Protein AF-A0A7S9WTK6-F1 (afdb_monomer_lite)

Organism: NCBI:txid199

Secondary structure (DSSP, 8-state):
-HHHHHHHHHHHHHHHHHHHHHHHHHHHHHHHHHHHHS----HHHHHHHHHHHHHHHHGGGSS-HHHHHHHHHHHHHHHHHHHHHHHHHHHTT--HHHHHHHHHHHHHHHHHHHHTT-SS--HHHHHHHHHHHHHHHHHHHHTGGGHHHHHHHHHHHHHHHHHHHHHT---HHHHHHHHHHHHHHHHHHHHH-GGGT-TTTSSS-THHHHTHHHHHHHTTS-HHHHHHHHHHHTT-------TTTTSS-HHHHHHHHHHTHHHHHHHHHHHHTT--HHHHHHHHHTTT-HHHHHHHHTSHHHHHHHHHHHHHHHS-----GGGS---HHHHHHTTS--HHHHHHHHHHHHHHHHHTHHHHHHHHHHHHTHHHHHHHHHHHHHHHHHHHHHHHHHHHHHHHHHHHHHHHHHHHHHHHS--

Foldseek 3Di:
DVVVVVVVVVVCVVVVVVVVVVVVVVVVVVCCVPVVPDPPDPVVVVVVVVVVVCCVVCVVQLQDLVSLVLVLLLLLLLLVVLLVVLLVVLLVVDDLVVLLVLLVVLLVLVLVVCVVVPPPQDPVNVVVSVVVSVVSNVVSVVCSVLSLLSNSQSSSVSSSVVSVVLCPDPDPVSVVVSSVVSVVSSVVCVVPPVVSSDLPPPLPPLPCQLCPLLLVLLVPDDQLVLLCLLCQLVLHLPSPPDDPSVPDDSVVSSVSSSVSVVSLLLLLCLQAVLDDLVLLCQCLVCLVPLVSNLVSVLQLSSLLNLLSVLCSQPVPRDDDPVSPNDDPVVCVVVVVDDPVRSSVSSVVSSVSCNVRSVSSNSCVVVSVVSVSSVSSSSSNSSSVSSSSSCNSNSVVSSVVSVVSVVSSVVNVVVVVVVD

Structure (mmCIF, N/CA/C/O backbone):
data_AF-A0A7S9WTK6-F1
#
_entry.id   AF-A0A7S9WTK6-F1
#
loop_
_atom_site.group_PDB
_atom_site.id
_atom_site.type_symbol
_atom_site.label_atom_id
_atom_site.label_alt_id
_atom_site.label_comp_id
_atom_site.label_asym_id
_atom_site.label_entity_id
_atom_site.label_seq_id
_atom_site.pdbx_PDB_ins_code
_atom_site.Cartn_x
_atom_site.Cartn_y
_atom_site.Cartn_z
_atom_site.occupancy
_atom_site.B_iso_or_equiv
_atom_site.auth_seq_id
_atom_site.auth_comp_id
_atom_site.auth_asym_id
_atom_site.auth_atom_id
_atom_site.pdbx_PDB_model_num
ATOM 1 N N . MET A 1 1 ? -9.677 25.180 7.344 1.00 35.66 1 MET A N 1
ATOM 2 C CA . MET A 1 1 ? -8.545 24.949 6.418 1.00 35.66 1 MET A CA 1
ATOM 3 C C . MET A 1 1 ? -8.846 23.881 5.355 1.00 35.66 1 MET A C 1
ATOM 5 O O . MET A 1 1 ? -8.472 24.076 4.209 1.00 35.66 1 MET A O 1
ATOM 9 N N . ILE A 1 2 ? -9.591 22.809 5.668 1.00 32.22 2 ILE A N 1
ATOM 10 C CA . ILE A 1 2 ? -10.051 21.813 4.669 1.00 32.22 2 ILE A CA 1
ATOM 11 C C . ILE A 1 2 ? -11.171 22.373 3.766 1.00 32.22 2 ILE A C 1
ATOM 13 O O . ILE A 1 2 ? -11.131 22.197 2.553 1.00 32.22 2 ILE A O 1
ATOM 17 N N . GLY A 1 3 ? -12.108 23.152 4.323 1.00 27.50 3 GLY A N 1
ATOM 18 C CA . GLY A 1 3 ? -13.172 23.803 3.540 1.00 27.50 3 GLY A CA 1
ATOM 19 C C . GLY A 1 3 ? -12.662 24.818 2.508 1.00 27.50 3 GLY A C 1
ATOM 20 O O . GLY A 1 3 ? -13.224 24.925 1.427 1.00 27.50 3 GLY A O 1
ATOM 21 N N . SER A 1 4 ? -11.549 25.504 2.792 1.00 30.47 4 SER A N 1
ATOM 22 C CA . SER A 1 4 ? -10.913 26.438 1.855 1.00 30.47 4 SER A CA 1
ATOM 23 C C . SER A 1 4 ? -10.186 25.723 0.715 1.00 30.47 4 SER A C 1
ATOM 25 O O . SER A 1 4 ? -10.211 26.226 -0.398 1.00 30.47 4 SER A O 1
ATOM 27 N N . VAL A 1 5 ? -9.606 24.538 0.952 1.00 36.81 5 VAL A N 1
ATOM 28 C CA . VAL A 1 5 ? -8.988 23.706 -0.101 1.00 36.81 5 VAL A CA 1
ATOM 29 C C . VAL A 1 5 ? -10.054 23.046 -0.977 1.00 36.81 5 VAL A C 1
ATOM 31 O O . VAL A 1 5 ? -9.881 22.981 -2.188 1.00 36.81 5 VAL A O 1
ATOM 34 N N . ALA A 1 6 ? -11.189 22.632 -0.404 1.00 36.56 6 ALA A N 1
ATOM 35 C CA . ALA A 1 6 ? -12.327 22.124 -1.170 1.00 36.56 6 ALA A CA 1
ATOM 36 C C . ALA A 1 6 ? -12.980 23.217 -2.035 1.00 36.56 6 ALA A C 1
ATOM 38 O O . ALA A 1 6 ? -13.309 22.959 -3.187 1.00 36.56 6 ALA A O 1
ATOM 39 N N . LEU A 1 7 ? -13.097 24.451 -1.526 1.00 34.22 7 LEU A N 1
ATOM 40 C CA . LEU A 1 7 ? -13.565 25.609 -2.298 1.00 34.22 7 LEU A CA 1
ATOM 41 C C . LEU A 1 7 ? -12.563 26.046 -3.371 1.00 34.22 7 LEU A C 1
ATOM 43 O O . LEU A 1 7 ? -12.986 26.387 -4.468 1.00 34.22 7 LEU A O 1
ATOM 47 N N . TYR A 1 8 ? -11.254 25.992 -3.102 1.00 35.31 8 TYR A N 1
ATOM 48 C CA . TYR A 1 8 ? -10.228 26.272 -4.114 1.00 35.31 8 TYR A CA 1
ATOM 49 C C . TYR A 1 8 ? -10.156 25.171 -5.177 1.00 35.31 8 TYR A C 1
ATOM 51 O O . TYR A 1 8 ? -10.018 25.469 -6.357 1.00 35.31 8 TYR A O 1
ATOM 59 N N . GLY A 1 9 ? -10.310 23.905 -4.783 1.00 36.53 9 GLY A N 1
ATOM 60 C CA . GLY A 1 9 ? -10.429 22.767 -5.692 1.00 36.53 9 GLY A CA 1
ATOM 61 C C . GLY A 1 9 ? -11.695 22.853 -6.539 1.00 36.53 9 GLY A C 1
ATOM 62 O O . GLY A 1 9 ? -11.618 22.697 -7.750 1.00 36.53 9 GLY A O 1
ATOM 63 N N . ALA A 1 10 ? -12.838 23.203 -5.944 1.00 40.41 10 ALA A N 1
ATOM 64 C CA . ALA A 1 10 ? -14.080 23.462 -6.667 1.00 40.41 10 ALA A CA 1
ATOM 65 C C . ALA A 1 10 ? -13.963 24.689 -7.580 1.00 40.41 10 ALA A C 1
ATOM 67 O O . ALA A 1 10 ? -14.467 24.650 -8.692 1.00 40.41 10 ALA A O 1
ATOM 68 N N . TYR A 1 11 ? -13.255 25.745 -7.172 1.00 34.66 11 TYR A N 1
ATOM 69 C CA . TYR A 1 11 ? -12.993 26.918 -8.007 1.00 34.66 11 TYR A CA 1
ATOM 70 C C . TYR A 1 11 ? -12.057 26.593 -9.173 1.00 34.66 11 TYR A C 1
ATOM 72 O O . TYR A 1 11 ? -12.328 27.022 -10.282 1.00 34.66 11 TYR A O 1
ATOM 80 N N . ILE A 1 12 ? -11.006 25.792 -8.975 1.00 41.72 12 ILE A N 1
ATOM 81 C CA . ILE A 1 12 ? -10.115 25.323 -10.051 1.00 41.72 12 ILE A CA 1
A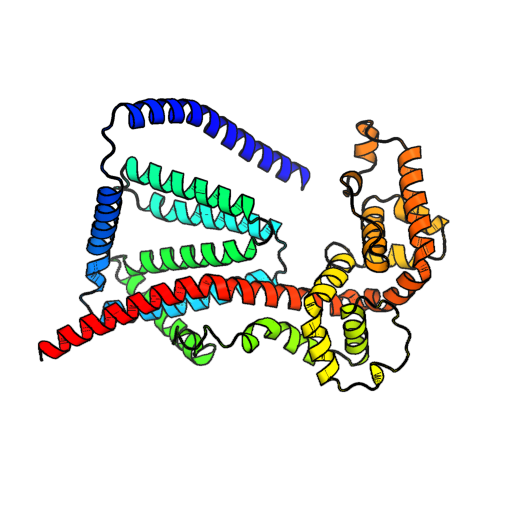TOM 82 C C . ILE A 1 12 ? -10.848 24.348 -10.976 1.00 41.72 12 ILE A C 1
ATOM 84 O O . ILE A 1 12 ? -10.671 24.418 -12.188 1.00 41.72 12 ILE A O 1
ATOM 88 N N . ILE A 1 13 ? -11.703 23.477 -10.435 1.00 44.47 13 ILE A N 1
ATOM 89 C CA . ILE A 1 13 ? -12.543 22.578 -11.227 1.00 44.47 13 ILE A CA 1
ATOM 90 C C . ILE A 1 13 ? -13.556 23.394 -12.015 1.00 44.47 13 ILE A C 1
ATOM 92 O O . ILE A 1 13 ? -13.638 23.174 -13.204 1.00 44.47 13 ILE A O 1
ATOM 96 N N . VAL A 1 14 ? -14.266 24.359 -11.425 1.00 42.66 14 VAL A N 1
ATOM 97 C CA . VAL A 1 14 ? -15.269 25.199 -12.105 1.00 42.66 14 VAL A CA 1
ATOM 98 C C . VAL A 1 14 ? -14.622 26.188 -13.070 1.00 42.66 14 VAL A C 1
ATOM 100 O O . VAL A 1 14 ? -15.143 26.358 -14.162 1.00 42.66 14 VAL A O 1
ATOM 103 N N . ALA A 1 15 ? -13.482 26.799 -12.745 1.00 37.28 15 ALA A N 1
ATOM 104 C CA . ALA A 1 15 ? -12.693 27.625 -13.664 1.00 37.28 15 ALA A CA 1
ATOM 105 C C . ALA A 1 15 ? -12.114 26.780 -14.810 1.00 37.28 15 ALA A C 1
ATOM 107 O O . ALA A 1 15 ? -12.180 27.178 -15.968 1.00 37.28 15 ALA A O 1
ATOM 108 N N . GLY A 1 16 ? -11.630 25.572 -14.513 1.00 37.38 16 GLY A N 1
ATOM 109 C CA . GLY A 1 16 ? -11.202 24.581 -15.497 1.00 37.38 16 GLY A CA 1
ATOM 110 C C . GLY A 1 16 ? -12.360 24.070 -16.354 1.00 37.38 16 GLY A C 1
ATOM 111 O O . GLY A 1 16 ? -12.193 23.934 -17.557 1.00 37.38 16 GLY A O 1
ATOM 112 N N . PHE A 1 17 ? -13.550 23.870 -15.780 1.00 37.97 17 PHE A N 1
ATOM 113 C CA . PHE A 1 17 ? -14.764 23.434 -16.473 1.00 37.97 17 PHE A CA 1
ATOM 114 C C . PHE A 1 17 ? -15.367 24.566 -17.293 1.00 37.97 17 PHE A C 1
ATOM 116 O O . PHE A 1 17 ? -15.859 24.314 -18.375 1.00 37.97 17 PHE A O 1
ATOM 123 N N . THR A 1 18 ? -15.327 25.814 -16.828 1.00 39.03 18 THR A N 1
ATOM 124 C CA . THR A 1 18 ? -15.823 26.981 -17.576 1.00 39.03 18 THR A CA 1
ATOM 125 C C . THR A 1 18 ? -14.866 27.355 -18.698 1.00 39.03 18 THR A C 1
ATOM 127 O O . THR A 1 18 ? -15.329 27.584 -19.812 1.00 39.03 18 THR A O 1
ATOM 130 N N . TYR A 1 19 ? -13.550 27.300 -18.469 1.00 37.44 19 TYR A N 1
ATOM 131 C CA . TYR A 1 19 ? -12.536 27.409 -19.520 1.00 37.44 19 TYR A CA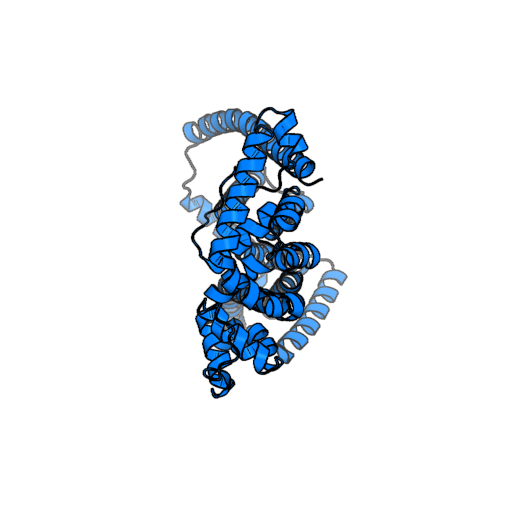 1
ATOM 132 C C . TYR A 1 19 ? -12.639 26.243 -20.514 1.00 37.44 19 TYR A C 1
ATOM 134 O O . TYR A 1 19 ? -12.588 26.454 -21.724 1.00 37.44 19 TYR A O 1
ATOM 142 N N . SER A 1 20 ? -12.885 25.022 -20.025 1.00 40.12 20 SER A N 1
ATOM 143 C CA . SER A 1 20 ? -13.139 23.840 -20.851 1.00 40.12 20 SER A CA 1
ATOM 144 C C . SER A 1 20 ? -14.477 23.924 -21.586 1.00 40.12 20 SER A C 1
ATOM 146 O O . SER A 1 20 ? -14.498 23.554 -22.741 1.00 40.12 20 SER A O 1
ATOM 148 N N . ILE A 1 21 ? -15.555 24.489 -21.028 1.00 37.47 21 ILE A N 1
ATOM 149 C CA . ILE A 1 21 ? -16.862 24.685 -21.690 1.00 37.47 21 ILE A CA 1
ATOM 150 C C . ILE A 1 21 ? -16.778 25.766 -22.774 1.00 37.47 21 ILE A C 1
ATOM 152 O O . ILE A 1 21 ? -17.313 25.583 -23.871 1.00 37.47 21 ILE A O 1
ATOM 156 N N . PHE A 1 22 ? -16.075 26.872 -22.508 1.00 37.69 22 PHE A N 1
ATOM 157 C CA . PHE A 1 22 ? -15.797 27.898 -23.519 1.00 37.69 22 PHE A CA 1
ATOM 158 C C . PHE A 1 22 ? -14.957 27.315 -24.662 1.00 37.69 22 PHE A C 1
ATOM 160 O O . PHE A 1 22 ? -15.271 27.528 -25.836 1.00 37.69 22 PHE A O 1
ATOM 167 N N . ASN A 1 23 ? -13.972 26.476 -24.323 1.00 42.06 23 ASN A N 1
ATOM 168 C CA . ASN A 1 23 ? -13.250 25.676 -25.301 1.00 42.06 23 ASN A CA 1
ATOM 169 C C . ASN A 1 23 ? -14.079 24.536 -25.883 1.00 42.06 23 ASN A C 1
ATOM 171 O O . ASN A 1 23 ? -13.778 24.174 -26.996 1.00 42.06 23 ASN A O 1
ATOM 175 N N . ILE A 1 24 ? -15.126 24.002 -25.246 1.00 38.47 24 ILE A N 1
ATOM 176 C CA . ILE A 1 24 ? -16.001 22.954 -25.795 1.00 38.47 24 ILE A CA 1
ATOM 177 C C . ILE A 1 24 ? -16.883 23.552 -26.875 1.00 38.47 24 ILE A C 1
ATOM 179 O O . ILE A 1 24 ? -17.096 22.907 -27.886 1.00 38.47 24 ILE A O 1
ATOM 183 N N . LYS A 1 25 ? -17.348 24.798 -26.747 1.00 37.34 25 LYS A N 1
ATOM 184 C CA . LYS A 1 25 ? -18.048 25.465 -27.853 1.00 37.34 25 LYS A CA 1
ATOM 185 C C . LYS A 1 25 ? -17.098 25.712 -29.027 1.00 37.34 25 LYS A C 1
ATOM 187 O O . LYS A 1 25 ? -17.478 25.474 -30.168 1.00 37.34 25 LYS A O 1
ATOM 192 N N . TYR A 1 26 ? -15.850 26.097 -28.748 1.00 41.03 26 TYR A N 1
ATOM 193 C CA . TYR A 1 26 ? -14.799 26.233 -29.762 1.00 41.03 26 TYR A CA 1
ATOM 194 C C . TYR A 1 26 ? -14.362 24.878 -30.342 1.00 41.03 26 TYR A C 1
ATOM 196 O O . TYR A 1 26 ? -14.141 24.780 -31.536 1.00 41.03 26 TYR A O 1
ATOM 204 N N . PHE A 1 27 ? -14.326 23.820 -29.534 1.00 38.41 27 PHE A N 1
ATOM 205 C CA . PHE A 1 27 ? -13.926 22.447 -29.847 1.00 38.41 27 PHE A CA 1
ATOM 206 C C . PHE A 1 27 ? -15.045 21.694 -30.548 1.00 38.41 27 PHE A C 1
ATOM 208 O O . PHE A 1 27 ? -14.736 20.939 -31.439 1.00 38.41 27 PHE A O 1
ATOM 215 N N . ILE A 1 28 ? -16.324 21.938 -30.252 1.00 44.91 28 ILE A N 1
ATOM 216 C CA . ILE A 1 28 ? -17.482 21.457 -31.020 1.00 44.91 28 ILE A CA 1
ATOM 217 C C . ILE A 1 28 ? -17.513 22.167 -32.368 1.00 44.91 28 ILE A C 1
ATOM 219 O O . ILE A 1 28 ? -17.762 21.523 -33.377 1.00 44.91 28 ILE A O 1
ATOM 223 N N . ASN A 1 29 ? -17.217 23.470 -32.419 1.00 42.00 29 ASN A N 1
ATOM 224 C CA . ASN A 1 29 ? -17.137 24.189 -33.689 1.00 42.00 29 ASN A CA 1
ATOM 225 C C . ASN A 1 29 ? -15.900 23.755 -34.502 1.00 42.00 29 ASN A C 1
ATOM 227 O O . ASN A 1 29 ? -15.999 23.590 -35.709 1.00 42.00 29 ASN A O 1
ATOM 231 N N . LEU A 1 30 ? -14.766 23.475 -33.851 1.00 42.53 30 LEU A N 1
ATOM 232 C CA . LEU A 1 30 ? -13.535 22.961 -34.463 1.00 42.53 30 LEU A CA 1
ATOM 233 C C . LEU A 1 30 ? -13.662 21.485 -34.856 1.00 42.53 30 LEU A C 1
ATOM 235 O O . LEU A 1 30 ? -13.175 21.122 -35.911 1.00 42.53 30 LEU A O 1
ATOM 239 N N . ILE A 1 31 ? -14.350 20.651 -34.072 1.00 39.81 31 ILE A N 1
ATOM 240 C CA . ILE A 1 31 ? -14.750 19.275 -34.406 1.00 39.81 31 ILE A CA 1
ATOM 241 C C . ILE A 1 31 ? -15.709 19.323 -35.582 1.00 39.81 31 ILE A C 1
ATOM 243 O O . ILE A 1 31 ? -15.472 18.625 -36.550 1.00 39.81 31 ILE A O 1
ATOM 247 N N . ASN A 1 32 ? -16.728 20.181 -35.579 1.00 41.31 32 ASN A N 1
ATOM 248 C CA . ASN A 1 32 ? -17.627 20.317 -36.723 1.00 41.31 32 ASN A CA 1
ATOM 249 C C . ASN A 1 32 ? -16.882 20.810 -37.971 1.00 41.31 32 ASN A C 1
ATOM 251 O O . ASN A 1 32 ? -17.146 20.324 -39.062 1.00 41.31 32 ASN A O 1
ATOM 255 N N . ILE A 1 33 ? -15.905 21.710 -37.839 1.00 45.62 33 ILE A N 1
ATOM 256 C CA . ILE A 1 33 ? -15.081 22.175 -38.963 1.00 45.62 33 ILE A CA 1
ATOM 257 C C . ILE A 1 33 ? -14.056 21.107 -39.397 1.00 45.62 33 ILE A C 1
ATOM 259 O O . ILE A 1 33 ? -13.831 20.950 -40.593 1.00 45.62 33 ILE A O 1
ATOM 263 N N . ALA A 1 34 ? -13.466 20.339 -38.479 1.00 39.84 34 ALA A N 1
ATOM 264 C CA . ALA A 1 34 ? -12.437 19.336 -38.761 1.00 39.84 34 ALA A CA 1
ATOM 265 C C . ALA A 1 34 ? -13.028 17.992 -39.219 1.00 39.84 34 ALA A C 1
ATOM 267 O O . ALA A 1 34 ? -12.601 17.476 -40.245 1.00 39.84 34 ALA A O 1
ATOM 268 N N . LEU A 1 35 ? -14.042 17.448 -38.537 1.00 38.41 35 LEU A N 1
ATOM 269 C CA . LEU A 1 35 ? -14.719 16.198 -38.914 1.00 38.41 35 LEU A CA 1
ATOM 270 C C . LEU A 1 35 ? -15.586 16.329 -40.172 1.00 38.41 35 LEU A C 1
ATOM 272 O O . LEU A 1 35 ? -15.672 15.352 -40.908 1.00 38.41 35 LEU A O 1
ATOM 276 N N . PHE A 1 36 ? -16.195 17.492 -40.462 1.00 40.50 36 PHE A N 1
ATOM 277 C CA . PHE A 1 36 ? -17.007 17.649 -41.684 1.00 40.50 36 PHE A CA 1
ATOM 278 C C . PHE A 1 36 ? -16.256 18.236 -42.892 1.00 40.50 36 PHE A C 1
ATOM 280 O O . PHE A 1 36 ? -16.779 18.138 -44.001 1.00 40.50 36 PHE A O 1
ATOM 287 N N . LYS A 1 37 ? -15.046 18.813 -42.745 1.00 40.56 37 LYS A N 1
ATOM 288 C CA . LYS A 1 37 ? -14.254 19.300 -43.903 1.00 40.56 37 LYS A CA 1
ATOM 289 C C . LYS A 1 37 ? -12.936 18.575 -44.171 1.00 40.56 37 LYS A C 1
ATOM 291 O O . LYS A 1 37 ? -12.466 18.651 -45.306 1.00 40.56 37 LYS A O 1
ATOM 296 N N . MET A 1 38 ? -12.331 17.861 -43.220 1.00 38.44 38 MET A N 1
ATOM 297 C CA . MET A 1 38 ? -11.195 16.993 -43.549 1.00 38.44 38 MET A CA 1
ATOM 298 C C . MET A 1 38 ? -11.710 15.610 -43.937 1.00 38.44 38 MET A C 1
ATOM 300 O O . MET A 1 38 ? -12.353 14.933 -43.141 1.00 38.44 38 MET A O 1
ATOM 304 N N . LYS A 1 39 ? -11.360 15.144 -45.144 1.00 39.94 39 LYS A N 1
ATOM 305 C CA . LYS A 1 39 ? -11.260 13.699 -45.392 1.00 39.94 39 LYS A CA 1
ATOM 306 C C . LYS A 1 39 ? -10.324 13.155 -44.312 1.00 39.94 39 LYS A C 1
ATOM 308 O O . LYS A 1 39 ? -9.129 13.441 -44.382 1.00 39.94 39 LYS A O 1
ATOM 313 N N . LEU A 1 40 ? -10.862 12.469 -43.298 1.00 41.03 40 LEU A N 1
ATOM 314 C CA . LEU A 1 40 ? -10.054 11.889 -42.227 1.00 41.03 40 LEU A CA 1
ATOM 315 C C . LEU A 1 40 ? -8.924 11.080 -42.883 1.00 41.03 40 LEU A C 1
ATOM 317 O O . LEU A 1 40 ? -9.225 10.177 -43.673 1.00 41.03 40 LEU A O 1
ATOM 321 N N . PRO A 1 41 ? -7.640 11.387 -42.618 1.00 48.09 41 PRO A N 1
ATOM 322 C CA . PRO A 1 41 ? -6.590 10.456 -42.969 1.00 48.09 41 PRO A CA 1
ATOM 323 C C . PRO A 1 41 ? -6.895 9.168 -42.210 1.00 48.09 41 PRO A C 1
ATOM 325 O O . PRO A 1 41 ? -7.163 9.198 -41.011 1.00 48.09 41 PRO A O 1
ATOM 328 N N . ASP A 1 42 ? -6.932 8.067 -42.951 1.00 53.91 42 ASP A N 1
ATOM 329 C CA . ASP A 1 42 ? -7.196 6.722 -42.455 1.00 53.91 42 ASP A CA 1
ATOM 330 C C . ASP A 1 42 ? -6.449 6.515 -41.126 1.00 53.91 42 ASP A C 1
ATOM 332 O O . ASP A 1 42 ? -5.216 6.558 -41.101 1.00 53.91 42 ASP A O 1
ATOM 336 N N . ILE A 1 43 ? -7.182 6.399 -40.011 1.00 46.09 43 ILE A N 1
ATOM 337 C CA . ILE A 1 43 ? -6.615 6.359 -38.647 1.00 46.09 43 ILE A CA 1
ATOM 338 C C . ILE A 1 43 ? -5.525 5.282 -38.568 1.00 46.09 43 ILE A C 1
ATOM 340 O O . ILE A 1 43 ? -4.490 5.477 -37.933 1.00 46.09 43 ILE A O 1
ATOM 344 N N . THR A 1 44 ? -5.719 4.195 -39.312 1.00 49.19 44 THR A N 1
ATOM 345 C CA . THR A 1 44 ? -4.766 3.111 -39.540 1.00 49.19 44 THR A CA 1
ATOM 346 C C . THR A 1 44 ? -3.415 3.617 -40.052 1.00 49.19 44 THR A C 1
ATOM 348 O O . THR A 1 44 ? -2.386 3.359 -39.434 1.00 49.19 44 THR A O 1
ATOM 351 N N . LYS A 1 45 ? -3.404 4.435 -41.113 1.00 49.19 45 LYS A N 1
ATOM 352 C CA . LYS A 1 45 ? -2.179 5.018 -41.688 1.00 49.19 45 LYS A CA 1
ATOM 353 C C . LYS A 1 45 ? -1.499 5.998 -40.741 1.00 49.19 45 LYS A C 1
ATOM 355 O O . LYS A 1 45 ? -0.278 6.126 -40.764 1.00 49.19 45 LYS A O 1
ATOM 360 N N . TRP A 1 46 ? -2.267 6.702 -39.912 1.00 51.03 46 TRP A N 1
ATOM 361 C CA . TRP A 1 46 ? -1.704 7.601 -38.905 1.00 51.03 46 TRP A CA 1
ATOM 362 C C . TRP A 1 46 ? -1.030 6.826 -37.765 1.00 51.03 46 TRP A C 1
ATOM 364 O O . TRP A 1 46 ? 0.088 7.165 -37.380 1.00 51.03 46 TRP A O 1
ATOM 374 N N . VAL A 1 47 ? -1.658 5.749 -37.280 1.00 45.00 47 VAL A N 1
ATOM 375 C CA . VAL A 1 47 ? -1.067 4.833 -36.290 1.00 45.00 47 VAL A CA 1
ATOM 376 C C . VAL A 1 47 ? 0.190 4.167 -36.848 1.00 45.00 47 VAL A C 1
ATOM 378 O O . VAL A 1 47 ? 1.217 4.157 -36.173 1.00 45.00 47 VAL A O 1
ATOM 381 N N . GLU A 1 48 ? 0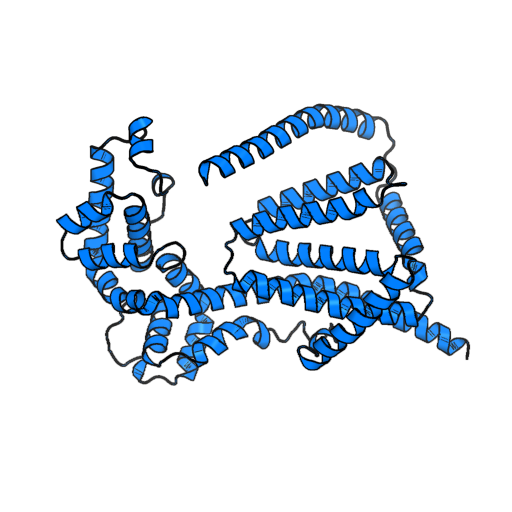.152 3.684 -38.091 1.00 49.44 48 GLU A N 1
ATOM 382 C CA . GLU A 1 48 ? 1.320 3.129 -38.782 1.00 49.44 48 GLU A CA 1
ATOM 383 C C . GLU A 1 48 ? 2.439 4.166 -38.918 1.00 49.44 48 GLU A C 1
ATOM 385 O O . GLU A 1 48 ? 3.594 3.863 -38.627 1.00 49.44 48 GLU A O 1
ATOM 390 N N . ALA A 1 49 ? 2.122 5.411 -39.288 1.00 44.03 49 ALA A N 1
ATOM 391 C CA . ALA A 1 49 ? 3.102 6.491 -39.390 1.00 44.03 49 ALA A CA 1
ATOM 392 C C . ALA A 1 49 ? 3.702 6.875 -38.027 1.00 44.03 49 ALA A C 1
ATOM 394 O O . ALA A 1 49 ? 4.909 7.112 -37.942 1.00 44.03 49 ALA A O 1
ATOM 395 N N . LEU A 1 50 ? 2.899 6.898 -36.958 1.00 41.62 50 LEU A N 1
ATOM 396 C CA . LEU A 1 50 ? 3.357 7.130 -35.586 1.00 41.62 50 LEU A CA 1
ATOM 397 C C . LEU A 1 50 ? 4.271 5.991 -35.112 1.00 41.62 50 LEU A C 1
ATOM 399 O O . LEU A 1 50 ? 5.341 6.258 -34.565 1.00 41.62 50 LEU A O 1
ATOM 403 N N . GLN A 1 51 ? 3.895 4.734 -35.372 1.00 45.62 51 GLN A N 1
ATOM 404 C CA . GLN A 1 51 ? 4.729 3.559 -35.108 1.00 45.62 51 GLN A CA 1
ATOM 405 C C . GLN A 1 51 ? 6.050 3.635 -35.877 1.00 45.62 51 GLN A C 1
ATOM 407 O O . GLN A 1 51 ? 7.109 3.414 -35.293 1.00 45.62 51 GLN A O 1
ATOM 412 N N . LEU A 1 52 ? 6.016 4.004 -37.161 1.00 45.03 52 LEU A N 1
ATOM 413 C CA . LEU A 1 52 ? 7.210 4.147 -37.996 1.00 45.03 52 LEU A CA 1
ATOM 414 C C . LEU A 1 52 ? 8.104 5.304 -37.536 1.00 45.03 52 LEU A C 1
ATOM 416 O O . LEU A 1 52 ? 9.328 5.188 -37.577 1.00 45.03 52 LEU A O 1
ATOM 420 N N . TYR A 1 53 ? 7.513 6.417 -37.101 1.00 44.69 53 TYR A N 1
ATOM 421 C CA . TYR A 1 53 ? 8.232 7.566 -36.556 1.00 44.69 53 TYR A CA 1
ATOM 422 C C . TYR A 1 53 ? 8.915 7.216 -35.233 1.00 44.69 53 TYR A C 1
ATOM 424 O O . TYR A 1 53 ? 10.115 7.464 -35.087 1.00 44.69 53 TYR A O 1
ATOM 432 N N . LEU A 1 54 ? 8.180 6.588 -34.306 1.00 40.06 54 LEU A N 1
ATOM 433 C CA . LEU A 1 54 ? 8.723 6.078 -33.049 1.00 40.06 54 LEU A CA 1
ATOM 434 C C . LEU A 1 54 ? 9.850 5.086 -33.328 1.00 40.06 54 LEU A C 1
ATOM 436 O O . LEU A 1 54 ? 10.950 5.298 -32.832 1.00 40.06 54 LEU A O 1
ATOM 440 N N . TYR A 1 55 ? 9.624 4.096 -34.198 1.00 46.47 55 TYR A N 1
ATOM 441 C CA . TYR A 1 55 ? 10.636 3.125 -34.617 1.00 46.47 55 TYR A CA 1
ATOM 442 C C . TYR A 1 55 ? 11.889 3.806 -35.176 1.00 46.47 55 TYR A C 1
ATOM 444 O O . TYR A 1 55 ? 12.987 3.510 -34.728 1.00 46.47 55 TYR A O 1
ATOM 452 N N . ARG A 1 56 ? 11.767 4.763 -36.105 1.00 46.25 56 ARG A N 1
ATOM 453 C CA . ARG A 1 56 ? 12.930 5.468 -36.679 1.00 46.25 56 ARG A CA 1
ATOM 454 C C . ARG A 1 56 ? 13.699 6.291 -35.643 1.00 46.25 56 ARG A C 1
ATOM 456 O O . ARG A 1 56 ? 14.922 6.332 -35.708 1.00 46.25 56 ARG A O 1
ATOM 463 N N . LYS A 1 57 ? 13.009 6.938 -34.697 1.00 46.88 57 LYS A N 1
ATOM 464 C CA . LYS A 1 57 ? 13.633 7.759 -33.645 1.00 46.88 57 LYS A CA 1
ATOM 465 C C . LYS A 1 57 ? 14.265 6.936 -32.523 1.00 46.88 57 LYS A C 1
ATOM 467 O O . LYS A 1 57 ? 15.247 7.390 -31.947 1.00 46.88 57 LYS A O 1
ATOM 472 N N . THR A 1 58 ? 13.735 5.754 -32.222 1.00 41.88 58 THR A N 1
ATOM 473 C CA . THR A 1 58 ? 14.295 4.838 -31.216 1.00 41.88 58 THR A CA 1
ATOM 474 C C . THR A 1 58 ? 15.276 3.822 -31.818 1.00 41.88 58 THR A C 1
ATOM 476 O O . THR A 1 58 ? 16.062 3.220 -31.086 1.00 41.88 58 THR A O 1
ATOM 479 N N . SER A 1 59 ? 15.305 3.668 -33.150 1.00 44.34 59 SER A N 1
ATOM 480 C CA . SER A 1 59 ? 16.125 2.674 -33.860 1.00 44.34 59 SER A CA 1
ATOM 481 C C . SER A 1 59 ? 17.634 2.863 -33.734 1.00 44.34 59 SER A C 1
ATOM 483 O O . SER A 1 59 ? 18.362 1.879 -33.875 1.00 44.34 59 SER A O 1
ATOM 485 N N . ASP A 1 60 ? 18.134 4.062 -33.430 1.00 49.44 60 ASP A N 1
ATOM 486 C CA . ASP A 1 60 ? 19.573 4.273 -33.198 1.00 49.44 60 ASP A CA 1
ATOM 487 C C . ASP A 1 60 ? 20.093 3.523 -31.957 1.00 49.44 60 ASP A C 1
ATOM 489 O O . ASP A 1 60 ? 21.302 3.323 -31.798 1.00 49.44 60 ASP A O 1
ATOM 493 N N . HIS A 1 61 ? 19.192 3.054 -31.087 1.00 50.09 61 HIS A N 1
ATOM 494 C CA . HIS A 1 61 ? 19.534 2.162 -29.985 1.00 50.09 61 HIS A CA 1
ATOM 495 C C . HIS A 1 61 ? 19.654 0.694 -30.421 1.00 50.09 61 HIS A C 1
ATOM 497 O O . HIS A 1 61 ? 20.356 -0.053 -29.757 1.00 50.09 61 HIS A O 1
ATOM 503 N N . HIS A 1 62 ? 19.062 0.260 -31.541 1.00 50.72 62 HIS A N 1
ATOM 504 C CA . HIS A 1 62 ? 19.070 -1.150 -31.972 1.00 50.72 62 HIS A CA 1
ATOM 505 C C . HIS A 1 62 ? 20.364 -1.601 -32.676 1.00 50.72 62 HIS A C 1
ATOM 507 O O . HIS A 1 62 ? 20.514 -2.781 -33.001 1.00 50.72 62 HIS A O 1
ATOM 513 N N . THR A 1 63 ? 21.305 -0.696 -32.946 1.00 57.28 63 THR A N 1
ATOM 514 C CA . THR A 1 63 ? 22.521 -1.005 -33.722 1.00 57.28 63 THR A CA 1
ATOM 515 C C . THR A 1 63 ? 23.776 -1.161 -32.864 1.00 57.28 63 THR A C 1
ATOM 517 O O . THR A 1 63 ? 24.725 -1.803 -33.305 1.00 57.28 63 THR A O 1
ATOM 520 N N . ASN A 1 64 ? 23.787 -0.645 -31.629 1.00 70.06 64 ASN A N 1
ATOM 521 C CA . ASN A 1 64 ? 24.955 -0.685 -30.747 1.00 70.06 64 ASN A CA 1
ATOM 522 C C . ASN A 1 64 ? 24.669 -1.494 -29.474 1.00 70.06 64 ASN A C 1
ATOM 524 O O . ASN A 1 64 ? 23.922 -1.053 -28.598 1.00 70.06 64 ASN A O 1
ATOM 528 N N . LEU A 1 65 ? 25.324 -2.652 -29.359 1.00 72.38 65 LEU A N 1
ATOM 529 C CA . LEU A 1 65 ? 25.184 -3.580 -28.234 1.00 72.38 65 LEU A CA 1
ATOM 530 C C . LEU A 1 65 ? 25.400 -2.895 -26.873 1.00 72.38 65 LEU A C 1
ATOM 532 O O . LEU A 1 65 ? 24.594 -3.079 -25.963 1.00 72.38 65 LEU A O 1
ATOM 536 N N . ASN A 1 66 ? 26.428 -2.049 -26.747 1.00 74.19 66 ASN A N 1
ATOM 537 C CA . ASN A 1 66 ? 26.744 -1.365 -25.490 1.00 74.19 66 ASN A CA 1
ATOM 538 C C . ASN A 1 66 ? 25.636 -0.386 -25.087 1.00 74.19 66 ASN A C 1
ATOM 540 O O . ASN A 1 66 ? 25.300 -0.283 -23.909 1.00 74.19 66 ASN A O 1
ATOM 544 N N . LYS A 1 67 ? 25.019 0.305 -26.057 1.00 76.69 67 LYS A N 1
ATOM 545 C CA . LYS A 1 67 ? 23.882 1.193 -25.774 1.00 76.69 67 LYS A CA 1
ATOM 546 C C . LYS A 1 67 ? 22.674 0.407 -25.260 1.00 76.69 67 LYS A C 1
ATOM 548 O O . LYS A 1 67 ? 22.081 0.829 -24.272 1.00 76.69 67 LYS A O 1
ATOM 553 N N . ILE A 1 68 ? 22.349 -0.732 -25.879 1.00 75.62 68 ILE A N 1
ATOM 554 C CA . ILE A 1 68 ? 21.240 -1.603 -25.441 1.00 75.62 68 ILE A CA 1
ATOM 555 C C . ILE A 1 68 ? 21.511 -2.139 -24.036 1.00 75.62 68 ILE A C 1
ATOM 557 O O . ILE A 1 68 ? 20.623 -2.121 -23.187 1.00 75.62 68 ILE A O 1
ATOM 561 N N . PHE A 1 69 ? 22.742 -2.577 -23.772 1.00 81.50 69 PHE A N 1
ATOM 562 C CA . PHE A 1 69 ? 23.130 -3.100 -22.469 1.00 81.50 69 PHE A CA 1
ATOM 563 C C . PHE A 1 69 ? 22.983 -2.046 -21.363 1.00 81.50 69 PHE A C 1
ATOM 565 O O . PHE A 1 69 ? 22.288 -2.288 -20.378 1.00 81.50 69 PHE A O 1
ATOM 572 N N . HIS A 1 70 ? 23.548 -0.845 -21.542 1.00 83.19 70 HIS A N 1
ATOM 573 C CA . HIS A 1 70 ? 23.410 0.233 -20.555 1.00 83.19 70 HIS A CA 1
ATOM 574 C C . HIS A 1 70 ? 21.953 0.651 -20.345 1.00 83.19 70 HIS A C 1
ATOM 576 O O . HIS A 1 70 ? 21.548 0.899 -19.213 1.00 83.19 70 HIS A O 1
ATOM 582 N N . PHE A 1 71 ? 21.164 0.704 -21.421 1.00 83.75 71 PHE A N 1
ATOM 583 C CA . PHE A 1 71 ? 19.740 1.003 -21.330 1.00 83.75 71 PHE A CA 1
ATOM 584 C C . PHE A 1 71 ? 18.986 -0.077 -20.544 1.00 83.75 71 PHE A C 1
ATOM 586 O O . PHE A 1 71 ? 18.172 0.239 -19.686 1.00 83.75 71 PHE A O 1
ATOM 593 N N . THR A 1 72 ? 19.311 -1.353 -20.758 1.00 86.38 72 THR A N 1
ATOM 594 C CA . THR A 1 72 ? 18.711 -2.468 -20.009 1.00 86.38 72 THR A CA 1
ATOM 595 C C . THR A 1 72 ? 19.019 -2.365 -18.514 1.00 86.38 72 THR A C 1
ATOM 597 O O . THR A 1 72 ? 18.114 -2.493 -17.693 1.00 86.38 72 THR A O 1
ATOM 600 N N . LEU A 1 73 ? 20.267 -2.058 -18.142 1.00 89.06 73 LEU A N 1
ATOM 601 C CA . LEU A 1 73 ? 20.631 -1.826 -16.739 1.00 89.06 73 LEU A CA 1
ATOM 602 C C . LEU A 1 73 ? 19.870 -0.635 -16.143 1.00 89.06 73 LEU A C 1
ATOM 604 O O . LEU A 1 73 ? 19.369 -0.723 -15.024 1.00 89.06 73 LEU A O 1
ATOM 608 N N . LEU A 1 74 ? 19.728 0.453 -16.906 1.00 89.12 74 LEU A N 1
ATOM 609 C CA . LEU A 1 74 ? 18.957 1.624 -16.490 1.00 89.12 74 LEU A CA 1
ATOM 610 C C . LEU A 1 74 ? 17.489 1.265 -16.231 1.00 89.12 74 LEU A C 1
ATOM 612 O O . LEU A 1 74 ? 16.917 1.746 -15.256 1.00 89.12 74 LEU A O 1
ATOM 616 N N . MET A 1 75 ? 16.893 0.391 -17.046 1.00 89.25 75 MET A N 1
ATOM 617 C CA . MET A 1 75 ? 15.518 -0.080 -16.858 1.00 89.25 75 MET A CA 1
ATOM 618 C C . MET A 1 75 ? 15.334 -0.888 -15.576 1.00 89.25 75 MET A C 1
ATOM 620 O O . MET A 1 75 ? 14.375 -0.646 -14.842 1.00 89.25 75 MET A O 1
ATOM 624 N N . ILE A 1 76 ? 16.267 -1.798 -15.285 1.00 90.81 76 ILE A N 1
ATOM 625 C CA . ILE A 1 76 ? 16.269 -2.600 -14.054 1.00 90.81 76 ILE A CA 1
ATOM 626 C C . ILE A 1 76 ? 16.336 -1.676 -12.829 1.00 90.81 76 ILE A C 1
ATOM 628 O O . ILE A 1 76 ? 15.511 -1.770 -11.919 1.00 90.81 76 ILE A O 1
ATOM 632 N N . VAL A 1 77 ? 17.287 -0.737 -12.827 1.00 92.25 77 VAL A N 1
ATOM 633 C CA . VAL A 1 77 ? 17.495 0.201 -11.712 1.00 92.25 77 VAL A CA 1
ATOM 634 C C . VAL A 1 77 ? 16.320 1.163 -11.553 1.00 92.25 77 VAL A C 1
ATOM 636 O O . VAL A 1 77 ? 15.892 1.425 -10.431 1.00 92.25 77 VAL A O 1
ATOM 639 N N . SER A 1 78 ? 15.753 1.650 -12.657 1.00 91.50 78 SER A N 1
ATOM 640 C CA . SER A 1 78 ? 14.579 2.533 -12.642 1.00 91.50 78 SER A CA 1
ATOM 641 C C . SER A 1 78 ? 13.355 1.833 -12.058 1.00 91.50 78 SER A C 1
ATOM 643 O O . SER A 1 78 ? 12.611 2.433 -11.283 1.00 91.50 78 SER A O 1
ATOM 645 N N . TYR A 1 79 ? 13.154 0.555 -12.392 1.00 92.06 79 TYR A N 1
ATOM 646 C CA . TYR A 1 79 ? 12.054 -0.226 -11.838 1.00 92.06 79 TYR A CA 1
ATOM 647 C C . TYR A 1 79 ? 12.232 -0.480 -10.339 1.00 92.06 79 TYR A C 1
ATOM 649 O O . TYR A 1 79 ? 11.312 -0.225 -9.563 1.00 92.06 79 TYR A O 1
ATOM 657 N N . TRP A 1 80 ? 13.436 -0.868 -9.908 1.00 91.12 80 TRP A N 1
ATOM 658 C CA . TRP A 1 80 ? 13.752 -1.000 -8.484 1.00 91.12 80 TRP A CA 1
ATOM 659 C C . TRP A 1 80 ? 13.544 0.314 -7.721 1.00 91.12 80 TRP A C 1
ATOM 661 O O . TRP A 1 80 ? 12.911 0.325 -6.667 1.00 91.12 80 TRP A O 1
ATOM 671 N N . SER A 1 81 ? 14.006 1.437 -8.281 1.00 91.25 81 SER A N 1
ATOM 672 C CA . SER A 1 81 ? 13.803 2.763 -7.695 1.00 91.25 81 SER A CA 1
ATOM 673 C C . SER A 1 81 ? 12.320 3.111 -7.575 1.00 91.25 81 SER A C 1
ATOM 675 O O . SER A 1 81 ? 11.918 3.712 -6.584 1.00 91.25 81 SER A O 1
ATOM 677 N N . CYS A 1 82 ? 11.498 2.733 -8.557 1.00 92.94 82 CYS A N 1
ATOM 678 C CA . CYS A 1 82 ? 10.055 2.938 -8.501 1.00 92.94 82 CYS A CA 1
ATOM 679 C C . CYS A 1 82 ? 9.420 2.151 -7.348 1.00 92.94 82 CYS A C 1
ATOM 681 O O . CYS A 1 82 ? 8.697 2.737 -6.544 1.00 92.94 82 CYS A O 1
ATOM 683 N N . LEU A 1 83 ? 9.749 0.862 -7.213 1.00 90.56 83 LEU A N 1
ATOM 684 C CA . LEU A 1 83 ? 9.267 0.028 -6.107 1.00 90.56 83 LEU A CA 1
ATOM 685 C C . LEU A 1 83 ? 9.710 0.573 -4.745 1.00 90.56 83 LEU A C 1
ATOM 687 O O . LEU A 1 83 ? 8.912 0.624 -3.811 1.00 90.56 83 LEU A O 1
ATOM 691 N N . PHE A 1 84 ? 10.957 1.038 -4.644 1.00 90.06 84 PHE A N 1
ATOM 692 C CA . PHE A 1 84 ? 11.470 1.679 -3.437 1.00 90.06 84 PHE A CA 1
ATOM 693 C C . PHE A 1 84 ? 10.675 2.942 -3.077 1.00 90.06 84 PHE A C 1
ATOM 695 O O . PHE A 1 84 ? 10.259 3.094 -1.930 1.00 90.06 84 PHE A O 1
ATOM 702 N N . CYS A 1 85 ? 10.407 3.822 -4.049 1.00 91.56 85 CYS A N 1
ATOM 703 C CA . CYS A 1 85 ? 9.594 5.019 -3.833 1.00 91.56 85 CYS A CA 1
ATOM 704 C C . CYS A 1 85 ? 8.158 4.681 -3.414 1.00 91.56 85 CYS A C 1
ATOM 706 O O . CYS A 1 85 ? 7.628 5.331 -2.517 1.00 91.56 85 CYS A O 1
ATOM 708 N N . ILE A 1 86 ? 7.534 3.670 -4.027 1.00 90.62 86 ILE A N 1
ATOM 709 C CA . ILE A 1 86 ? 6.182 3.229 -3.657 1.00 90.62 86 ILE A CA 1
ATOM 710 C C . ILE A 1 86 ? 6.161 2.731 -2.211 1.00 90.62 86 ILE A C 1
ATOM 712 O O . ILE A 1 86 ? 5.305 3.168 -1.445 1.00 90.62 86 ILE A O 1
ATOM 716 N N . ASN A 1 87 ? 7.124 1.891 -1.816 1.00 89.31 87 ASN A N 1
ATOM 717 C CA . ASN A 1 87 ? 7.211 1.405 -0.441 1.00 89.31 87 ASN A CA 1
ATOM 718 C C . ASN A 1 87 ? 7.421 2.559 0.553 1.00 89.31 87 ASN A C 1
ATOM 720 O O . ASN A 1 87 ? 6.702 2.652 1.542 1.00 89.31 87 ASN A O 1
ATOM 724 N N . ALA A 1 88 ? 8.348 3.478 0.262 1.00 89.94 88 ALA A N 1
ATOM 725 C CA . ALA A 1 88 ? 8.624 4.628 1.123 1.00 89.94 88 ALA A CA 1
ATOM 726 C C . ALA A 1 88 ? 7.400 5.546 1.291 1.00 89.94 88 ALA A C 1
ATOM 728 O O . ALA A 1 88 ? 7.117 6.011 2.391 1.00 89.94 88 ALA A O 1
ATOM 729 N N . ILE A 1 89 ? 6.644 5.790 0.216 1.00 88.06 89 ILE A N 1
ATOM 730 C CA . ILE A 1 89 ? 5.403 6.579 0.270 1.00 88.06 89 ILE A CA 1
ATOM 731 C C . ILE A 1 89 ? 4.300 5.810 1.009 1.00 88.06 89 ILE A C 1
ATOM 733 O O . ILE A 1 89 ? 3.524 6.404 1.759 1.00 88.06 89 ILE A O 1
ATOM 737 N N . GLY A 1 90 ? 4.243 4.491 0.836 1.00 85.38 90 GLY A N 1
ATOM 738 C CA . GLY A 1 90 ? 3.318 3.619 1.548 1.00 85.38 90 GLY A CA 1
ATOM 739 C C . GLY A 1 90 ? 3.549 3.610 3.060 1.00 85.38 90 GLY A C 1
ATOM 740 O O . GLY A 1 90 ? 2.577 3.659 3.811 1.00 85.38 90 GLY A O 1
ATOM 741 N N . GLU A 1 91 ? 4.807 3.610 3.512 1.00 85.94 91 GLU A N 1
ATOM 742 C CA . GLU A 1 91 ? 5.179 3.661 4.936 1.00 85.94 91 GLU A CA 1
ATOM 743 C C . GLU A 1 91 ? 4.694 4.936 5.640 1.00 85.94 91 GLU A C 1
ATOM 745 O O . GLU A 1 91 ? 4.406 4.903 6.835 1.00 85.94 91 GLU A O 1
ATOM 750 N N . ILE A 1 92 ? 4.525 6.042 4.904 1.00 84.50 92 ILE A N 1
ATOM 751 C CA . ILE A 1 92 ? 3.949 7.292 5.432 1.00 84.50 92 ILE A CA 1
ATOM 752 C C . ILE A 1 92 ? 2.464 7.108 5.809 1.00 84.50 92 ILE A C 1
ATOM 754 O O . ILE A 1 92 ? 1.919 7.892 6.582 1.00 84.50 92 ILE A O 1
ATOM 758 N N . GLY A 1 93 ? 1.792 6.067 5.301 1.00 77.44 93 GLY A N 1
ATOM 759 C CA . GLY A 1 93 ? 0.404 5.760 5.656 1.00 77.44 93 GLY A CA 1
ATOM 760 C C . GLY A 1 93 ? -0.620 6.668 4.970 1.00 77.44 93 GLY A C 1
ATOM 761 O O . GLY A 1 93 ? -1.651 7.004 5.554 1.00 77.44 93 GLY A O 1
ATOM 762 N N . LEU A 1 94 ? -0.351 7.085 3.728 1.00 80.94 94 LEU A N 1
ATOM 763 C CA . LEU A 1 94 ? -1.255 7.949 2.966 1.00 80.94 94 LEU A CA 1
ATOM 764 C C . LEU A 1 94 ? -2.613 7.279 2.691 1.00 80.94 94 LEU A C 1
ATOM 766 O O . LEU A 1 94 ? -2.707 6.087 2.387 1.00 80.94 94 LEU A O 1
ATOM 770 N N . ASN A 1 95 ? -3.681 8.075 2.760 1.00 79.19 95 ASN A N 1
ATOM 771 C CA . ASN A 1 95 ? -5.027 7.643 2.388 1.00 79.19 95 ASN A CA 1
ATOM 772 C C . ASN A 1 95 ? -5.261 7.744 0.864 1.00 79.19 95 ASN A C 1
ATOM 774 O O . ASN A 1 95 ? -4.486 8.368 0.137 1.00 79.19 95 ASN A O 1
ATOM 778 N N . GLU A 1 96 ? -6.358 7.154 0.379 1.00 80.44 96 GLU A N 1
ATOM 779 C CA . GLU A 1 96 ? -6.702 7.131 -1.056 1.00 80.44 96 GLU A CA 1
ATOM 780 C C . GLU A 1 96 ? -6.820 8.539 -1.669 1.00 80.44 96 GLU A C 1
ATOM 782 O O . GLU A 1 96 ? -6.449 8.757 -2.823 1.00 80.44 96 GLU A O 1
ATOM 787 N N . THR A 1 97 ? -7.284 9.523 -0.894 1.00 80.75 97 THR A N 1
ATOM 788 C CA . THR A 1 97 ? -7.395 10.922 -1.330 1.00 80.75 97 THR A CA 1
ATOM 789 C C . THR A 1 97 ? -6.026 11.566 -1.539 1.00 80.75 97 THR A C 1
ATOM 791 O O . THR A 1 97 ? -5.824 12.291 -2.509 1.00 80.75 97 THR A O 1
ATOM 794 N N . MET A 1 98 ? -5.058 11.289 -0.664 1.00 85.56 98 MET A N 1
ATOM 795 C CA . MET A 1 98 ? -3.689 11.780 -0.823 1.00 85.56 98 MET A CA 1
ATOM 796 C C . MET A 1 98 ? -3.018 11.147 -2.045 1.00 85.56 98 MET A C 1
ATOM 798 O O . MET A 1 98 ? -2.374 11.858 -2.813 1.00 85.56 98 MET A O 1
ATOM 802 N N . TYR A 1 99 ? -3.236 9.852 -2.294 1.00 88.19 99 TYR A N 1
ATOM 803 C CA . TYR A 1 99 ? -2.787 9.204 -3.532 1.00 88.19 99 TYR A CA 1
ATOM 804 C C . TYR A 1 99 ? -3.446 9.801 -4.782 1.00 88.19 99 TYR A C 1
ATOM 806 O O . TYR A 1 99 ? -2.781 9.977 -5.800 1.00 88.19 99 TYR A O 1
ATOM 814 N N . PHE A 1 100 ? -4.724 10.181 -4.713 1.00 86.31 100 PHE A N 1
ATOM 815 C CA . PHE A 1 100 ? -5.385 10.921 -5.789 1.00 86.31 100 PHE A CA 1
ATOM 816 C C . PHE A 1 100 ? -4.702 12.274 -6.060 1.00 86.31 100 PHE A C 1
ATOM 818 O O . PHE A 1 100 ? -4.419 12.596 -7.212 1.00 86.31 100 PHE A O 1
ATOM 825 N N . CYS A 1 101 ? -4.351 13.036 -5.021 1.00 86.31 101 CYS A N 1
ATOM 826 C CA . CYS A 1 101 ? -3.588 14.277 -5.186 1.00 86.31 101 CYS A CA 1
ATOM 827 C C . CYS A 1 101 ? -2.200 14.026 -5.794 1.00 86.31 101 CYS A C 1
ATOM 829 O O . CYS A 1 101 ? -1.791 14.744 -6.707 1.00 86.31 101 CYS A O 1
ATOM 831 N N . LEU A 1 102 ? -1.490 12.990 -5.334 1.00 89.50 102 LEU A N 1
ATOM 832 C CA . LEU A 1 102 ? -0.198 12.598 -5.900 1.00 89.50 102 LEU A CA 1
ATOM 833 C C . LEU A 1 102 ? -0.317 12.234 -7.383 1.00 89.50 102 LEU A C 1
ATOM 835 O O . LEU A 1 102 ? 0.504 12.684 -8.172 1.00 89.50 102 LEU A O 1
ATOM 839 N N . ASN A 1 103 ? -1.368 11.513 -7.782 1.00 90.31 103 ASN A N 1
ATOM 840 C CA . ASN A 1 103 ? -1.646 11.202 -9.186 1.00 90.31 103 ASN A CA 1
ATOM 841 C C . ASN A 1 103 ? -1.745 12.457 -10.056 1.00 90.31 103 ASN A C 1
ATOM 843 O O . ASN A 1 103 ? -1.142 12.505 -11.128 1.00 90.31 103 ASN A O 1
ATOM 847 N N . LEU A 1 104 ? -2.466 13.484 -9.593 1.00 87.75 104 LEU A N 1
ATOM 848 C CA . LEU A 1 104 ? -2.587 14.753 -10.317 1.00 87.75 104 LEU A CA 1
ATOM 849 C C . LEU A 1 104 ? -1.230 15.454 -10.459 1.00 87.75 104 LEU A C 1
ATOM 851 O O . LEU A 1 104 ? -0.906 15.952 -11.538 1.00 87.75 104 LEU A O 1
ATOM 855 N N . ILE A 1 105 ? -0.420 15.450 -9.397 1.00 88.81 105 ILE A N 1
ATOM 856 C CA . ILE A 1 105 ? 0.929 16.033 -9.407 1.00 88.81 105 ILE A CA 1
ATOM 857 C C . ILE A 1 105 ? 1.835 15.272 -10.384 1.00 88.81 105 ILE A C 1
ATOM 859 O O . ILE A 1 105 ? 2.472 15.885 -11.239 1.00 88.81 105 ILE A O 1
ATOM 863 N N . THR A 1 106 ? 1.876 13.940 -10.304 1.00 88.50 106 THR A N 1
ATOM 864 C CA . THR A 1 106 ? 2.686 13.093 -11.191 1.00 88.50 106 THR A CA 1
ATOM 865 C C . THR A 1 106 ? 2.276 13.263 -12.653 1.00 88.50 106 THR A C 1
ATOM 867 O O . THR A 1 106 ? 3.138 13.373 -13.525 1.00 88.50 106 THR A O 1
ATOM 870 N N . LEU A 1 107 ? 0.972 13.349 -12.929 1.00 87.38 107 LEU A N 1
ATOM 871 C CA . LEU A 1 107 ? 0.456 13.570 -14.275 1.00 87.38 107 LEU A CA 1
ATOM 872 C C . LEU A 1 107 ? 0.834 14.960 -14.816 1.00 87.38 107 LEU A C 1
ATOM 874 O O . LEU A 1 107 ? 1.230 15.078 -15.975 1.00 87.38 107 LEU A O 1
ATOM 878 N N . ALA A 1 108 ? 0.781 16.001 -13.981 1.00 83.44 108 ALA A N 1
ATOM 879 C CA . ALA A 1 108 ? 1.233 17.338 -14.363 1.00 83.44 108 ALA A CA 1
ATOM 880 C C . ALA A 1 108 ? 2.738 17.361 -14.699 1.00 83.44 108 ALA A C 1
ATOM 882 O O . ALA A 1 108 ? 3.137 17.941 -15.710 1.00 83.44 108 ALA A O 1
ATOM 883 N N . LEU A 1 109 ? 3.571 16.672 -13.908 1.00 84.69 109 LEU A N 1
ATOM 884 C CA . LEU A 1 109 ? 5.012 16.550 -14.169 1.00 84.69 109 LEU A CA 1
ATOM 885 C C . LEU A 1 109 ? 5.307 15.835 -15.496 1.00 84.69 109 LEU A C 1
ATOM 887 O O . LEU A 1 109 ? 6.195 16.262 -16.235 1.00 84.69 109 LEU A O 1
ATOM 891 N N . LEU A 1 110 ? 4.540 14.792 -15.832 1.00 82.12 110 LEU A N 1
ATOM 892 C CA . LEU A 1 110 ? 4.672 14.065 -17.100 1.00 82.12 110 LEU A CA 1
ATOM 893 C C . LEU A 1 110 ? 4.439 14.956 -18.331 1.00 82.12 110 LEU A C 1
ATOM 895 O O . LEU A 1 110 ? 5.096 14.753 -19.349 1.00 82.12 110 LEU A O 1
ATOM 899 N N . ILE A 1 111 ? 3.550 15.950 -18.244 1.00 74.81 111 ILE A N 1
ATOM 900 C CA . ILE A 1 111 ? 3.293 16.912 -19.334 1.00 74.81 111 ILE A CA 1
ATOM 901 C C . ILE A 1 111 ? 4.359 18.002 -19.391 1.00 74.81 111 ILE A C 1
ATOM 903 O O . ILE A 1 111 ? 4.737 18.459 -20.473 1.00 74.81 111 ILE A O 1
ATOM 907 N N . PHE A 1 112 ? 4.847 18.428 -18.227 1.00 70.19 112 PHE A N 1
ATOM 908 C CA . PHE A 1 112 ? 5.806 19.521 -18.140 1.00 70.19 112 PHE A CA 1
ATOM 909 C C . PHE A 1 112 ? 7.149 19.162 -18.798 1.00 70.19 112 PHE A C 1
ATOM 911 O O . PHE A 1 112 ? 7.759 20.003 -19.457 1.00 70.19 112 PHE A O 1
ATOM 918 N N . ILE A 1 113 ? 7.583 17.897 -18.701 1.00 67.75 113 ILE A N 1
ATOM 919 C CA . ILE A 1 113 ? 8.846 17.410 -19.291 1.00 67.75 113 ILE A CA 1
ATOM 920 C C . ILE A 1 113 ? 8.914 17.629 -20.826 1.00 67.75 113 ILE A C 1
ATOM 922 O O . ILE A 1 113 ? 9.915 18.180 -21.301 1.00 67.75 113 ILE A O 1
ATOM 926 N N . PRO A 1 114 ? 7.899 17.241 -21.627 1.00 62.66 114 PRO A N 1
ATOM 927 C CA . PRO A 1 114 ? 7.823 17.578 -23.050 1.00 62.66 114 PRO A CA 1
ATOM 928 C C . PRO A 1 114 ? 7.782 19.082 -23.337 1.00 62.66 114 PRO A C 1
ATOM 930 O O . PRO A 1 114 ? 8.500 19.539 -24.226 1.00 62.66 114 PRO A O 1
ATOM 933 N N . MET A 1 115 ? 6.978 19.852 -22.591 1.00 61.16 115 MET A N 1
ATOM 934 C CA . MET A 1 115 ? 6.819 21.298 -22.816 1.00 61.16 115 MET A CA 1
ATOM 935 C C . MET A 1 115 ? 8.123 22.078 -22.610 1.00 61.16 115 MET A C 1
ATOM 937 O O . MET A 1 115 ? 8.385 23.036 -23.325 1.00 61.16 115 MET A O 1
ATOM 941 N N . LEU A 1 116 ? 8.988 21.653 -21.686 1.00 58.25 116 LEU A N 1
ATOM 942 C CA . LEU A 1 116 ? 10.291 22.293 -21.473 1.00 58.25 116 LEU A CA 1
ATOM 943 C C . LEU A 1 116 ? 11.294 22.077 -22.619 1.00 58.25 116 LEU A C 1
ATOM 945 O O . LEU A 1 116 ? 12.277 22.805 -22.715 1.00 58.25 116 LEU A O 1
ATOM 949 N N . ASN A 1 117 ? 11.087 21.076 -23.478 1.00 57.22 117 ASN A N 1
ATOM 950 C CA . ASN A 1 117 ? 11.997 20.752 -24.585 1.00 57.22 117 ASN A CA 1
ATOM 951 C C . ASN A 1 117 ? 11.447 21.177 -25.960 1.00 57.22 117 ASN A C 1
ATOM 953 O O . ASN A 1 117 ? 11.961 20.745 -26.997 1.00 57.22 117 ASN A O 1
ATOM 957 N N . SER A 1 118 ? 10.385 21.984 -25.995 1.00 49.91 118 SER A N 1
ATOM 958 C CA . SER A 1 118 ? 9.598 22.232 -27.200 1.00 49.91 118 SER A CA 1
ATOM 959 C C . SER A 1 118 ? 10.084 23.428 -28.023 1.00 49.91 118 SER A C 1
ATOM 961 O O . SER A 1 118 ? 9.393 24.433 -28.135 1.00 49.91 118 SER A O 1
ATOM 963 N N . GLU A 1 119 ? 11.217 23.302 -28.707 1.00 52.97 119 GLU A N 1
ATOM 964 C CA . GLU A 1 119 ? 11.435 24.136 -29.904 1.00 52.97 119 GLU A CA 1
ATOM 965 C C . GLU A 1 119 ? 10.654 23.594 -31.124 1.00 52.97 119 GLU A C 1
ATOM 967 O O . GLU A 1 119 ? 10.575 24.252 -32.156 1.00 52.97 119 GLU A O 1
ATOM 972 N N . LYS A 1 120 ? 10.081 22.376 -31.042 1.00 52.50 120 LYS A N 1
ATOM 973 C CA . LYS A 1 120 ? 9.495 21.647 -32.190 1.00 52.50 120 LYS A CA 1
ATOM 974 C C . LYS A 1 120 ? 8.256 20.790 -31.873 1.00 52.50 120 LYS A C 1
ATOM 976 O O . LYS A 1 120 ? 8.055 19.762 -32.520 1.00 52.50 120 LYS A O 1
ATOM 981 N N . ILE A 1 121 ? 7.430 21.143 -30.886 1.00 57.22 121 ILE A N 1
ATOM 982 C CA . ILE A 1 121 ? 6.132 20.457 -30.738 1.00 57.22 121 ILE A CA 1
ATOM 983 C C . ILE A 1 121 ? 5.143 21.137 -31.686 1.00 57.22 121 ILE A C 1
ATOM 985 O O . ILE A 1 121 ? 4.777 22.285 -31.480 1.00 57.22 121 ILE A O 1
ATOM 989 N N . SER A 1 122 ? 4.754 20.440 -32.757 1.00 58.72 122 SER A N 1
ATOM 990 C CA . SER A 1 122 ? 3.709 20.909 -33.679 1.00 58.72 122 SER A CA 1
ATOM 991 C C . SER A 1 122 ? 2.371 21.078 -32.954 1.00 58.72 122 SER A C 1
ATOM 993 O O . SER A 1 122 ? 2.086 20.281 -32.059 1.00 58.72 122 SER A O 1
ATOM 995 N N . ASP A 1 123 ? 1.507 21.983 -33.416 1.00 57.25 123 ASP A N 1
ATOM 996 C CA . ASP A 1 123 ? 0.164 22.212 -32.849 1.00 57.25 123 ASP A CA 1
ATOM 997 C C . ASP A 1 123 ? -0.669 20.922 -32.711 1.00 57.25 123 ASP A C 1
ATOM 999 O O . ASP A 1 123 ? -1.362 20.707 -31.716 1.00 57.25 123 ASP A O 1
ATOM 1003 N N . VAL A 1 124 ? -0.524 19.997 -33.667 1.00 58.06 124 VAL A N 1
ATOM 1004 C CA . VAL A 1 124 ? -1.152 18.663 -33.635 1.00 58.06 124 VAL A CA 1
ATOM 1005 C C . VAL A 1 124 ? -0.628 17.806 -32.474 1.00 58.06 124 VAL A C 1
ATOM 1007 O O . VAL A 1 124 ? -1.390 17.088 -31.832 1.00 58.06 124 VAL A O 1
ATOM 1010 N N . GLY A 1 125 ? 0.666 17.894 -32.169 1.00 61.31 125 GLY A N 1
ATOM 1011 C CA . GLY A 1 125 ? 1.299 17.179 -31.058 1.00 61.31 125 GLY A CA 1
ATOM 1012 C C . GLY A 1 125 ? 0.812 17.678 -29.699 1.00 61.31 125 GLY A C 1
ATOM 1013 O O . GLY A 1 125 ? 0.523 16.868 -28.821 1.00 61.31 125 GLY A O 1
ATOM 1014 N N . THR A 1 126 ? 0.633 18.992 -29.551 1.00 63.75 126 THR A N 1
ATOM 1015 C CA . THR A 1 126 ? 0.043 19.594 -28.347 1.00 63.75 126 THR A CA 1
ATOM 1016 C C . THR A 1 126 ? -1.389 19.104 -28.132 1.00 63.75 126 THR A C 1
ATOM 1018 O O . THR A 1 126 ? -1.728 18.686 -27.028 1.00 63.75 126 THR A O 1
ATOM 1021 N N . LEU A 1 127 ? -2.207 19.053 -29.191 1.00 60.81 127 LEU A N 1
ATOM 1022 C CA . LEU A 1 127 ? -3.582 18.542 -29.120 1.00 60.81 127 LEU A CA 1
ATOM 1023 C C . LEU A 1 127 ? -3.650 17.072 -28.684 1.00 60.81 127 LEU A C 1
ATOM 1025 O O . LEU A 1 127 ? -4.476 16.721 -27.842 1.00 60.81 127 LEU A O 1
ATOM 1029 N N . VAL A 1 128 ? -2.765 16.216 -29.205 1.00 64.12 128 VAL A N 1
ATOM 1030 C CA . VAL A 1 128 ? -2.695 14.801 -28.803 1.00 64.12 128 VAL A CA 1
ATOM 1031 C C . VAL A 1 128 ? -2.297 14.663 -27.332 1.00 64.12 128 VAL A C 1
ATOM 1033 O O . VAL A 1 128 ? -2.917 13.888 -26.605 1.00 64.12 128 VAL A O 1
ATOM 1036 N N . ILE A 1 129 ? -1.310 15.436 -26.867 1.00 67.94 129 ILE A N 1
ATOM 1037 C CA . ILE A 1 129 ? -0.883 15.435 -25.458 1.00 67.94 129 ILE A CA 1
ATOM 1038 C C . ILE A 1 129 ? -2.031 15.892 -24.548 1.00 67.94 129 ILE A C 1
ATOM 1040 O O . ILE A 1 129 ? -2.312 15.238 -23.544 1.00 67.94 129 ILE A O 1
ATOM 1044 N N . SER A 1 130 ? -2.738 16.966 -24.911 1.00 67.38 130 SER A N 1
ATOM 1045 C CA . SER A 1 130 ? -3.895 17.455 -24.153 1.00 67.38 130 SER A CA 1
ATOM 1046 C C . SER A 1 130 ? -5.049 16.448 -24.119 1.00 67.38 130 SER A C 1
ATOM 1048 O O . SER A 1 130 ? -5.676 16.275 -23.076 1.00 67.38 130 SER A O 1
ATOM 1050 N N . PHE A 1 131 ? -5.315 15.747 -25.225 1.00 71.06 131 PHE A N 1
ATOM 1051 C CA . PHE A 1 131 ? -6.342 14.705 -25.277 1.00 71.06 131 PHE A CA 1
ATOM 1052 C C . PHE A 1 131 ? -5.988 13.499 -24.395 1.00 71.06 131 PHE A C 1
ATOM 1054 O O . PHE A 1 131 ? -6.815 13.048 -23.603 1.00 71.06 131 PHE A O 1
ATOM 1061 N N . LEU A 1 132 ? -4.741 13.018 -24.466 1.00 72.69 132 LEU A N 1
ATOM 1062 C CA . LEU A 1 132 ? -4.253 11.947 -23.594 1.00 72.69 132 LEU A CA 1
ATOM 1063 C C . LEU A 1 132 ? -4.329 12.350 -22.118 1.00 72.69 132 LEU A C 1
ATOM 1065 O O . LEU A 1 132 ? -4.760 11.554 -21.288 1.00 72.69 132 LEU A O 1
ATOM 1069 N N . PHE A 1 133 ? -3.979 13.594 -21.790 1.00 78.56 133 PHE A N 1
ATOM 1070 C CA . PHE A 1 133 ? -4.110 14.118 -20.434 1.00 78.56 133 PHE A CA 1
ATOM 1071 C C . PHE A 1 133 ? -5.557 14.098 -19.934 1.00 78.56 133 PHE A C 1
ATOM 1073 O O . PHE A 1 133 ? -5.806 13.648 -18.818 1.00 78.56 133 PHE A O 1
ATOM 1080 N N . ALA A 1 134 ? -6.516 14.525 -20.760 1.00 73.69 134 ALA A N 1
ATOM 1081 C CA . ALA A 1 134 ? -7.931 14.488 -20.403 1.00 73.69 134 ALA A CA 1
ATOM 1082 C C . ALA A 1 134 ? -8.420 13.052 -20.137 1.00 73.69 134 ALA A C 1
ATOM 1084 O O . ALA A 1 134 ? -9.136 12.820 -19.163 1.00 73.69 134 ALA A O 1
ATOM 1085 N N . ILE A 1 135 ? -7.978 12.080 -20.945 1.00 78.38 135 ILE A N 1
ATOM 1086 C CA . ILE A 1 135 ? -8.263 10.656 -20.714 1.00 78.38 135 ILE A CA 1
ATOM 1087 C C . ILE A 1 135 ? -7.676 10.197 -19.377 1.00 78.38 135 ILE A C 1
ATOM 1089 O O . ILE A 1 135 ? -8.383 9.584 -18.581 1.00 78.38 135 ILE A O 1
ATOM 1093 N N . PHE A 1 136 ? -6.407 10.508 -19.097 1.00 79.56 136 PHE A N 1
ATOM 1094 C CA . PHE A 1 136 ? -5.772 10.123 -17.835 1.00 79.56 136 PHE A CA 1
ATOM 1095 C C . PHE A 1 136 ? -6.451 10.765 -16.621 1.00 79.56 136 PHE A C 1
ATOM 1097 O O . PHE A 1 136 ? -6.652 10.080 -15.622 1.00 79.56 136 PHE A O 1
ATOM 1104 N N . LEU A 1 137 ? -6.869 12.031 -16.706 1.00 81.75 137 LEU A N 1
ATOM 1105 C CA . LEU A 1 137 ? -7.659 12.679 -15.655 1.00 81.75 137 LEU A CA 1
ATOM 1106 C C . LEU A 1 137 ? -8.989 11.961 -15.418 1.00 81.75 137 LEU A C 1
ATOM 1108 O O . LEU A 1 137 ? -9.356 11.718 -14.270 1.00 81.75 137 LEU A O 1
ATOM 1112 N N . PHE A 1 138 ? -9.689 11.589 -16.491 1.00 78.75 138 PHE A N 1
ATOM 1113 C CA . PHE A 1 138 ? -10.936 10.839 -16.388 1.00 78.75 138 PHE A CA 1
ATOM 1114 C C . PHE A 1 138 ? -10.719 9.463 -15.740 1.00 78.75 138 PHE A C 1
ATOM 1116 O O . PHE A 1 138 ? -11.459 9.088 -14.834 1.00 78.75 138 PHE A O 1
ATOM 1123 N N . ILE A 1 139 ? -9.661 8.740 -16.124 1.00 78.94 139 ILE A N 1
ATOM 1124 C CA . ILE A 1 139 ? -9.286 7.452 -15.517 1.00 78.94 139 ILE A CA 1
ATOM 1125 C C . ILE A 1 139 ? -8.980 7.623 -14.023 1.00 78.94 139 ILE A C 1
ATOM 1127 O O . ILE A 1 139 ? -9.514 6.877 -13.207 1.00 78.94 139 ILE A O 1
ATOM 1131 N N . ILE A 1 140 ? -8.170 8.618 -13.648 1.00 83.12 140 ILE A N 1
ATOM 1132 C CA . ILE A 1 140 ? -7.818 8.901 -12.245 1.00 83.12 140 ILE A CA 1
ATOM 1133 C C . ILE A 1 140 ? -9.069 9.219 -11.416 1.00 83.12 140 ILE A C 1
ATOM 1135 O O . ILE A 1 140 ? -9.166 8.790 -10.267 1.00 83.12 140 ILE A O 1
ATOM 1139 N N . PHE A 1 141 ? -10.036 9.932 -11.999 1.00 78.81 141 PHE A N 1
ATOM 1140 C CA . PHE A 1 141 ? -11.311 10.233 -11.354 1.00 78.81 141 PHE A CA 1
ATOM 1141 C C . PHE A 1 141 ? -12.172 8.979 -11.142 1.00 78.81 141 PHE A C 1
ATOM 1143 O O . PHE A 1 141 ? -12.668 8.758 -10.040 1.00 78.81 141 PHE A O 1
ATOM 1150 N N . ILE A 1 142 ? -12.311 8.119 -12.158 1.00 79.94 142 ILE A N 1
ATOM 1151 C CA . ILE A 1 142 ? -13.092 6.875 -12.050 1.00 79.94 142 ILE A CA 1
ATOM 1152 C C . ILE A 1 142 ? -12.442 5.875 -11.076 1.00 79.94 142 ILE A C 1
ATOM 1154 O O . ILE A 1 142 ? -13.142 5.189 -10.333 1.00 79.94 142 ILE A O 1
ATOM 1158 N N . LEU A 1 143 ? -11.107 5.797 -11.040 1.00 82.25 143 LEU A N 1
ATOM 1159 C CA . LEU A 1 143 ? -10.347 4.836 -10.229 1.00 82.25 143 LEU A CA 1
ATOM 1160 C C . LEU A 1 143 ? -9.929 5.383 -8.847 1.00 82.25 143 LEU A C 1
ATOM 1162 O O . LEU A 1 143 ? -8.955 4.906 -8.261 1.00 82.25 143 LEU A O 1
ATOM 1166 N N . GLN A 1 144 ? -10.666 6.344 -8.279 1.00 78.88 144 GLN A N 1
ATOM 1167 C CA . GLN A 1 144 ? -10.307 6.978 -7.000 1.00 78.88 144 GLN A CA 1
ATOM 1168 C C . GLN A 1 144 ? -10.127 5.977 -5.840 1.00 78.88 144 GLN A C 1
ATOM 1170 O O . GLN A 1 144 ? -9.269 6.180 -4.985 1.00 78.88 144 GLN A O 1
ATOM 1175 N N . ASN A 1 145 ? -10.884 4.874 -5.833 1.00 73.62 145 ASN A N 1
ATOM 1176 C CA . ASN A 1 145 ? -10.836 3.847 -4.779 1.00 73.62 145 ASN A CA 1
ATOM 1177 C C . ASN A 1 145 ? -9.581 2.952 -4.819 1.00 73.62 145 ASN A C 1
ATOM 1179 O O . ASN A 1 145 ? -9.339 2.194 -3.882 1.00 73.62 145 ASN A O 1
ATOM 1183 N N . ILE A 1 146 ? -8.816 3.002 -5.910 1.00 81.69 146 ILE A N 1
ATOM 1184 C CA . ILE A 1 146 ? -7.570 2.248 -6.122 1.00 81.69 146 ILE A CA 1
ATOM 1185 C C . ILE A 1 146 ? -6.471 3.191 -6.629 1.00 81.69 146 ILE A C 1
ATOM 1187 O O . ILE A 1 146 ? -5.678 2.864 -7.519 1.00 81.69 146 ILE A O 1
ATOM 1191 N N . SER A 1 147 ? -6.439 4.403 -6.074 1.00 85.81 147 SER A N 1
ATOM 1192 C CA . SER A 1 147 ? -5.595 5.494 -6.559 1.00 85.81 147 SER A CA 1
ATOM 1193 C C . SER A 1 147 ? -4.100 5.203 -6.391 1.00 85.81 147 SER A C 1
ATOM 1195 O O . SER A 1 147 ? -3.313 5.638 -7.233 1.00 85.81 147 SER A O 1
ATOM 1197 N N . TYR A 1 148 ? -3.699 4.402 -5.397 1.00 88.25 148 TYR A N 1
ATOM 1198 C CA . TYR A 1 148 ? -2.312 3.943 -5.226 1.00 88.25 148 TYR A CA 1
ATOM 1199 C C . TYR A 1 148 ? -1.809 3.084 -6.395 1.00 88.25 148 TYR A C 1
ATOM 1201 O O . TYR A 1 148 ? -0.636 3.179 -6.753 1.00 88.25 148 TYR A O 1
ATOM 1209 N N . ILE A 1 149 ? -2.673 2.282 -7.034 1.00 89.75 149 ILE A N 1
ATOM 1210 C CA . ILE A 1 149 ? -2.292 1.481 -8.211 1.00 89.75 149 ILE A CA 1
ATOM 1211 C C . ILE A 1 149 ? -1.951 2.409 -9.374 1.00 89.75 149 ILE A C 1
ATOM 1213 O O . ILE A 1 149 ? -0.882 2.301 -9.979 1.00 89.75 149 ILE A O 1
ATOM 1217 N N . THR A 1 150 ? -2.855 3.351 -9.649 1.00 89.44 150 THR A N 1
ATOM 1218 C CA . THR A 1 150 ? -2.679 4.363 -10.698 1.00 89.44 150 THR A CA 1
ATOM 1219 C C . THR A 1 150 ? -1.420 5.191 -10.443 1.00 89.44 150 THR A C 1
ATOM 1221 O O . THR A 1 150 ? -0.654 5.443 -11.372 1.00 89.44 150 THR A O 1
ATOM 1224 N N . PHE A 1 151 ? -1.149 5.507 -9.174 1.00 91.19 151 PHE A N 1
ATOM 1225 C CA . PHE A 1 151 ? 0.062 6.206 -8.755 1.00 91.19 151 PHE A CA 1
ATOM 1226 C C . PHE A 1 151 ? 1.320 5.414 -9.070 1.00 91.19 151 PHE A C 1
ATOM 1228 O O . PHE A 1 151 ? 2.232 5.966 -9.678 1.00 91.19 151 PHE A O 1
ATOM 1235 N N . GLY A 1 152 ? 1.359 4.120 -8.744 1.00 90.88 152 GLY A N 1
ATOM 1236 C CA . GLY A 1 152 ? 2.498 3.268 -9.086 1.00 90.88 152 GLY A CA 1
ATOM 1237 C C . GLY A 1 152 ? 2.794 3.257 -10.590 1.00 90.88 152 GLY A C 1
ATOM 1238 O O . GLY A 1 152 ? 3.945 3.416 -10.994 1.00 90.88 152 GLY A O 1
ATOM 1239 N N . ILE A 1 153 ? 1.758 3.140 -11.430 1.00 91.00 153 ILE A N 1
ATOM 1240 C CA . ILE A 1 153 ? 1.904 3.153 -12.897 1.00 91.00 153 ILE A CA 1
ATOM 1241 C C . ILE A 1 153 ? 2.423 4.511 -13.386 1.00 91.00 153 ILE A C 1
ATOM 1243 O O . ILE A 1 153 ? 3.400 4.562 -14.135 1.00 91.00 153 ILE A O 1
ATOM 1247 N N . LEU A 1 154 ? 1.798 5.613 -12.959 1.00 91.00 154 LEU A N 1
ATOM 1248 C CA . LEU A 1 154 ? 2.197 6.963 -13.365 1.00 91.00 154 LEU A CA 1
ATOM 1249 C C . LEU A 1 154 ? 3.609 7.307 -12.886 1.00 91.00 154 LEU A C 1
ATOM 1251 O O . LEU A 1 154 ? 4.385 7.895 -13.639 1.00 91.00 154 LEU A O 1
ATOM 1255 N N . LEU A 1 155 ? 3.965 6.907 -11.665 1.00 93.19 155 LEU A N 1
ATOM 1256 C CA . LEU A 1 155 ? 5.296 7.102 -11.109 1.00 93.19 155 LEU A CA 1
ATOM 1257 C C . LEU A 1 155 ? 6.345 6.343 -11.923 1.00 93.19 155 LEU A C 1
ATOM 1259 O O . LEU A 1 155 ? 7.381 6.917 -12.257 1.00 93.19 155 LEU A O 1
ATOM 1263 N N . TYR A 1 156 ? 6.078 5.086 -12.290 1.00 92.62 156 TYR A N 1
ATOM 1264 C CA . TYR A 1 156 ? 6.996 4.329 -13.136 1.00 92.62 156 TYR A CA 1
ATOM 1265 C C . TYR A 1 156 ? 7.162 4.978 -14.513 1.00 92.62 156 TYR A C 1
ATOM 1267 O O . TYR A 1 156 ? 8.289 5.137 -14.975 1.00 92.62 156 TYR A O 1
ATOM 1275 N N . MET A 1 157 ? 6.070 5.431 -15.137 1.00 89.06 157 MET A N 1
ATOM 1276 C CA . MET A 1 157 ? 6.121 6.158 -16.412 1.00 89.06 157 MET A CA 1
ATOM 1277 C C . MET A 1 157 ? 6.912 7.467 -16.307 1.00 89.06 157 MET A C 1
ATOM 1279 O O . MET A 1 157 ? 7.657 7.806 -17.230 1.00 89.06 157 MET A O 1
ATOM 1283 N N . LEU A 1 158 ? 6.789 8.191 -15.191 1.00 89.94 158 LEU A N 1
ATOM 1284 C CA . LEU A 1 158 ? 7.546 9.414 -14.926 1.00 89.94 158 LEU A CA 1
ATOM 1285 C C . LEU A 1 158 ? 9.043 9.118 -14.790 1.00 89.94 158 LEU A C 1
ATOM 1287 O O . LEU A 1 158 ? 9.850 9.745 -15.476 1.00 89.94 158 LEU A O 1
ATOM 1291 N N . ILE A 1 159 ? 9.407 8.140 -13.955 1.00 90.06 159 ILE A N 1
ATOM 1292 C CA . ILE A 1 159 ? 10.801 7.716 -13.758 1.00 90.06 159 ILE A CA 1
ATOM 1293 C C . ILE A 1 159 ? 11.390 7.220 -15.081 1.00 90.06 159 ILE A C 1
ATOM 1295 O O . ILE A 1 159 ? 12.489 7.629 -15.445 1.00 90.06 159 ILE A O 1
ATOM 1299 N N . PHE A 1 160 ? 10.652 6.400 -15.832 1.00 85.50 160 PHE A N 1
ATOM 1300 C CA . PHE A 1 160 ? 11.062 5.912 -17.148 1.00 85.50 160 PHE A CA 1
ATOM 1301 C C . PHE A 1 160 ? 11.312 7.057 -18.131 1.00 85.50 160 PHE A C 1
ATOM 1303 O O . PHE A 1 160 ? 12.363 7.109 -18.767 1.00 85.50 160 PHE A O 1
ATOM 1310 N N . SER A 1 161 ? 10.373 8.001 -18.230 1.00 82.00 161 SER A N 1
ATOM 1311 C CA . SER A 1 161 ? 10.486 9.149 -19.136 1.00 82.00 161 SER A CA 1
ATOM 1312 C C . SER A 1 161 ? 11.681 10.027 -18.776 1.00 82.00 161 SER A C 1
ATOM 1314 O O . SER A 1 161 ? 12.429 10.447 -19.659 1.00 82.00 161 SER A O 1
ATOM 1316 N N . PHE A 1 162 ? 11.900 10.263 -17.480 1.00 82.25 162 PHE A N 1
ATOM 1317 C CA . PHE A 1 162 ? 13.058 10.997 -16.982 1.00 82.25 162 PHE A CA 1
ATOM 1318 C C . PHE A 1 162 ? 14.370 10.258 -17.284 1.00 82.25 162 PHE A C 1
ATOM 1320 O O . PHE A 1 162 ? 15.289 10.846 -17.851 1.00 82.25 162 PHE A O 1
ATOM 1327 N N . ALA A 1 163 ? 14.444 8.961 -16.983 1.00 81.12 163 ALA A N 1
ATOM 1328 C CA . ALA A 1 163 ? 15.614 8.129 -17.245 1.00 81.12 163 ALA A CA 1
ATOM 1329 C C . ALA A 1 163 ? 15.967 8.103 -18.741 1.00 81.12 163 ALA A C 1
ATOM 1331 O O . ALA A 1 163 ? 17.117 8.340 -19.110 1.00 81.12 163 ALA A O 1
ATOM 1332 N N . TYR A 1 164 ? 14.972 7.900 -19.609 1.00 77.62 164 TYR A N 1
ATOM 1333 C CA . TYR A 1 164 ? 15.136 7.939 -21.062 1.00 77.62 164 TYR A CA 1
ATOM 1334 C C . TYR A 1 164 ? 15.608 9.312 -21.555 1.00 77.62 164 TYR A C 1
ATOM 1336 O O . TYR A 1 164 ? 16.529 9.404 -22.368 1.00 77.62 164 TYR A O 1
ATOM 1344 N N . PHE A 1 165 ? 15.015 10.392 -21.037 1.00 74.88 165 PHE A N 1
ATOM 1345 C CA . PHE A 1 165 ? 15.404 11.752 -21.393 1.00 74.88 165 PHE A CA 1
ATOM 1346 C C . PHE A 1 165 ? 16.869 12.035 -21.054 1.00 74.88 165 PHE A C 1
ATOM 1348 O O . PHE A 1 165 ? 17.605 12.554 -21.896 1.00 74.88 165 PHE A O 1
ATOM 1355 N N . VAL A 1 166 ? 17.314 11.666 -19.850 1.00 73.69 166 VAL A N 1
ATOM 1356 C CA . VAL A 1 166 ? 18.705 11.881 -19.442 1.00 73.69 166 VAL A CA 1
ATOM 1357 C C . VAL A 1 166 ? 19.658 10.977 -20.233 1.00 73.69 166 VAL A C 1
ATOM 1359 O O . VAL A 1 166 ? 20.716 11.444 -20.652 1.00 73.69 166 VAL A O 1
ATOM 1362 N N . PHE A 1 167 ? 19.271 9.729 -20.517 1.00 74.56 167 PHE A N 1
ATOM 1363 C CA . PHE A 1 167 ? 20.072 8.790 -21.313 1.00 74.56 167 PHE A CA 1
ATOM 1364 C C . PHE A 1 167 ? 20.338 9.288 -22.743 1.00 74.56 167 PHE A C 1
ATOM 1366 O O . PHE A 1 167 ? 21.419 9.057 -23.286 1.00 74.56 167 PHE A O 1
ATOM 1373 N N . ASN A 1 168 ? 19.379 10.004 -23.339 1.00 68.94 168 ASN A N 1
ATOM 1374 C CA . ASN A 1 168 ? 19.476 10.521 -24.706 1.00 68.94 168 ASN A CA 1
ATOM 1375 C C . ASN A 1 168 ? 20.084 11.923 -24.824 1.00 68.94 168 ASN A C 1
ATOM 1377 O O . ASN A 1 168 ? 20.284 12.411 -25.940 1.00 68.94 168 ASN A O 1
ATOM 1381 N N . ARG A 1 169 ? 20.389 12.598 -23.711 1.00 67.19 169 ARG A N 1
ATOM 1382 C CA . ARG A 1 169 ? 21.067 13.899 -23.757 1.00 67.19 169 ARG A CA 1
ATOM 1383 C C . ARG A 1 169 ? 22.515 13.730 -24.216 1.00 67.19 169 ARG A C 1
ATOM 1385 O O . ARG A 1 169 ? 23.207 12.828 -23.776 1.00 67.19 169 ARG A O 1
ATOM 1392 N N . SER A 1 170 ? 22.984 14.645 -25.066 1.00 53.41 170 SER A N 1
ATOM 1393 C CA . SER A 1 170 ? 24.330 14.635 -25.664 1.00 53.41 170 SER A CA 1
ATOM 1394 C C . SER A 1 170 ? 25.447 15.167 -24.755 1.00 53.41 170 SER A C 1
ATOM 1396 O O . SER A 1 170 ? 26.606 15.169 -25.159 1.00 53.41 170 SER A O 1
ATOM 1398 N N . ASN A 1 171 ? 25.129 15.649 -23.548 1.00 63.66 171 ASN A N 1
ATOM 1399 C CA . ASN A 1 171 ? 26.125 16.257 -22.667 1.00 63.66 171 ASN A CA 1
ATOM 1400 C C . ASN A 1 171 ? 26.952 15.182 -21.941 1.00 63.66 171 ASN A C 1
ATOM 1402 O O . ASN A 1 171 ? 26.399 14.376 -21.189 1.00 63.66 171 ASN A O 1
ATOM 1406 N N . ASN A 1 172 ? 28.277 15.209 -22.116 1.00 68.75 172 ASN A N 1
ATOM 1407 C CA . ASN A 1 172 ? 29.183 14.169 -21.620 1.00 68.75 172 ASN A CA 1
ATOM 1408 C C . ASN A 1 172 ? 29.070 13.938 -20.104 1.00 68.75 172 ASN A C 1
ATOM 1410 O O . ASN A 1 172 ? 29.052 12.790 -19.668 1.00 68.75 172 ASN A O 1
ATOM 1414 N N . LEU A 1 173 ? 28.926 14.995 -19.295 1.00 75.06 173 LEU A N 1
ATOM 1415 C CA . LEU A 1 173 ? 28.838 14.863 -17.833 1.00 75.06 173 LEU A CA 1
ATOM 1416 C C . LEU A 1 173 ? 27.568 14.135 -17.369 1.00 75.06 173 LEU A C 1
ATOM 1418 O O . LEU A 1 173 ? 27.645 13.258 -16.512 1.00 75.06 173 LEU A O 1
ATOM 1422 N N . ALA A 1 174 ? 26.408 14.457 -17.948 1.00 70.56 174 ALA A N 1
ATOM 1423 C CA . ALA A 1 174 ? 25.139 13.830 -17.576 1.00 70.56 174 ALA A CA 1
ATOM 1424 C C . ALA A 1 174 ? 25.115 12.339 -17.951 1.00 70.56 174 ALA A C 1
ATOM 1426 O O . ALA A 1 174 ? 24.661 11.507 -17.165 1.00 70.56 174 ALA A O 1
ATOM 1427 N N . ILE A 1 175 ? 25.667 11.988 -19.118 1.00 73.75 175 ILE A N 1
ATOM 1428 C CA . ILE A 1 175 ? 25.806 10.593 -19.558 1.00 73.75 175 ILE A CA 1
ATOM 1429 C C . ILE A 1 175 ? 26.742 9.821 -18.619 1.00 73.75 175 ILE A C 1
ATOM 1431 O O . ILE A 1 175 ? 26.441 8.691 -18.240 1.00 73.75 175 ILE A O 1
ATOM 1435 N N . ILE A 1 176 ? 27.882 10.409 -18.241 1.00 78.44 176 ILE A N 1
ATOM 1436 C CA . ILE A 1 176 ? 28.840 9.760 -17.335 1.00 78.44 176 ILE A CA 1
ATOM 1437 C C . ILE A 1 176 ? 28.195 9.535 -15.965 1.00 78.44 176 ILE A C 1
ATOM 1439 O O . ILE A 1 176 ? 28.196 8.409 -15.474 1.00 78.44 176 ILE A O 1
ATOM 1443 N N . LEU A 1 177 ? 27.582 10.570 -15.383 1.00 81.06 177 LEU A N 1
ATOM 1444 C CA . LEU A 1 177 ? 26.941 10.484 -14.072 1.00 81.06 177 LEU A CA 1
ATOM 1445 C C . LEU A 1 177 ? 25.822 9.435 -14.055 1.00 81.06 177 LEU A C 1
ATOM 1447 O O . LEU A 1 177 ? 25.772 8.601 -13.152 1.00 81.06 177 LEU A O 1
ATOM 1451 N N . THR A 1 178 ? 24.948 9.436 -15.064 1.00 79.25 178 THR A N 1
ATOM 1452 C CA . THR A 1 178 ? 23.849 8.463 -15.139 1.00 79.25 178 THR A CA 1
ATOM 1453 C C . THR A 1 178 ? 24.328 7.039 -15.318 1.00 79.25 178 THR A C 1
ATOM 1455 O O . THR A 1 178 ? 23.775 6.147 -14.678 1.00 79.25 178 THR A O 1
ATOM 1458 N N . LYS A 1 179 ? 25.377 6.799 -16.111 1.00 81.44 179 LYS A N 1
ATOM 1459 C CA . LYS A 1 179 ? 25.991 5.470 -16.208 1.00 81.44 179 LYS A CA 1
ATOM 1460 C C . LYS A 1 179 ? 26.548 5.023 -14.861 1.00 81.44 179 LYS A C 1
ATOM 1462 O O . LYS A 1 179 ? 26.230 3.920 -14.430 1.00 81.44 179 LYS A O 1
ATOM 1467 N N . THR A 1 180 ? 27.315 5.869 -14.175 1.00 83.81 180 THR A N 1
ATOM 1468 C CA . THR A 1 180 ? 27.888 5.539 -12.861 1.00 83.81 180 THR A CA 1
ATOM 1469 C C . THR A 1 180 ? 26.800 5.223 -11.833 1.00 83.81 180 THR A C 1
ATOM 1471 O O . THR A 1 180 ? 26.874 4.194 -11.164 1.00 83.81 180 THR A O 1
ATOM 1474 N N . LEU A 1 181 ? 25.748 6.047 -11.759 1.00 86.88 181 LEU A N 1
ATOM 1475 C CA . LEU A 1 181 ? 24.597 5.803 -10.884 1.00 86.88 181 LEU A CA 1
ATOM 1476 C C . LEU A 1 181 ? 23.841 4.526 -11.263 1.00 86.88 181 LEU A C 1
ATOM 1478 O O . LEU A 1 181 ? 23.427 3.781 -10.381 1.00 86.88 181 LEU A O 1
ATOM 1482 N N . THR A 1 182 ? 23.699 4.240 -12.558 1.00 89.06 182 THR A N 1
ATOM 1483 C CA . THR A 1 182 ? 23.062 3.008 -13.041 1.00 89.06 182 THR A CA 1
ATOM 1484 C C . THR A 1 182 ? 23.859 1.779 -12.619 1.00 89.06 182 THR A C 1
ATOM 1486 O O . THR A 1 182 ? 23.279 0.821 -12.129 1.00 89.06 182 THR A O 1
ATOM 1489 N N . TYR A 1 183 ? 25.186 1.788 -12.745 1.00 90.31 183 TYR A N 1
ATOM 1490 C CA . TYR A 1 183 ? 26.002 0.655 -12.306 1.00 90.31 183 TYR A CA 1
ATOM 1491 C C . TYR A 1 183 ? 25.979 0.466 -10.791 1.00 90.31 183 TYR A C 1
ATOM 1493 O O . TYR A 1 183 ? 25.807 -0.659 -10.326 1.00 90.31 183 TYR A O 1
ATOM 1501 N N . ALA A 1 184 ? 26.091 1.551 -10.021 1.00 91.56 184 ALA A N 1
ATOM 1502 C CA . ALA A 1 184 ? 25.974 1.490 -8.566 1.00 91.56 184 ALA A CA 1
ATOM 1503 C C . ALA A 1 184 ? 24.593 0.965 -8.138 1.00 91.56 184 ALA A C 1
ATOM 1505 O O . ALA A 1 184 ? 24.498 0.048 -7.323 1.00 91.56 184 ALA A O 1
ATOM 1506 N N . GLY A 1 185 ? 23.525 1.485 -8.747 1.00 91.69 185 GLY A N 1
ATOM 1507 C CA . GLY A 1 185 ? 22.160 1.011 -8.533 1.00 91.69 185 GLY A CA 1
ATOM 1508 C C . GLY A 1 185 ? 21.988 -0.457 -8.914 1.00 91.69 185 GLY A C 1
ATOM 1509 O O . GLY A 1 185 ? 21.349 -1.209 -8.187 1.00 91.69 185 GLY A O 1
ATOM 1510 N N . PHE A 1 186 ? 22.607 -0.905 -10.006 1.00 92.81 186 PHE A N 1
ATOM 1511 C CA . PHE A 1 186 ? 22.532 -2.298 -10.438 1.00 92.81 186 PHE A CA 1
ATOM 1512 C C . PHE A 1 186 ? 23.216 -3.250 -9.450 1.00 92.81 186 PHE A C 1
ATOM 1514 O O . PHE A 1 186 ? 22.682 -4.322 -9.177 1.00 92.81 186 PHE A O 1
ATOM 1521 N N . ILE A 1 187 ? 24.341 -2.847 -8.849 1.00 93.12 187 ILE A N 1
ATOM 1522 C CA . ILE A 1 187 ? 24.976 -3.606 -7.760 1.00 93.12 187 ILE A CA 1
ATOM 1523 C C . ILE A 1 187 ? 24.022 -3.725 -6.564 1.00 93.12 187 ILE A C 1
ATOM 1525 O O . ILE A 1 187 ? 23.880 -4.807 -5.999 1.00 93.12 187 ILE A O 1
ATOM 1529 N N . ILE A 1 188 ? 23.314 -2.650 -6.202 1.00 92.19 188 ILE A N 1
ATOM 1530 C CA . ILE A 1 188 ? 22.308 -2.700 -5.129 1.00 92.19 188 ILE A CA 1
ATOM 1531 C C . ILE A 1 188 ? 21.190 -3.692 -5.478 1.00 92.19 188 ILE A C 1
ATOM 1533 O O . ILE A 1 188 ? 20.809 -4.496 -4.626 1.00 92.19 188 ILE A O 1
ATOM 1537 N N . VAL A 1 189 ? 20.695 -3.674 -6.720 1.00 90.25 189 VAL A N 1
ATOM 1538 C CA . VAL A 1 189 ? 19.668 -4.617 -7.191 1.00 90.25 189 VAL A CA 1
ATOM 1539 C C . VAL A 1 189 ? 20.164 -6.059 -7.109 1.00 90.25 189 VAL A C 1
ATOM 1541 O O . VAL A 1 189 ? 19.447 -6.902 -6.582 1.00 90.25 189 VAL A O 1
ATOM 1544 N N . LEU A 1 190 ? 21.389 -6.339 -7.561 1.00 89.19 190 LEU A N 1
ATOM 1545 C CA . LEU A 1 190 ? 21.996 -7.672 -7.481 1.00 89.19 190 LEU A CA 1
ATOM 1546 C C . LEU A 1 190 ? 22.047 -8.209 -6.046 1.00 89.19 190 LEU A C 1
ATOM 1548 O O . LEU A 1 190 ? 21.828 -9.397 -5.832 1.00 89.19 190 LEU A O 1
ATOM 1552 N N . LEU A 1 191 ? 22.336 -7.342 -5.074 1.00 89.38 191 LEU A N 1
ATOM 1553 C CA . LEU A 1 191 ? 22.487 -7.735 -3.674 1.00 89.38 191 LEU A CA 1
ATOM 1554 C C . LEU A 1 191 ? 21.152 -7.852 -2.927 1.00 89.38 191 LEU A C 1
ATOM 1556 O O . LEU A 1 191 ? 21.034 -8.691 -2.038 1.00 89.38 191 LEU A O 1
ATOM 1560 N N . LYS A 1 192 ? 20.166 -6.998 -3.234 1.00 84.12 192 LYS A N 1
ATOM 1561 C CA . LYS A 1 192 ? 18.912 -6.910 -2.460 1.00 84.12 192 LYS A CA 1
ATOM 1562 C C . LYS A 1 192 ? 17.699 -7.549 -3.118 1.00 84.12 192 LYS A C 1
ATOM 1564 O O . LYS A 1 192 ? 16.801 -7.976 -2.402 1.00 84.12 192 LYS A O 1
ATOM 1569 N N . SER A 1 193 ? 17.637 -7.537 -4.442 1.00 81.75 193 SER A N 1
ATOM 1570 C CA . SER A 1 193 ? 16.464 -7.975 -5.201 1.00 81.75 193 SER A CA 1
ATOM 1571 C C . SER A 1 193 ? 16.884 -8.527 -6.570 1.00 81.75 193 SER A C 1
ATOM 1573 O O . SER A 1 193 ? 16.482 -7.976 -7.608 1.00 81.75 193 SER A O 1
ATOM 1575 N N . PRO A 1 194 ? 17.743 -9.568 -6.606 1.00 84.38 194 PRO A N 1
ATOM 1576 C CA . PRO A 1 194 ? 18.235 -10.152 -7.853 1.00 84.38 194 PRO A CA 1
ATOM 1577 C C . PRO A 1 194 ? 17.095 -10.665 -8.743 1.00 84.38 194 PRO A C 1
ATOM 1579 O O . PRO A 1 194 ? 17.228 -10.696 -9.966 1.00 84.38 194 PRO A O 1
ATOM 1582 N N . GLU A 1 195 ? 15.941 -10.996 -8.158 1.00 80.50 195 GLU A N 1
ATOM 1583 C CA . GLU A 1 195 ? 14.736 -11.413 -8.870 1.00 80.50 195 GLU A CA 1
ATOM 1584 C C . GLU A 1 195 ? 14.192 -10.367 -9.862 1.00 80.50 195 GLU A C 1
ATOM 1586 O O . GLU A 1 195 ? 13.471 -10.721 -10.794 1.00 80.50 195 GLU A O 1
ATOM 1591 N N . LEU A 1 196 ? 14.551 -9.084 -9.727 1.00 83.12 196 LEU A N 1
ATOM 1592 C CA . LEU A 1 196 ? 14.167 -8.054 -10.697 1.00 83.12 196 LEU A CA 1
ATOM 1593 C C . LEU A 1 196 ? 14.910 -8.192 -12.030 1.00 83.12 196 LEU A C 1
ATOM 1595 O O . LEU A 1 196 ? 14.414 -7.720 -13.049 1.00 83.12 196 LEU A O 1
ATOM 1599 N N . ILE A 1 197 ? 16.069 -8.853 -12.054 1.00 84.94 197 ILE A N 1
ATOM 1600 C CA . ILE A 1 197 ? 16.901 -8.991 -13.258 1.00 84.94 197 ILE A CA 1
ATOM 1601 C C . ILE A 1 197 ? 16.248 -9.936 -14.267 1.00 84.94 197 ILE A C 1
ATOM 1603 O O . ILE A 1 197 ? 16.330 -9.699 -15.472 1.00 84.94 197 ILE A O 1
ATOM 1607 N N . ASN A 1 198 ? 15.577 -10.987 -13.786 1.00 78.44 198 ASN A N 1
ATOM 1608 C CA . ASN A 1 198 ? 14.840 -11.903 -14.644 1.00 78.44 198 ASN A CA 1
ATOM 1609 C C . ASN A 1 198 ? 13.337 -11.553 -14.653 1.00 78.44 198 ASN A C 1
ATOM 1611 O O . ASN A 1 198 ? 12.612 -11.926 -13.727 1.00 78.44 198 ASN A O 1
ATOM 1615 N N . PRO A 1 199 ? 12.827 -10.921 -15.727 1.00 68.31 199 PRO A N 1
ATOM 1616 C CA . PRO A 1 199 ? 11.420 -10.536 -15.837 1.00 68.31 199 PRO A CA 1
ATOM 1617 C C . PRO A 1 199 ? 10.451 -11.731 -15.953 1.00 68.31 199 PRO A C 1
ATOM 1619 O O . PRO A 1 199 ? 9.245 -11.532 -15.982 1.00 68.31 199 PRO A O 1
ATOM 1622 N N . THR A 1 200 ? 10.942 -12.971 -16.048 1.00 69.75 200 THR A N 1
ATOM 1623 C CA . THR A 1 200 ? 10.094 -14.172 -16.189 1.00 69.75 200 THR A CA 1
ATOM 1624 C C . THR A 1 200 ? 9.970 -14.995 -14.907 1.00 69.75 200 THR A C 1
ATOM 1626 O O . THR A 1 200 ? 8.970 -15.685 -14.729 1.00 69.75 200 THR A O 1
ATOM 1629 N N . LEU A 1 201 ? 10.931 -14.891 -13.978 1.00 64.44 201 LEU A N 1
ATOM 1630 C CA . LEU A 1 201 ? 10.917 -15.651 -12.717 1.00 64.44 201 LEU A CA 1
ATOM 1631 C C . LEU A 1 201 ? 9.935 -15.081 -11.680 1.00 64.44 201 LEU A C 1
ATOM 1633 O O . LEU A 1 201 ? 9.464 -15.810 -10.813 1.00 64.44 201 LEU A O 1
ATOM 1637 N N . ASN A 1 202 ? 9.611 -13.789 -11.764 1.00 58.44 202 ASN A N 1
ATOM 1638 C CA . ASN A 1 202 ? 8.942 -13.058 -10.685 1.00 58.44 202 ASN A CA 1
ATOM 1639 C C . ASN A 1 202 ? 7.416 -12.910 -10.866 1.00 58.44 202 ASN A C 1
ATOM 1641 O O . ASN A 1 202 ? 6.732 -12.466 -9.948 1.00 58.44 202 ASN A O 1
ATOM 1645 N N . ILE A 1 203 ? 6.852 -13.325 -12.012 1.00 53.00 203 ILE A N 1
ATOM 1646 C CA . ILE A 1 203 ? 5.393 -13.274 -12.264 1.00 53.00 203 ILE A CA 1
ATOM 1647 C C . ILE A 1 203 ? 4.628 -14.219 -11.305 1.00 53.00 203 ILE A C 1
ATOM 1649 O O . ILE A 1 203 ? 3.441 -14.010 -11.054 1.00 53.00 203 ILE A O 1
ATOM 1653 N N . PHE A 1 204 ? 5.298 -15.228 -10.724 1.00 50.31 204 PHE A N 1
ATOM 1654 C CA . PHE A 1 204 ? 4.631 -16.360 -10.065 1.00 50.31 204 PHE A CA 1
ATOM 1655 C C . PHE A 1 204 ? 4.936 -16.568 -8.572 1.00 50.31 204 PHE A C 1
ATOM 1657 O O . PHE A 1 204 ? 4.190 -17.293 -7.919 1.00 50.31 204 PHE A O 1
ATOM 1664 N N . ASN A 1 205 ? 5.921 -15.885 -7.976 1.00 55.94 205 ASN A N 1
ATOM 1665 C CA . ASN A 1 205 ? 6.178 -15.981 -6.528 1.00 55.94 205 ASN A CA 1
ATOM 1666 C C . ASN A 1 205 ? 5.317 -14.985 -5.732 1.00 55.94 205 ASN A C 1
ATOM 1668 O O . ASN A 1 205 ? 5.808 -14.073 -5.068 1.00 55.94 205 ASN A O 1
ATOM 1672 N N . LYS A 1 206 ? 3.996 -15.176 -5.817 1.00 51.69 206 LYS A N 1
ATOM 1673 C CA . LYS A 1 206 ? 2.956 -14.356 -5.173 1.00 51.69 206 LYS A CA 1
ATOM 1674 C C . LYS A 1 206 ? 3.112 -14.272 -3.644 1.00 51.69 206 LYS A C 1
ATOM 1676 O O . LYS A 1 206 ? 2.807 -13.235 -3.058 1.00 51.69 206 LYS A O 1
ATOM 1681 N N . GLU A 1 207 ? 3.607 -15.332 -3.006 1.00 51.91 207 GLU A N 1
ATOM 1682 C CA . GLU A 1 207 ? 3.657 -15.453 -1.540 1.00 51.91 207 GLU A CA 1
ATOM 1683 C C . GLU A 1 207 ? 4.735 -14.590 -0.869 1.00 51.91 207 GLU A C 1
ATOM 1685 O O . GLU A 1 207 ? 4.484 -14.052 0.207 1.00 51.91 207 GLU A O 1
ATOM 1690 N N . ASN A 1 208 ? 5.887 -14.362 -1.512 1.00 57.72 208 ASN A N 1
ATOM 1691 C CA . ASN A 1 208 ? 7.001 -13.637 -0.880 1.00 57.72 208 ASN A CA 1
ATOM 1692 C C . ASN A 1 208 ? 6.790 -12.117 -0.770 1.00 57.72 208 ASN A C 1
ATOM 1694 O O . ASN A 1 208 ? 7.487 -11.466 0.006 1.00 57.72 208 ASN A O 1
ATOM 1698 N N . ILE A 1 209 ? 5.857 -11.540 -1.536 1.00 65.69 209 ILE A N 1
ATOM 1699 C CA . ILE A 1 209 ? 5.602 -10.087 -1.552 1.00 65.69 209 ILE A CA 1
ATOM 1700 C C . ILE A 1 209 ? 4.295 -9.740 -0.830 1.00 65.69 209 ILE A C 1
ATOM 1702 O O . ILE A 1 209 ? 4.203 -8.694 -0.199 1.00 65.69 209 ILE A O 1
ATOM 1706 N N . GLU A 1 210 ? 3.269 -10.591 -0.911 1.00 75.38 210 GLU A N 1
ATOM 1707 C CA . GLU A 1 210 ? 1.898 -10.200 -0.553 1.00 75.38 210 GLU A CA 1
ATOM 1708 C C . GLU A 1 210 ? 1.630 -10.073 0.958 1.00 75.38 210 GLU A C 1
ATOM 1710 O O . GLU A 1 210 ? 0.633 -9.454 1.331 1.00 75.38 210 GLU A O 1
ATOM 1715 N N . ASN A 1 211 ? 2.495 -10.636 1.810 1.00 85.69 211 ASN A N 1
ATOM 1716 C CA . ASN A 1 211 ? 2.333 -10.633 3.273 1.00 85.69 211 ASN A CA 1
ATOM 1717 C C . ASN A 1 211 ? 3.645 -10.412 4.043 1.00 85.69 211 ASN A C 1
ATOM 1719 O O . ASN A 1 211 ? 3.725 -10.755 5.227 1.00 85.69 211 ASN A O 1
ATOM 1723 N N . LYS A 1 212 ? 4.710 -9.942 3.383 1.00 86.50 212 LYS A N 1
ATOM 1724 C CA . LYS A 1 212 ? 6.051 -9.916 3.983 1.00 86.50 212 LYS A CA 1
ATOM 1725 C C . LYS A 1 212 ? 6.087 -9.035 5.230 1.00 86.50 212 LYS A C 1
ATOM 1727 O O . LYS A 1 212 ? 6.543 -9.478 6.283 1.00 86.50 212 LYS A O 1
ATOM 1732 N N . ILE A 1 213 ? 5.578 -7.809 5.124 1.00 90.44 213 ILE A N 1
ATOM 1733 C CA . ILE A 1 213 ? 5.669 -6.817 6.198 1.00 90.44 213 ILE A CA 1
ATOM 1734 C C . ILE A 1 213 ? 4.760 -7.219 7.359 1.00 90.44 213 ILE A C 1
ATOM 1736 O O . ILE A 1 213 ? 5.171 -7.154 8.520 1.00 90.44 213 ILE A O 1
ATOM 1740 N N . LEU A 1 214 ? 3.548 -7.694 7.061 1.00 92.75 214 LEU A N 1
ATOM 1741 C CA . LEU A 1 214 ? 2.634 -8.222 8.065 1.00 92.75 214 LEU A CA 1
ATOM 1742 C C . LEU A 1 214 ? 3.258 -9.404 8.811 1.00 92.75 214 LEU A C 1
ATOM 1744 O O . LEU A 1 214 ? 3.243 -9.418 10.039 1.00 92.75 214 LEU A O 1
ATOM 1748 N N . SER A 1 215 ? 3.859 -10.357 8.099 1.00 90.75 215 SER A N 1
ATOM 1749 C CA . SER A 1 215 ? 4.490 -11.534 8.712 1.00 90.75 215 SER A CA 1
ATOM 1750 C C . SER A 1 215 ? 5.634 -11.144 9.651 1.00 90.75 215 SER A C 1
ATOM 1752 O O . SER A 1 215 ? 5.710 -11.645 10.773 1.00 90.75 215 SER A O 1
ATOM 1754 N N . GLU A 1 216 ? 6.487 -10.199 9.244 1.00 91.44 216 GLU A N 1
ATOM 1755 C CA . GLU A 1 216 ? 7.571 -9.670 10.082 1.00 91.44 216 GLU A CA 1
ATOM 1756 C C . GLU A 1 216 ? 7.055 -8.941 11.332 1.00 91.44 216 GLU A C 1
ATOM 1758 O O . GLU A 1 216 ? 7.671 -9.022 12.400 1.00 91.44 216 GLU A O 1
ATOM 1763 N N . LYS A 1 217 ? 5.927 -8.228 11.225 1.00 92.38 217 LYS A N 1
ATOM 1764 C CA . LYS A 1 217 ? 5.287 -7.559 12.366 1.00 92.38 217 LYS A CA 1
ATOM 1765 C C . LYS A 1 217 ? 4.637 -8.569 13.314 1.00 92.38 217 LYS A C 1
ATOM 1767 O O . LYS A 1 217 ? 4.875 -8.490 14.516 1.00 92.38 217 LYS A O 1
ATOM 1772 N N . LEU A 1 218 ? 3.910 -9.560 12.792 1.00 92.94 218 LEU A N 1
ATOM 1773 C CA . LEU A 1 218 ? 3.310 -10.648 13.578 1.00 92.94 218 LEU A CA 1
ATOM 1774 C C . LEU A 1 218 ? 4.363 -11.520 14.277 1.00 92.94 218 LEU A C 1
ATOM 1776 O O . LEU A 1 218 ? 4.103 -12.067 15.349 1.00 92.94 218 LEU A O 1
ATOM 1780 N N . ALA A 1 219 ? 5.563 -11.643 13.702 1.00 90.19 219 ALA A N 1
ATOM 1781 C CA . ALA A 1 219 ? 6.667 -12.384 14.307 1.00 90.19 219 ALA A CA 1
ATOM 1782 C C . ALA A 1 219 ? 7.144 -11.787 15.642 1.00 90.19 219 ALA A C 1
ATOM 1784 O O . ALA A 1 219 ? 7.679 -12.518 16.475 1.00 90.19 219 ALA A O 1
ATOM 1785 N N . LYS A 1 220 ? 6.940 -10.479 15.841 1.00 91.38 220 LYS A N 1
ATOM 1786 C CA . LYS A 1 220 ? 7.429 -9.708 16.993 1.00 91.38 220 LYS A CA 1
ATOM 1787 C C . LYS A 1 220 ? 6.375 -9.492 18.083 1.00 91.38 220 LYS A C 1
ATOM 1789 O O . LYS A 1 220 ? 6.704 -8.918 19.117 1.00 91.38 220 LYS A O 1
ATOM 1794 N N . LEU A 1 221 ? 5.123 -9.886 17.845 1.00 89.94 221 LEU A N 1
ATOM 1795 C CA . LEU A 1 221 ? 4.033 -9.674 18.796 1.00 89.94 221 LEU A CA 1
ATOM 1796 C C . LEU A 1 221 ? 4.076 -10.662 19.957 1.00 89.94 221 LEU A C 1
ATOM 1798 O O . LEU A 1 221 ? 4.491 -11.813 19.800 1.00 89.94 221 LEU A O 1
ATOM 1802 N N . ASP A 1 222 ? 3.587 -10.199 21.107 1.00 87.88 222 ASP A N 1
ATOM 1803 C CA . ASP A 1 222 ? 3.325 -11.074 22.237 1.00 87.88 222 ASP A CA 1
ATOM 1804 C C . ASP A 1 222 ? 2.158 -12.028 21.924 1.00 87.88 222 ASP A C 1
ATOM 1806 O O . ASP A 1 222 ? 1.342 -11.822 21.017 1.00 87.88 222 ASP A O 1
ATOM 1810 N N . TYR A 1 223 ? 2.095 -13.113 22.685 1.00 84.88 223 TYR A N 1
ATOM 1811 C CA . TYR A 1 223 ? 1.105 -14.155 22.472 1.00 84.88 223 TYR A CA 1
ATOM 1812 C C . TYR A 1 223 ? -0.340 -13.681 22.713 1.00 84.88 223 TYR A C 1
ATOM 1814 O O . TYR A 1 223 ?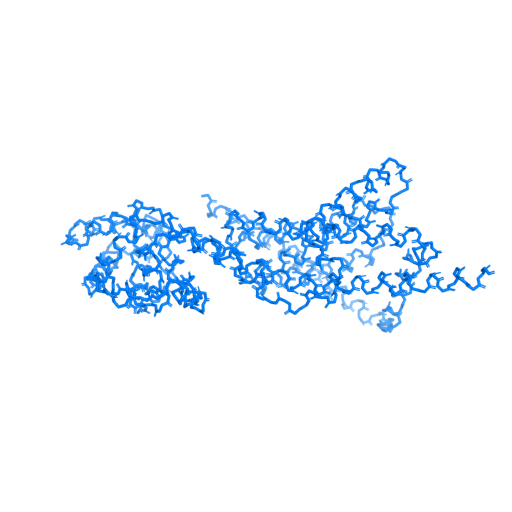 -1.271 -14.109 22.031 1.00 84.88 223 TYR A O 1
ATOM 1822 N N . LYS A 1 224 ? -0.535 -12.764 23.666 1.00 83.88 224 LYS A N 1
ATOM 1823 C CA . LYS A 1 224 ? -1.853 -12.238 24.037 1.00 83.88 224 LYS A CA 1
ATOM 1824 C C . LYS A 1 224 ? -2.423 -11.354 22.924 1.00 83.88 224 LYS A C 1
ATOM 1826 O O . LYS A 1 224 ? -3.592 -11.482 22.571 1.00 83.88 224 LYS A O 1
ATOM 1831 N N . ASP A 1 225 ? -1.593 -10.495 22.349 1.00 87.12 225 ASP A N 1
ATOM 1832 C CA . ASP A 1 225 ? -1.925 -9.619 21.232 1.00 87.12 225 ASP A CA 1
ATOM 1833 C C . ASP A 1 225 ? -2.181 -10.432 19.965 1.00 87.12 225 ASP A C 1
ATOM 1835 O O . ASP A 1 225 ? -3.116 -10.128 19.227 1.00 87.12 225 ASP A O 1
ATOM 1839 N N . LEU A 1 226 ? -1.426 -11.513 19.742 1.00 88.81 226 LEU A N 1
ATOM 1840 C CA . LEU A 1 226 ? -1.676 -12.434 18.633 1.00 88.81 226 LEU A CA 1
ATOM 1841 C C . LEU A 1 226 ? -3.040 -13.134 18.760 1.00 88.81 226 LEU A C 1
ATOM 1843 O O . LEU A 1 226 ? -3.803 -13.175 17.792 1.00 88.81 226 LEU A O 1
ATOM 1847 N N . ALA A 1 227 ? -3.390 -13.611 19.956 1.00 84.62 227 ALA A N 1
ATOM 1848 C CA . ALA A 1 227 ? -4.691 -14.222 20.210 1.00 84.62 227 ALA A CA 1
ATOM 1849 C C . ALA A 1 227 ? -5.839 -13.212 20.024 1.00 84.62 227 ALA A C 1
ATOM 1851 O O . ALA A 1 227 ? -6.869 -13.541 19.432 1.00 84.62 227 ALA A O 1
ATOM 1852 N N . ASN A 1 228 ? -5.659 -11.965 20.471 1.00 86.75 228 ASN A N 1
ATOM 1853 C CA . ASN A 1 228 ? -6.634 -10.892 20.263 1.00 86.75 228 ASN A CA 1
ATOM 1854 C C . ASN A 1 228 ? -6.805 -10.553 18.776 1.00 86.75 228 ASN A C 1
ATOM 1856 O O . ASN A 1 228 ? -7.932 -10.487 18.292 1.00 86.75 228 ASN A O 1
ATOM 1860 N N . LEU A 1 229 ? -5.707 -10.398 18.030 1.00 88.19 229 LEU A N 1
ATOM 1861 C CA . LEU A 1 229 ? -5.741 -10.172 16.580 1.00 88.19 229 LEU A CA 1
ATOM 1862 C C . LEU A 1 229 ? -6.423 -11.315 15.833 1.00 88.19 229 LEU A C 1
ATOM 1864 O O . LEU A 1 229 ? -7.180 -11.063 14.897 1.00 88.19 229 LEU A O 1
ATOM 1868 N N . THR A 1 230 ? -6.177 -12.556 16.253 1.00 87.69 230 THR A N 1
ATOM 1869 C CA . THR A 1 230 ? -6.812 -13.738 15.665 1.00 87.69 230 THR A CA 1
ATOM 1870 C C . THR A 1 230 ? -8.328 -13.648 15.813 1.00 87.69 230 THR A C 1
ATOM 1872 O O . THR A 1 230 ? -9.029 -13.741 14.809 1.00 87.69 230 THR A O 1
ATOM 1875 N N . ARG A 1 231 ? -8.846 -13.356 17.015 1.00 83.25 231 ARG A N 1
ATOM 1876 C CA . ARG A 1 231 ? -10.293 -13.164 17.250 1.00 83.25 231 ARG A CA 1
ATOM 1877 C C . ARG A 1 231 ? -10.873 -12.015 16.419 1.00 83.25 231 ARG A C 1
ATOM 1879 O O . ARG A 1 231 ? -11.833 -12.217 15.675 1.00 83.25 231 ARG A O 1
ATOM 1886 N N . LEU A 1 232 ? -10.220 -10.850 16.437 1.00 84.56 232 LEU A N 1
ATOM 1887 C CA . LEU A 1 232 ? -10.634 -9.688 15.639 1.00 84.56 232 LEU A CA 1
ATOM 1888 C C . LEU A 1 232 ? -10.657 -9.983 14.133 1.00 84.56 232 LEU A C 1
ATOM 1890 O O . LEU A 1 232 ? -11.489 -9.432 13.415 1.00 84.56 232 LEU A O 1
ATOM 1894 N N . SER A 1 233 ? -9.776 -10.860 13.643 1.00 86.44 233 SER A N 1
ATOM 1895 C CA . SER A 1 233 ? -9.754 -11.263 12.233 1.00 86.44 233 SER A CA 1
ATOM 1896 C C . SER A 1 233 ? -11.014 -12.034 11.819 1.00 86.44 233 SER A C 1
ATOM 1898 O O . SER A 1 233 ? -11.451 -11.925 10.676 1.00 86.44 233 SER A O 1
ATOM 1900 N N . PHE A 1 234 ? -11.667 -12.728 12.754 1.00 83.06 234 PHE A N 1
ATOM 1901 C CA . PHE A 1 234 ? -12.977 -13.350 12.539 1.00 83.06 234 PHE A CA 1
ATOM 1902 C C . PHE A 1 234 ? -14.149 -12.385 12.778 1.00 83.06 234 PHE A C 1
ATOM 1904 O O . PHE A 1 234 ? -15.300 -12.746 12.541 1.00 83.06 234 PHE A O 1
ATOM 1911 N N . GLY A 1 235 ? -13.878 -11.151 13.218 1.00 75.31 235 GLY A N 1
ATOM 1912 C CA . GLY A 1 235 ? -14.905 -10.217 13.676 1.00 75.31 235 GLY A CA 1
ATOM 1913 C C . GLY A 1 235 ? -15.517 -10.613 15.021 1.00 75.31 235 GLY A C 1
ATOM 1914 O O . GLY A 1 235 ? -16.615 -10.160 15.330 1.00 75.31 235 GLY A O 1
ATOM 1915 N N . ASP A 1 236 ? -14.831 -11.463 15.791 1.00 72.62 236 ASP A N 1
ATOM 1916 C CA . ASP A 1 236 ? -15.226 -11.825 17.146 1.00 72.62 236 ASP A CA 1
ATOM 1917 C C . ASP A 1 236 ? -14.617 -10.827 18.140 1.00 72.62 236 ASP A C 1
ATOM 1919 O O . ASP A 1 236 ? -13.394 -10.715 18.281 1.00 72.62 236 ASP A O 1
ATOM 1923 N N . TYR A 1 237 ? -15.492 -10.076 18.805 1.00 70.75 237 TYR A N 1
ATOM 1924 C CA . TYR A 1 237 ? -15.137 -9.083 19.818 1.00 70.75 237 TYR A CA 1
ATOM 1925 C C . TYR A 1 237 ? -15.148 -9.655 21.236 1.00 70.75 237 TYR A C 1
ATOM 1927 O O . TYR A 1 237 ? -14.862 -8.931 22.192 1.00 70.75 237 TYR A O 1
ATOM 1935 N N . ASN A 1 238 ? -15.461 -10.945 21.391 1.00 65.44 238 ASN A N 1
ATOM 1936 C CA . ASN A 1 238 ? -15.460 -11.608 22.677 1.00 65.44 238 ASN A CA 1
ATOM 1937 C C . ASN A 1 238 ? -14.024 -11.895 23.146 1.00 65.44 238 ASN A C 1
ATOM 1939 O O . ASN A 1 238 ? -13.501 -13.005 23.035 1.00 65.44 238 ASN A O 1
ATOM 1943 N N . ILE A 1 239 ? -13.364 -10.860 23.666 1.00 63.94 239 ILE A N 1
ATOM 1944 C CA . ILE A 1 239 ? -11.980 -10.901 24.163 1.00 63.94 239 ILE A CA 1
ATOM 1945 C C . ILE A 1 239 ? -11.969 -11.369 25.628 1.00 63.94 239 ILE A C 1
ATOM 1947 O O . ILE A 1 239 ? -11.220 -10.873 26.468 1.00 63.94 239 ILE A O 1
ATOM 1951 N N . ASP A 1 240 ? -12.821 -12.338 25.955 1.00 59.59 240 ASP A N 1
ATOM 1952 C CA . ASP A 1 240 ? -12.754 -13.004 27.246 1.00 59.59 240 ASP A CA 1
ATOM 1953 C C . ASP A 1 240 ? -11.447 -13.811 27.295 1.00 59.59 240 ASP A C 1
ATOM 1955 O O . ASP A 1 240 ? -10.996 -14.397 26.305 1.00 59.59 240 ASP A O 1
ATOM 1959 N N . THR A 1 241 ? -10.810 -13.849 28.463 1.00 53.41 241 THR A N 1
ATOM 1960 C CA . THR A 1 241 ? -9.503 -14.484 28.717 1.00 53.41 241 THR A CA 1
ATOM 1961 C C . THR A 1 241 ? -9.475 -16.007 28.501 1.00 53.41 241 THR A C 1
ATOM 1963 O O . THR A 1 241 ? -8.461 -16.648 28.780 1.00 53.41 241 THR A O 1
ATOM 1966 N N . ASN A 1 242 ? -10.542 -16.604 27.963 1.00 49.81 242 ASN A N 1
ATOM 1967 C CA . ASN A 1 242 ? -10.652 -18.038 27.737 1.00 49.81 242 ASN A CA 1
ATOM 1968 C C . ASN A 1 242 ? -9.800 -18.510 26.544 1.00 49.81 242 ASN A C 1
ATOM 1970 O O . ASN A 1 242 ? -10.158 -18.377 25.375 1.00 49.81 242 ASN A O 1
ATOM 1974 N N . ILE A 1 243 ? -8.615 -19.003 26.907 1.00 51.44 243 ILE A N 1
ATOM 1975 C CA . ILE A 1 243 ? -7.891 -20.246 26.562 1.00 51.44 243 ILE A CA 1
ATOM 1976 C C . ILE A 1 243 ? -7.970 -20.834 25.129 1.00 51.44 243 ILE A C 1
ATOM 1978 O O . ILE A 1 243 ? -6.962 -21.355 24.668 1.00 51.44 243 ILE A O 1
ATOM 1982 N N . THR A 1 244 ? -9.057 -20.731 24.355 1.00 56.00 244 THR A N 1
ATOM 1983 C CA . THR A 1 244 ? -9.208 -21.505 23.095 1.00 56.00 244 THR A CA 1
ATOM 1984 C C . THR A 1 244 ? -8.147 -21.206 22.036 1.00 56.00 244 THR A C 1
ATOM 1986 O O . THR A 1 244 ? -7.645 -22.126 21.397 1.00 56.00 244 THR A O 1
ATOM 1989 N N . PHE A 1 245 ? -7.744 -19.942 21.876 1.00 56.72 245 PHE A N 1
ATOM 1990 C CA . PHE A 1 245 ? -6.568 -19.595 21.064 1.00 56.72 245 PHE A CA 1
ATOM 1991 C C . PHE A 1 245 ? -5.276 -19.558 21.867 1.00 56.72 245 PHE A C 1
ATOM 1993 O O . PHE A 1 245 ? -4.216 -19.483 21.260 1.00 56.72 245 PHE A O 1
ATOM 2000 N N . LEU A 1 246 ? -5.375 -19.615 23.198 1.00 56.16 246 LEU A N 1
ATOM 2001 C CA . LEU A 1 246 ? -4.262 -19.565 24.140 1.00 56.16 246 LEU A CA 1
ATOM 2002 C C . LEU A 1 246 ? -3.511 -20.914 24.250 1.00 56.16 246 LEU A C 1
ATOM 2004 O O . LEU A 1 246 ? -2.416 -20.971 24.806 1.00 56.16 246 LEU A O 1
ATOM 2008 N N . GLU A 1 247 ? -4.076 -21.972 23.659 1.00 54.38 247 GLU A N 1
ATOM 2009 C CA . GLU A 1 247 ? -3.469 -23.303 23.503 1.00 54.38 247 GLU A CA 1
ATOM 2010 C C . GLU A 1 247 ? -3.071 -23.627 22.044 1.00 54.38 247 GLU A C 1
ATOM 2012 O O . GLU A 1 247 ? -2.439 -24.647 21.774 1.00 54.38 247 GLU A O 1
ATOM 2017 N N . GLY A 1 248 ? -3.395 -22.758 21.076 1.00 62.47 248 GLY A N 1
ATOM 2018 C CA . GLY A 1 248 ? -3.133 -22.990 19.651 1.00 62.47 248 GLY A CA 1
ATOM 2019 C C . GLY A 1 248 ? -1.705 -22.632 19.222 1.00 62.47 248 GLY A C 1
ATOM 2020 O O . GLY A 1 248 ? -1.187 -21.576 19.597 1.00 62.47 248 GLY A O 1
ATOM 2021 N N . ASN A 1 249 ? -1.092 -23.481 18.381 1.00 73.69 249 ASN A N 1
ATOM 2022 C CA . ASN A 1 249 ? 0.214 -23.254 17.745 1.00 73.69 249 ASN A CA 1
ATOM 2023 C C . ASN A 1 249 ? 0.300 -21.821 17.173 1.00 73.69 249 ASN A C 1
ATOM 2025 O O . ASN A 1 249 ? -0.506 -21.447 16.323 1.00 73.69 249 ASN A O 1
ATOM 2029 N N . ILE A 1 250 ? 1.284 -21.031 17.623 1.00 73.19 250 ILE A N 1
ATOM 2030 C CA . ILE A 1 250 ? 1.539 -19.642 17.184 1.00 73.19 250 ILE A CA 1
ATOM 2031 C C . ILE A 1 250 ? 1.563 -19.524 15.652 1.00 73.19 250 ILE A C 1
ATOM 2033 O O . ILE A 1 250 ? 1.113 -18.521 15.099 1.00 73.19 250 ILE A O 1
ATOM 2037 N N . VAL A 1 251 ? 2.065 -20.555 14.965 1.00 75.62 251 VAL A N 1
ATOM 2038 C CA . VAL A 1 251 ? 2.091 -20.623 13.497 1.00 75.62 251 VAL A CA 1
ATOM 2039 C C . VAL A 1 251 ? 0.673 -20.581 12.920 1.00 75.62 251 VAL A C 1
ATOM 2041 O O . VAL A 1 251 ? 0.402 -19.761 12.049 1.00 75.62 251 VAL A O 1
ATOM 2044 N N . ASN A 1 252 ? -0.251 -21.365 13.481 1.00 83.12 252 ASN A N 1
ATOM 2045 C CA . ASN A 1 252 ? -1.649 -21.404 13.052 1.00 83.12 252 ASN A CA 1
ATOM 2046 C C . ASN A 1 252 ? -2.328 -20.034 13.243 1.00 83.12 252 ASN A C 1
ATOM 2048 O O . ASN A 1 252 ? -2.986 -19.529 12.343 1.00 83.12 252 ASN A O 1
ATOM 2052 N N . GLN A 1 253 ? -2.092 -19.356 14.372 1.00 86.38 253 GLN A N 1
ATOM 2053 C CA . GLN A 1 253 ? -2.652 -18.015 14.600 1.00 86.38 253 GLN A CA 1
ATOM 2054 C C . GLN A 1 253 ? -2.193 -16.996 13.546 1.00 86.38 253 GLN A C 1
ATOM 2056 O O . GLN A 1 253 ? -3.000 -16.224 13.029 1.00 86.38 253 GLN A O 1
ATOM 2061 N N . ARG A 1 254 ? -0.903 -17.007 13.184 1.00 90.31 254 ARG A N 1
ATOM 2062 C CA . ARG A 1 254 ? -0.365 -16.113 12.145 1.00 90.31 254 ARG A CA 1
ATOM 2063 C C . ARG A 1 254 ? -0.994 -16.395 10.781 1.00 90.31 254 ARG A C 1
ATOM 2065 O O . ARG A 1 254 ? -1.377 -15.450 10.094 1.00 90.31 254 ARG A O 1
ATOM 2072 N N . GLU A 1 255 ? -1.142 -17.665 10.413 1.00 88.38 255 GLU A N 1
ATOM 2073 C CA . GLU A 1 255 ? -1.798 -18.073 9.164 1.00 88.38 255 GLU A CA 1
ATOM 2074 C C . GLU A 1 255 ? -3.274 -17.657 9.120 1.00 88.38 255 GLU A C 1
ATOM 2076 O O . GLU A 1 255 ? -3.735 -17.126 8.105 1.00 88.38 255 GLU A O 1
ATOM 2081 N N . LEU A 1 256 ? -4.005 -17.809 10.229 1.00 88.69 256 LEU A N 1
ATOM 2082 C CA . LEU A 1 256 ? -5.395 -17.362 10.346 1.00 88.69 256 LEU A CA 1
ATOM 2083 C C . LEU A 1 256 ? -5.521 -15.842 10.182 1.00 88.69 256 LEU A C 1
ATOM 2085 O O . LEU A 1 256 ? -6.371 -15.377 9.421 1.00 88.69 256 LEU A O 1
ATOM 2089 N N . ILE A 1 257 ? -4.646 -15.064 10.829 1.00 91.25 257 ILE A N 1
ATOM 2090 C CA . ILE A 1 257 ? -4.623 -13.600 10.685 1.00 91.25 257 ILE A CA 1
ATOM 2091 C C . ILE A 1 257 ? -4.350 -13.200 9.233 1.00 91.25 257 ILE A C 1
ATOM 2093 O O . ILE A 1 257 ? -5.036 -12.329 8.700 1.00 91.25 257 ILE A O 1
ATOM 2097 N N . ILE A 1 258 ? -3.370 -13.832 8.579 1.00 91.00 258 ILE A N 1
ATOM 2098 C CA . ILE A 1 258 ? -3.035 -13.556 7.175 1.00 91.00 258 ILE A CA 1
ATOM 2099 C C . ILE A 1 258 ? -4.222 -13.880 6.259 1.00 91.00 258 ILE A C 1
ATOM 2101 O O . ILE A 1 258 ? -4.551 -13.085 5.376 1.00 91.00 258 ILE A O 1
ATOM 2105 N N . THR A 1 259 ? -4.894 -15.006 6.498 1.00 90.06 259 THR A N 1
ATOM 2106 C CA . THR A 1 259 ? -6.065 -15.449 5.728 1.00 90.06 259 THR A CA 1
ATOM 2107 C C . THR A 1 259 ? -7.232 -14.468 5.866 1.00 90.06 259 THR A C 1
ATOM 2109 O O . THR A 1 259 ? -7.877 -14.122 4.878 1.00 90.06 259 THR A O 1
ATOM 2112 N N . ASN A 1 260 ? -7.450 -13.940 7.072 1.00 90.12 260 ASN A N 1
ATOM 2113 C CA . ASN A 1 260 ? -8.565 -13.048 7.397 1.00 90.12 260 ASN A CA 1
ATOM 2114 C C . ASN A 1 260 ? -8.187 -11.553 7.442 1.00 90.12 260 ASN A C 1
ATOM 2116 O O . ASN A 1 260 ? -8.939 -10.723 7.966 1.00 90.12 260 ASN A O 1
ATOM 2120 N N . LYS A 1 261 ? -7.041 -11.168 6.865 1.00 91.81 261 LYS A N 1
ATOM 2121 C CA . LYS A 1 261 ? -6.501 -9.798 6.954 1.00 91.81 261 LYS A CA 1
ATOM 2122 C C . LYS A 1 261 ? -7.435 -8.709 6.418 1.00 91.81 261 LYS A C 1
ATOM 2124 O O . LYS A 1 261 ? -7.339 -7.575 6.864 1.00 91.81 261 LYS A O 1
ATOM 2129 N N . ALA A 1 262 ? -8.339 -9.027 5.488 1.00 89.25 262 ALA A N 1
ATOM 2130 C CA . ALA A 1 262 ? -9.316 -8.070 4.956 1.00 89.25 262 ALA A CA 1
ATOM 2131 C C . ALA A 1 262 ? -10.369 -7.665 6.002 1.00 89.25 262 ALA A C 1
ATOM 2133 O O . ALA A 1 262 ? -10.699 -6.485 6.131 1.00 89.25 262 ALA A O 1
ATOM 2134 N N . THR A 1 263 ? -10.864 -8.628 6.786 1.00 86.94 263 THR A N 1
ATOM 2135 C CA . THR A 1 263 ? -11.752 -8.350 7.923 1.00 86.94 263 THR A CA 1
ATOM 2136 C C . THR A 1 263 ? -11.011 -7.517 8.957 1.00 86.94 263 THR A C 1
ATOM 2138 O O . THR A 1 263 ? -11.526 -6.500 9.415 1.00 86.94 263 THR A O 1
ATOM 2141 N N . LEU A 1 264 ? -9.766 -7.893 9.257 1.00 89.44 264 LEU A N 1
ATOM 2142 C CA . LEU A 1 264 ? -8.930 -7.176 10.208 1.00 89.44 264 LEU A CA 1
ATOM 2143 C C . LEU A 1 264 ? -8.605 -5.740 9.745 1.00 89.44 264 LEU A C 1
ATOM 2145 O O . LEU A 1 264 ? -8.691 -4.821 10.553 1.00 89.44 264 LEU A O 1
ATOM 2149 N N . GLU A 1 265 ? -8.311 -5.515 8.456 1.00 89.62 265 GLU A N 1
ATOM 2150 C CA . GLU A 1 265 ? -8.135 -4.177 7.853 1.00 89.62 265 GLU A CA 1
ATOM 2151 C C . GLU A 1 265 ? -9.368 -3.305 8.119 1.00 89.62 265 GLU A C 1
ATOM 2153 O O . GLU A 1 265 ? -9.231 -2.162 8.545 1.00 89.62 265 GLU A O 1
ATOM 2158 N N . ASN A 1 266 ? -10.570 -3.852 7.915 1.00 84.12 266 ASN A N 1
ATOM 2159 C CA . ASN A 1 266 ? -11.825 -3.133 8.129 1.00 84.12 266 ASN A CA 1
ATOM 2160 C C . ASN A 1 266 ? -12.063 -2.819 9.616 1.00 84.12 266 ASN A C 1
ATOM 2162 O O . ASN A 1 266 ? -12.334 -1.674 9.974 1.00 84.12 266 ASN A O 1
ATOM 2166 N N . VAL A 1 267 ? -11.915 -3.816 10.496 1.00 82.56 267 VAL A N 1
ATOM 2167 C CA . VAL A 1 267 ? -12.109 -3.642 11.944 1.00 82.56 267 VAL A CA 1
ATOM 2168 C C . VAL A 1 267 ? -11.137 -2.602 12.499 1.00 82.56 267 VAL A C 1
ATOM 2170 O O . VAL A 1 267 ? -11.561 -1.630 13.121 1.00 82.56 267 VAL A O 1
ATOM 2173 N N . LEU A 1 268 ? -9.839 -2.758 12.232 1.00 86.19 268 LEU A N 1
ATOM 2174 C CA . LEU A 1 268 ? -8.817 -1.830 12.714 1.00 86.19 268 LEU A CA 1
ATOM 2175 C C . LEU A 1 268 ? -8.933 -0.450 12.053 1.00 86.19 268 LEU A C 1
ATOM 2177 O O . LEU A 1 268 ? -8.709 0.561 12.715 1.00 86.19 268 LEU A O 1
ATOM 2181 N N . GLY A 1 269 ? -9.331 -0.391 10.779 1.00 79.44 269 GLY A N 1
ATOM 2182 C CA . GLY A 1 269 ? -9.608 0.859 10.076 1.00 79.44 269 GLY A CA 1
ATOM 2183 C C . GLY A 1 269 ? -10.704 1.673 10.769 1.00 79.44 269 GLY A C 1
ATOM 2184 O O . GLY A 1 269 ? -10.496 2.843 11.087 1.00 79.44 269 GLY A O 1
ATOM 2185 N N . ASN A 1 270 ? -11.829 1.044 11.115 1.00 75.44 270 ASN A N 1
ATOM 2186 C CA . ASN A 1 270 ? -12.930 1.719 11.816 1.00 75.44 270 ASN A CA 1
ATOM 2187 C C . ASN A 1 270 ? -12.558 2.141 13.249 1.00 75.44 270 ASN A C 1
ATOM 2189 O O . ASN A 1 270 ? -13.034 3.165 13.752 1.00 75.44 270 ASN A O 1
ATOM 2193 N N . LEU A 1 271 ? -11.693 1.369 13.912 1.00 73.69 271 LEU A N 1
ATOM 2194 C CA . LEU A 1 271 ? -11.247 1.658 15.274 1.00 73.69 271 LEU A CA 1
ATOM 2195 C C . LEU A 1 271 ? -10.169 2.748 15.343 1.00 73.69 271 LEU A C 1
ATOM 2197 O O . LEU A 1 271 ? -10.166 3.519 16.300 1.00 73.69 271 LEU A O 1
ATOM 2201 N N . PHE A 1 272 ? -9.271 2.843 14.356 1.00 72.38 272 PHE A N 1
ATOM 2202 C CA . PHE A 1 272 ? -8.037 3.625 14.502 1.00 72.38 272 PHE A CA 1
ATOM 2203 C C . PHE A 1 272 ? -7.746 4.644 13.391 1.00 72.38 272 PHE A C 1
ATOM 2205 O O . PHE A 1 272 ? -6.965 5.562 13.624 1.00 72.38 272 PHE A O 1
ATOM 2212 N N . GLN A 1 273 ? -8.360 4.554 12.205 1.00 61.88 273 GLN A N 1
ATOM 2213 C CA . GLN A 1 273 ? -7.953 5.362 11.040 1.00 61.88 273 GLN A CA 1
ATOM 2214 C C . GLN A 1 273 ? -8.237 6.869 11.177 1.00 61.88 273 GLN A C 1
ATOM 2216 O O . GLN A 1 273 ? -7.580 7.679 10.526 1.00 61.88 273 GLN A O 1
ATOM 2221 N N . LYS A 1 274 ? -9.222 7.260 11.991 1.00 56.38 274 LYS A N 1
ATOM 2222 C CA . LYS A 1 274 ? -9.673 8.659 12.127 1.00 56.38 274 LYS A CA 1
ATOM 2223 C C . LYS A 1 274 ? -9.543 9.228 13.541 1.00 56.38 274 LYS A C 1
ATOM 2225 O O . LYS A 1 274 ? -10.034 10.321 13.801 1.00 56.38 274 LYS A O 1
ATOM 2230 N N . LYS A 1 275 ? -8.961 8.472 14.473 1.00 61.22 275 LYS A N 1
ATOM 2231 C CA . LYS A 1 275 ? -9.279 8.637 15.892 1.00 61.22 275 LYS A CA 1
ATOM 2232 C C . LYS A 1 275 ? -8.031 8.844 16.725 1.00 61.22 275 LYS A C 1
ATOM 2234 O O . LYS A 1 275 ? -7.214 7.937 16.897 1.00 61.22 275 LYS A O 1
ATOM 2239 N N . GLU A 1 276 ? -7.920 10.056 17.244 1.00 70.88 276 GLU A N 1
ATOM 2240 C CA . GLU A 1 276 ? -6.992 10.391 18.308 1.00 70.88 276 GLU A CA 1
ATOM 2241 C C . GLU A 1 276 ? -7.339 9.535 19.539 1.00 70.88 276 GLU A C 1
ATOM 2243 O O . GLU A 1 276 ? -8.502 9.339 19.904 1.00 70.88 276 GLU A O 1
ATOM 2248 N N . LYS A 1 277 ? -6.300 8.935 20.127 1.00 73.81 277 LYS A N 1
ATOM 2249 C CA . LYS A 1 277 ? -6.391 8.014 21.269 1.00 73.81 277 LYS A CA 1
ATOM 2250 C C . LYS A 1 277 ? -7.236 8.584 22.412 1.00 73.81 277 LYS A C 1
ATOM 2252 O O . LYS A 1 277 ? -7.879 7.845 23.153 1.00 73.81 277 LYS A O 1
ATOM 2257 N N . GLU A 1 278 ? -7.195 9.901 22.568 1.00 78.56 278 GLU A N 1
ATOM 2258 C CA . GLU A 1 278 ? -7.792 10.630 23.677 1.00 78.56 278 GLU A CA 1
ATOM 2259 C C . GLU A 1 278 ? -9.319 10.630 23.622 1.00 78.56 278 GLU A C 1
ATOM 2261 O O . GLU A 1 278 ? -9.962 10.335 24.622 1.00 78.56 278 GLU A O 1
ATOM 2266 N N . GLU A 1 279 ? -9.913 10.903 22.467 1.00 82.38 279 GLU A N 1
ATOM 2267 C CA . GLU A 1 279 ? -11.359 10.931 22.248 1.00 82.38 279 GLU A CA 1
ATOM 2268 C C . GLU A 1 279 ? -11.953 9.537 22.385 1.00 82.38 279 GLU A C 1
ATOM 2270 O O . GLU A 1 279 ? -13.000 9.361 23.007 1.00 82.38 279 GLU A O 1
ATOM 2275 N N . LEU A 1 280 ? -11.241 8.533 21.867 1.00 79.31 280 LEU A N 1
ATOM 2276 C CA . LEU A 1 280 ? -11.628 7.138 22.021 1.00 79.31 280 LEU A CA 1
ATOM 2277 C C . LEU A 1 280 ? -11.651 6.744 23.504 1.00 79.31 280 LEU A C 1
ATOM 2279 O O . LEU A 1 280 ? -12.641 6.195 23.982 1.00 79.31 280 LEU A O 1
ATOM 2283 N N . ASN A 1 281 ? -10.605 7.106 24.250 1.00 82.19 281 ASN A N 1
ATOM 2284 C CA . ASN A 1 281 ? -10.535 6.876 25.691 1.00 82.19 281 ASN A CA 1
ATOM 2285 C C . ASN A 1 281 ? -11.612 7.644 26.467 1.00 82.19 281 ASN A C 1
ATOM 2287 O O . ASN A 1 281 ? -12.174 7.093 27.409 1.00 82.19 281 ASN A O 1
ATOM 2291 N N . LYS A 1 282 ? -11.918 8.893 26.090 1.00 86.12 282 LYS A N 1
ATOM 2292 C CA . LYS A 1 282 ? -12.981 9.696 26.721 1.00 86.12 282 LYS A CA 1
ATOM 2293 C C . LYS A 1 282 ? -14.342 9.015 26.581 1.00 86.12 282 LYS A C 1
ATOM 2295 O O . LYS A 1 282 ? -15.050 8.880 27.574 1.00 86.12 282 LYS A O 1
ATOM 2300 N N . ILE A 1 283 ? -14.680 8.548 25.378 1.00 85.62 283 ILE A N 1
ATOM 2301 C CA . ILE A 1 283 ? -15.949 7.854 25.118 1.00 85.62 283 ILE A CA 1
ATOM 2302 C C . ILE A 1 283 ? -16.009 6.538 25.897 1.00 85.62 283 ILE A C 1
ATOM 2304 O O . ILE A 1 283 ? -16.996 6.292 26.582 1.00 85.62 283 ILE A O 1
ATOM 2308 N N . LEU A 1 284 ? -14.946 5.725 25.846 1.00 84.25 284 LEU A N 1
ATOM 2309 C CA . LEU A 1 284 ? -14.901 4.432 26.537 1.00 84.25 284 LEU A CA 1
ATOM 2310 C C . LEU A 1 284 ? -14.971 4.571 28.064 1.00 84.25 284 LEU A C 1
ATOM 2312 O O . LEU A 1 284 ? -15.686 3.818 28.719 1.00 84.25 284 LEU A O 1
ATOM 2316 N N . LYS A 1 285 ? -14.278 5.562 28.638 1.00 86.38 285 LYS A N 1
ATOM 2317 C CA . LYS A 1 285 ? -14.309 5.841 30.082 1.00 86.38 285 LYS A CA 1
ATOM 2318 C C . LYS A 1 285 ? -15.709 6.222 30.565 1.00 86.38 285 LYS A C 1
ATOM 2320 O O . LYS A 1 285 ? -16.086 5.859 31.675 1.00 86.38 285 LYS A O 1
ATOM 2325 N N . ASN A 1 286 ? -16.458 6.944 29.736 1.00 88.31 286 ASN A N 1
ATOM 2326 C CA . ASN A 1 286 ? -17.770 7.475 30.089 1.00 88.31 286 ASN A CA 1
ATOM 2327 C C . ASN A 1 286 ? -18.926 6.538 29.695 1.00 88.31 286 ASN A C 1
ATOM 2329 O O . ASN A 1 286 ? -20.072 6.885 29.954 1.00 88.31 286 ASN A O 1
ATOM 2333 N N . LEU A 1 287 ? -18.653 5.350 29.131 1.00 85.75 287 LEU A N 1
ATOM 2334 C CA . LEU A 1 287 ? -19.676 4.331 28.836 1.00 85.75 287 LEU A CA 1
ATOM 2335 C C . LEU A 1 287 ? -20.642 4.060 30.005 1.00 85.75 287 LEU A C 1
ATOM 2337 O O . LEU A 1 287 ? -21.845 4.063 29.752 1.00 85.75 287 LEU A O 1
ATOM 2341 N N . PRO A 1 288 ? -20.174 3.905 31.264 1.00 83.94 288 PRO A N 1
ATOM 2342 C CA . PRO A 1 288 ? -21.059 3.542 32.371 1.00 83.94 288 PRO A CA 1
ATOM 2343 C C . PRO A 1 288 ? -21.946 4.699 32.850 1.00 83.94 288 PRO A C 1
ATOM 2345 O O . PRO A 1 288 ? -22.926 4.471 33.559 1.00 83.94 288 PRO A O 1
ATOM 2348 N N . ASN A 1 289 ? -21.592 5.951 32.524 1.00 89.12 289 ASN A N 1
ATOM 2349 C CA . ASN A 1 289 ? -22.302 7.139 32.989 1.00 89.12 289 ASN A CA 1
ATOM 2350 C C . ASN A 1 289 ? -22.938 7.891 31.817 1.00 89.12 289 ASN A C 1
ATOM 2352 O O . ASN A 1 289 ? -22.280 8.625 31.077 1.00 89.12 289 ASN A O 1
ATOM 2356 N N . LYS A 1 290 ? -24.262 7.762 31.710 1.00 86.12 290 LYS A N 1
ATOM 2357 C CA . LYS A 1 290 ? -25.063 8.381 30.652 1.00 86.12 290 LYS A CA 1
ATOM 2358 C C . LYS A 1 290 ? -24.894 9.904 30.574 1.00 86.12 290 LYS A C 1
ATOM 2360 O O . LYS A 1 290 ? -24.861 10.442 29.468 1.00 86.12 290 LYS A O 1
ATOM 2365 N N . ASP A 1 291 ? -24.765 10.592 31.706 1.00 87.31 291 ASP A N 1
ATOM 2366 C CA . ASP A 1 291 ? -24.672 12.058 31.745 1.00 87.31 291 ASP A CA 1
ATOM 2367 C C . ASP A 1 291 ? -23.294 12.552 31.275 1.00 87.31 291 ASP A C 1
ATOM 2369 O O . ASP A 1 291 ? -23.186 13.517 30.504 1.00 87.31 291 ASP A O 1
ATOM 2373 N N . ASP A 1 292 ? -22.235 11.837 31.658 1.00 89.75 292 ASP A N 1
ATOM 2374 C CA . ASP A 1 292 ? -20.872 12.112 31.195 1.00 89.75 292 ASP A CA 1
ATOM 2375 C C . ASP A 1 292 ? -20.729 11.797 29.700 1.00 89.75 292 ASP A C 1
ATOM 2377 O O . ASP A 1 292 ? -20.093 12.550 28.948 1.00 89.75 292 ASP A O 1
ATOM 2381 N N . LEU A 1 293 ? -21.363 10.715 29.236 1.00 88.81 293 LEU A N 1
ATOM 2382 C CA . LEU A 1 293 ? -21.403 10.353 27.823 1.00 88.81 293 LEU A CA 1
ATOM 2383 C C . LEU A 1 293 ? -22.170 11.399 27.005 1.00 88.81 293 LEU A C 1
ATOM 2385 O O . LEU A 1 293 ? -21.665 11.848 25.978 1.00 88.81 293 LEU A O 1
ATOM 2389 N N . ASN A 1 294 ? -23.329 11.860 27.486 1.00 89.75 294 ASN A N 1
ATOM 2390 C CA . ASN A 1 294 ? -24.088 12.951 26.867 1.00 89.75 294 ASN A CA 1
ATOM 2391 C C . ASN A 1 294 ? -23.230 14.215 26.724 1.00 89.75 294 ASN A C 1
ATOM 2393 O O . ASN A 1 294 ? -23.141 14.800 25.646 1.00 89.75 294 ASN A O 1
ATOM 2397 N N . THR A 1 295 ? -22.508 14.586 27.782 1.00 90.69 295 THR A N 1
ATOM 2398 C CA . THR A 1 295 ? -21.593 15.733 27.756 1.00 90.69 295 THR A CA 1
ATOM 2399 C C . THR A 1 295 ? -20.463 15.542 26.739 1.00 90.69 295 THR A C 1
ATOM 2401 O O . THR A 1 295 ? -20.151 16.464 25.987 1.00 90.69 295 THR A O 1
ATOM 2404 N N . THR A 1 296 ? -19.896 14.337 26.652 1.00 89.62 296 THR A N 1
ATOM 2405 C CA . THR A 1 296 ? -18.826 13.991 25.698 1.00 89.62 296 THR A CA 1
ATOM 2406 C C . THR A 1 296 ? -19.304 14.071 24.245 1.00 89.62 296 THR A C 1
ATOM 2408 O O . THR A 1 296 ? -18.584 14.559 23.373 1.00 89.62 296 THR A O 1
ATOM 2411 N N . LEU A 1 297 ? -20.534 13.629 23.977 1.00 88.38 297 LEU A N 1
ATOM 2412 C CA . LEU A 1 297 ? -21.143 13.588 22.645 1.00 88.38 297 LEU A CA 1
ATOM 2413 C C . LEU A 1 297 ? -21.704 14.944 22.176 1.00 88.38 297 LEU A C 1
ATOM 2415 O O . LEU A 1 297 ? -22.160 15.062 21.038 1.00 88.38 297 LEU A O 1
ATOM 2419 N N . LYS A 1 298 ? -21.620 16.007 22.984 1.00 87.75 298 LYS A N 1
ATOM 2420 C CA . LYS A 1 298 ? -21.880 17.371 22.491 1.00 87.75 298 LYS A CA 1
ATOM 2421 C C . LYS A 1 298 ? -20.862 17.813 21.443 1.00 87.75 298 LYS A C 1
ATOM 2423 O O . LYS A 1 298 ? -21.182 18.640 20.597 1.00 87.75 298 LYS A O 1
ATOM 2428 N N . GLU A 1 299 ? -19.652 17.257 21.462 1.00 86.81 299 GLU A N 1
ATOM 2429 C CA . GLU A 1 299 ? -18.666 17.505 20.414 1.00 86.81 299 GLU A CA 1
ATOM 2430 C C . GLU A 1 299 ? -18.982 16.659 19.163 1.00 86.81 299 GLU A C 1
ATOM 2432 O O . GLU A 1 299 ? -18.978 15.426 19.242 1.00 86.81 299 GLU A O 1
ATOM 2437 N N . PRO A 1 300 ? -19.174 17.274 17.975 1.00 82.88 300 PRO A N 1
ATOM 2438 C CA . PRO A 1 300 ? -19.480 16.542 16.740 1.00 82.88 300 PRO A CA 1
ATOM 2439 C C . PRO A 1 300 ? -18.439 15.474 16.380 1.00 82.88 300 PRO A C 1
ATOM 2441 O O . PRO A 1 300 ? -18.785 14.411 15.863 1.00 82.88 300 PRO A O 1
ATOM 2444 N N . LYS A 1 301 ? -17.163 15.735 16.698 1.00 83.25 301 LYS A N 1
ATOM 2445 C CA . LYS A 1 301 ? -16.055 14.786 16.514 1.00 83.25 301 LYS A CA 1
ATOM 2446 C C . LYS A 1 301 ? -16.296 13.500 17.313 1.00 83.25 301 LYS A C 1
ATOM 2448 O O . LYS A 1 301 ? -16.222 12.410 16.754 1.00 83.25 301 LYS A O 1
ATOM 2453 N N . ASN A 1 302 ? -16.679 13.613 18.585 1.00 86.81 302 ASN A N 1
ATOM 2454 C CA . ASN A 1 302 ? -16.938 12.457 19.447 1.00 86.81 302 ASN A CA 1
ATOM 2455 C C . ASN A 1 302 ? -18.165 11.660 18.985 1.00 86.81 302 ASN A C 1
ATOM 2457 O O . ASN A 1 302 ? -18.159 10.434 19.078 1.00 86.81 302 ASN A O 1
ATOM 2461 N N . ARG A 1 303 ? -19.182 12.316 18.406 1.00 86.12 303 ARG A N 1
ATOM 2462 C CA . ARG A 1 303 ? -20.328 11.617 17.791 1.00 86.12 303 ARG A CA 1
ATOM 2463 C C . ARG A 1 303 ? -19.922 10.786 16.582 1.00 86.12 303 ARG A C 1
ATOM 2465 O O . ARG A 1 303 ? -20.252 9.606 16.529 1.00 86.12 303 ARG A O 1
ATOM 2472 N N . SER A 1 304 ? -19.150 11.361 15.659 1.00 81.19 304 SER A N 1
ATOM 2473 C CA . SER A 1 304 ? -18.571 10.628 14.518 1.00 81.19 304 SER A CA 1
ATOM 2474 C C . SER A 1 304 ? -17.784 9.397 14.996 1.00 81.19 304 SER A C 1
ATOM 2476 O O . SER A 1 304 ? -17.953 8.287 14.484 1.00 81.19 304 SER A O 1
ATOM 2478 N N . ILE A 1 305 ? -16.994 9.562 16.063 1.00 82.31 305 ILE A N 1
ATOM 2479 C CA . ILE A 1 305 ? -16.214 8.477 16.664 1.00 82.31 305 ILE A CA 1
ATOM 2480 C C . ILE A 1 305 ? -17.100 7.388 17.280 1.00 82.31 305 ILE A C 1
ATOM 2482 O O . ILE A 1 305 ? -16.825 6.199 17.092 1.00 82.31 305 ILE A O 1
ATOM 2486 N N . ALA A 1 306 ? -18.147 7.774 18.000 1.00 83.94 306 ALA A N 1
ATOM 2487 C CA . ALA A 1 306 ? -19.107 6.860 18.601 1.00 83.94 306 ALA A CA 1
ATOM 2488 C C . ALA A 1 306 ? -19.869 6.040 17.550 1.00 83.94 306 ALA A C 1
ATOM 2490 O O . ALA A 1 306 ? -19.990 4.825 17.688 1.00 83.94 306 ALA A O 1
ATOM 2491 N N . LEU A 1 307 ? -20.310 6.670 16.460 1.00 81.81 307 LEU A N 1
ATOM 2492 C CA . LEU A 1 307 ? -20.989 5.986 15.355 1.00 81.81 307 LEU A CA 1
ATOM 2493 C C . LEU A 1 307 ? -20.114 4.907 14.710 1.00 81.81 307 LEU A C 1
ATOM 2495 O O . LEU A 1 307 ? -20.580 3.809 14.416 1.00 81.81 307 LEU A O 1
ATOM 2499 N N . ASP A 1 308 ? -18.824 5.184 14.557 1.00 78.75 308 ASP A N 1
ATOM 2500 C CA . ASP A 1 308 ? -17.856 4.205 14.065 1.00 78.75 308 ASP A CA 1
ATOM 2501 C C . ASP A 1 308 ? -17.634 3.034 15.023 1.00 78.75 308 ASP A C 1
ATOM 2503 O O . ASP A 1 308 ? -17.416 1.912 14.573 1.00 78.75 308 ASP A O 1
ATOM 2507 N N . LEU A 1 309 ? -17.663 3.285 16.337 1.00 80.56 309 LEU A N 1
ATOM 2508 C CA . LEU A 1 309 ? -17.590 2.224 17.345 1.00 80.56 309 LEU A CA 1
ATOM 2509 C C . LEU A 1 309 ? -18.826 1.327 17.275 1.00 80.56 309 LEU A C 1
ATOM 2511 O O . LEU A 1 309 ? -18.688 0.107 17.279 1.00 80.56 309 LEU A O 1
ATOM 2515 N N . ILE A 1 310 ? -20.012 1.928 17.140 1.00 79.69 310 ILE A N 1
ATOM 2516 C CA . ILE A 1 310 ? -21.268 1.195 16.958 1.00 79.69 310 ILE A CA 1
ATOM 2517 C C . ILE A 1 310 ? -21.207 0.340 15.691 1.00 79.69 310 ILE A C 1
ATOM 2519 O O . ILE A 1 310 ? -21.555 -0.841 15.714 1.00 79.69 310 ILE A O 1
ATOM 2523 N N . PHE A 1 311 ? -20.727 0.911 14.585 1.00 77.12 311 PHE A N 1
ATOM 2524 C CA . PHE A 1 311 ? -20.573 0.167 13.342 1.00 77.12 311 PHE A CA 1
ATOM 2525 C C . PHE A 1 311 ? -19.552 -0.968 13.461 1.00 77.12 311 PHE A C 1
ATOM 2527 O O . PHE A 1 311 ? -19.801 -2.058 12.952 1.00 77.12 311 PHE A O 1
ATOM 2534 N N . ALA A 1 312 ? -18.427 -0.743 14.144 1.00 73.38 312 ALA A N 1
ATOM 2535 C CA . ALA A 1 312 ? -17.443 -1.791 14.377 1.00 73.38 312 ALA A CA 1
ATOM 2536 C C . ALA A 1 312 ? -18.043 -2.940 15.203 1.00 73.38 312 ALA A C 1
ATOM 2538 O O . ALA A 1 312 ? -17.939 -4.086 14.787 1.00 73.38 312 ALA A O 1
ATOM 2539 N N . ALA A 1 313 ? -18.714 -2.640 16.316 1.00 76.00 313 ALA A N 1
ATOM 2540 C CA . ALA A 1 313 ? -19.229 -3.652 17.237 1.00 76.00 313 ALA A CA 1
ATOM 2541 C C . ALA A 1 313 ? -20.415 -4.460 16.680 1.00 76.00 313 ALA A C 1
ATOM 2543 O O . ALA A 1 313 ? -20.483 -5.664 16.901 1.00 76.00 313 ALA A O 1
ATOM 2544 N N . ASP A 1 314 ? -21.342 -3.815 15.965 1.00 74.19 314 ASP A N 1
ATOM 2545 C CA . ASP A 1 314 ? -22.647 -4.414 15.638 1.00 74.19 314 ASP A CA 1
ATOM 2546 C C . ASP A 1 314 ? -22.957 -4.409 14.130 1.00 74.19 314 ASP A C 1
ATOM 2548 O O . ASP A 1 314 ? -23.896 -5.045 13.670 1.00 74.19 314 ASP A O 1
ATOM 2552 N N . LYS A 1 315 ? -22.180 -3.687 13.307 1.00 69.19 315 LYS A N 1
ATOM 2553 C CA . LYS A 1 315 ? -22.395 -3.518 11.848 1.00 69.19 315 LYS A CA 1
ATOM 2554 C C . LYS A 1 315 ? -23.775 -2.969 11.444 1.00 69.19 315 LYS A C 1
ATOM 2556 O O . LYS A 1 315 ? -24.055 -2.853 10.252 1.00 69.19 315 LYS A O 1
ATOM 2561 N N . VAL A 1 316 ? -24.620 -2.591 12.405 1.00 62.00 316 VAL A N 1
ATOM 2562 C CA . VAL A 1 316 ? -25.990 -2.107 12.174 1.00 62.00 316 VAL A CA 1
ATOM 2563 C C . VAL A 1 316 ? -26.008 -0.661 11.673 1.00 62.00 316 VAL A C 1
ATOM 2565 O O . VAL A 1 316 ? -26.857 -0.300 10.858 1.00 62.00 316 VAL A O 1
ATOM 2568 N N . TYR A 1 317 ? -25.077 0.183 12.126 1.00 67.25 317 TYR A N 1
ATOM 2569 C CA . TYR A 1 317 ? -25.114 1.610 11.805 1.00 67.25 317 TYR A CA 1
ATOM 2570 C C . TYR A 1 317 ? -24.427 1.940 10.476 1.00 67.25 317 TYR A C 1
ATOM 2572 O O . TYR A 1 317 ? -23.203 1.923 10.374 1.00 67.25 317 TYR A O 1
ATOM 2580 N N . LYS A 1 318 ? -25.194 2.304 9.448 1.00 57.53 318 LYS A N 1
ATOM 2581 C CA . LYS A 1 318 ? -24.638 2.752 8.166 1.00 57.53 318 LYS A CA 1
ATOM 2582 C C . LYS A 1 318 ? -24.557 4.278 8.140 1.00 57.53 318 LYS A C 1
ATOM 2584 O O . LYS A 1 318 ? -25.590 4.935 8.205 1.00 57.53 318 LYS A O 1
ATOM 2589 N N . ARG A 1 319 ? -23.340 4.824 8.006 1.00 57.09 319 ARG A N 1
ATOM 2590 C CA . ARG A 1 319 ? -23.113 6.279 7.956 1.00 57.09 319 ARG A CA 1
ATOM 2591 C C . ARG A 1 319 ? -23.959 6.963 6.869 1.00 57.09 319 ARG A C 1
ATOM 2593 O O . ARG A 1 319 ? -23.947 6.528 5.714 1.00 57.09 319 ARG A O 1
ATOM 2600 N N . GLY A 1 320 ? -24.628 8.054 7.228 1.00 57.19 320 GLY A N 1
ATOM 2601 C CA . GLY A 1 320 ? -25.316 8.988 6.336 1.00 57.19 320 GLY A CA 1
ATOM 2602 C C . GLY A 1 320 ? -24.515 10.270 6.069 1.00 57.19 320 GLY A C 1
ATOM 2603 O O . GLY A 1 320 ? -23.445 10.496 6.633 1.00 57.19 320 GLY A O 1
ATOM 2604 N N . LEU A 1 321 ? -25.042 11.146 5.203 1.00 43.47 321 LEU A N 1
ATOM 2605 C CA . LEU A 1 321 ? -24.416 12.441 4.876 1.00 43.47 321 LEU A CA 1
ATOM 2606 C C . LEU A 1 321 ? -24.333 13.398 6.081 1.00 43.47 321 LEU A C 1
ATOM 2608 O O . LEU A 1 321 ? -23.470 14.270 6.107 1.00 43.47 321 LEU A O 1
ATOM 2612 N N . TYR A 1 322 ? -25.217 13.237 7.066 1.00 49.94 322 TYR A N 1
ATOM 2613 C CA . TYR A 1 322 ? -25.299 14.093 8.253 1.00 49.94 322 TYR A CA 1
ATOM 2614 C C . TYR A 1 322 ? -24.326 13.690 9.373 1.00 49.94 322 TYR A C 1
ATOM 2616 O O . TYR A 1 322 ? -24.108 14.472 10.290 1.00 49.94 322 TYR A O 1
ATOM 2624 N N . ASP A 1 323 ? -23.663 12.536 9.244 1.00 55.22 323 ASP A N 1
ATOM 2625 C CA . ASP A 1 323 ? -22.662 12.036 10.202 1.00 55.22 323 ASP A CA 1
ATOM 2626 C C . ASP A 1 323 ? -21.264 12.637 9.984 1.00 55.22 323 ASP A C 1
ATOM 2628 O O . ASP A 1 323 ? -20.284 12.226 10.611 1.00 55.22 323 ASP A O 1
ATOM 2632 N N . MET A 1 324 ? -21.130 13.576 9.042 1.00 57.34 324 MET A N 1
ATOM 2633 C CA . MET A 1 324 ? -19.876 14.294 8.832 1.00 57.34 324 MET A CA 1
ATOM 2634 C C . MET A 1 324 ? -19.575 15.176 10.048 1.00 57.34 324 MET A C 1
ATOM 2636 O O . MET A 1 324 ? -20.489 15.718 10.660 1.00 57.34 324 MET A O 1
ATOM 2640 N N . GLU A 1 325 ? -18.288 15.367 10.364 1.00 67.19 325 GLU A N 1
ATOM 2641 C CA . GLU A 1 325 ? -17.780 16.242 11.441 1.00 67.19 325 GLU A CA 1
ATOM 2642 C C . GLU A 1 325 ? -18.035 17.740 11.156 1.00 67.19 325 GLU A C 1
ATOM 2644 O O . GLU A 1 325 ? -17.142 18.588 11.202 1.00 67.19 325 GLU A O 1
ATOM 2649 N N . MET A 1 326 ? -19.267 18.088 10.801 1.00 71.75 326 MET A N 1
ATOM 2650 C CA . MET A 1 326 ? -19.719 19.447 10.607 1.00 71.75 326 MET A CA 1
ATOM 2651 C C . MET A 1 326 ? -20.027 20.054 11.971 1.00 71.75 326 MET A C 1
ATOM 2653 O O . MET A 1 326 ? -20.720 19.463 12.795 1.00 71.75 326 MET A O 1
ATOM 2657 N N . SER A 1 327 ? -19.501 21.252 12.217 1.00 80.31 327 SER A N 1
ATOM 2658 C CA . SER A 1 327 ? -19.730 21.949 13.480 1.00 80.31 327 SER A CA 1
ATOM 2659 C C . SER A 1 327 ? -21.222 2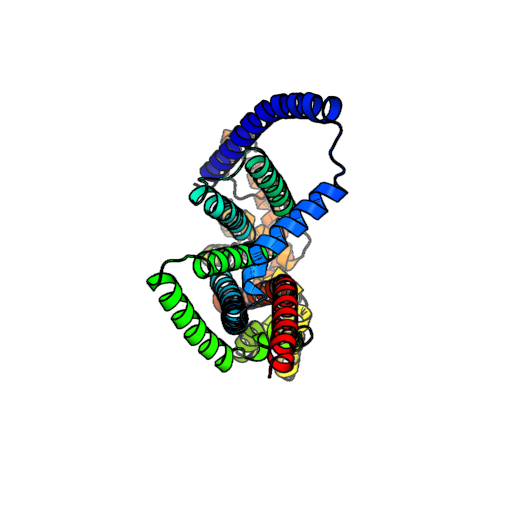2.208 13.697 1.00 80.31 327 SER A C 1
ATOM 2661 O O . SER A 1 327 ? -21.884 22.767 12.820 1.00 80.31 327 SER A O 1
ATOM 2663 N N . ASP A 1 328 ? -21.731 21.909 14.890 1.00 82.38 328 ASP A N 1
ATOM 2664 C CA . ASP A 1 328 ? -23.114 22.236 15.265 1.00 82.38 328 ASP A CA 1
ATOM 2665 C C . ASP A 1 328 ? -23.393 23.735 15.166 1.00 82.38 328 ASP A C 1
ATOM 2667 O O . ASP A 1 328 ? -24.447 24.143 14.690 1.00 82.38 328 ASP A O 1
ATOM 2671 N N . LYS A 1 329 ? -22.393 24.574 15.465 1.00 84.62 329 LYS A N 1
ATOM 2672 C CA . LYS A 1 329 ? -22.475 26.026 15.257 1.00 84.62 329 LYS A CA 1
ATOM 2673 C C . LYS A 1 329 ? -22.756 26.383 13.796 1.00 84.62 329 LYS A C 1
ATOM 2675 O O . LYS A 1 329 ? -23.460 27.352 13.525 1.00 84.62 329 LYS A O 1
ATOM 2680 N N . PHE A 1 330 ? -22.191 25.631 12.853 1.00 82.75 330 PHE A N 1
ATOM 2681 C CA . PHE A 1 330 ? -22.470 25.810 11.431 1.00 82.75 330 PHE A CA 1
ATOM 2682 C C . PHE A 1 330 ? -23.885 25.325 11.092 1.00 82.75 330 PHE A C 1
ATOM 2684 O O . PHE A 1 330 ? -24.637 26.070 10.472 1.00 82.75 330 PHE A O 1
ATOM 2691 N N . ARG A 1 331 ? -24.274 24.126 11.548 1.00 84.06 331 ARG A N 1
ATOM 2692 C CA . ARG A 1 331 ? -25.612 23.547 11.310 1.00 84.06 331 ARG A CA 1
ATOM 2693 C C . ARG A 1 331 ? -26.735 24.472 11.789 1.00 84.06 331 ARG A C 1
ATOM 2695 O O . ARG A 1 331 ? -27.627 24.791 11.007 1.00 84.06 331 ARG A O 1
ATOM 2702 N N . LEU A 1 332 ? -26.619 24.967 13.022 1.00 86.00 332 LEU A N 1
ATOM 2703 C CA . LEU A 1 332 ? -27.569 25.889 13.647 1.00 86.00 332 LEU A CA 1
ATOM 2704 C C . LEU A 1 332 ? -27.620 27.236 12.912 1.00 86.00 332 LEU A C 1
ATOM 2706 O O . LEU A 1 332 ? -28.697 27.746 12.619 1.00 86.00 332 LEU A O 1
ATOM 2710 N N . ARG A 1 333 ? -26.460 27.803 12.544 1.00 87.00 333 ARG A N 1
ATOM 2711 C CA . ARG A 1 333 ? -26.388 29.102 11.850 1.00 87.00 333 ARG A CA 1
ATOM 2712 C C . ARG A 1 333 ? -27.114 29.105 10.503 1.00 87.00 333 ARG A C 1
ATOM 2714 O O . ARG A 1 333 ? -27.625 30.146 10.103 1.00 87.00 333 ARG A O 1
ATOM 2721 N N . PHE A 1 334 ? -27.113 27.978 9.797 1.00 84.00 334 PHE A N 1
ATOM 2722 C CA . PHE A 1 334 ? -27.737 27.845 8.480 1.00 84.00 334 PHE A CA 1
ATOM 2723 C C . PHE A 1 334 ? -29.136 27.213 8.528 1.00 84.00 334 PHE A C 1
ATOM 2725 O O . PHE A 1 334 ? -29.690 26.927 7.471 1.00 84.00 334 PHE A O 1
ATOM 2732 N N . GLY A 1 335 ? -29.709 27.000 9.722 1.00 82.75 335 GLY A N 1
ATOM 2733 C CA . GLY A 1 335 ? -31.044 26.411 9.876 1.00 82.75 335 GLY A CA 1
ATOM 2734 C C . GLY A 1 335 ? -31.151 24.990 9.316 1.00 82.75 335 GLY A C 1
ATOM 2735 O O . GLY A 1 335 ? -32.219 24.587 8.872 1.00 82.75 335 GLY A O 1
ATOM 2736 N N . LEU A 1 336 ? -30.037 24.251 9.283 1.00 80.12 336 LEU A N 1
ATOM 2737 C CA . LEU A 1 336 ? -30.000 22.870 8.792 1.00 80.12 336 LEU A CA 1
ATOM 2738 C C . LEU A 1 336 ? -30.522 21.869 9.828 1.00 80.12 336 LEU A C 1
ATOM 2740 O O . LEU A 1 336 ? -30.774 20.721 9.478 1.00 80.12 336 LEU A O 1
ATOM 2744 N N . VAL A 1 337 ? -30.569 22.284 11.094 1.00 80.94 337 VAL A N 1
ATOM 2745 C CA . VAL A 1 337 ? -30.968 21.479 12.247 1.00 80.94 337 VAL A CA 1
ATOM 2746 C C . VAL A 1 337 ? -31.345 22.421 13.398 1.00 80.94 337 VAL A C 1
ATOM 2748 O O . VAL A 1 337 ? -30.847 23.554 13.432 1.00 80.94 337 VAL A O 1
ATOM 2751 N N . ASP A 1 338 ? -32.154 21.957 14.350 1.00 86.75 338 ASP A N 1
ATOM 2752 C CA . ASP A 1 338 ? -32.394 22.650 15.626 1.00 86.75 338 ASP A CA 1
ATOM 2753 C C . ASP A 1 338 ? -31.689 21.974 16.829 1.00 86.75 338 ASP A C 1
ATOM 2755 O O . ASP A 1 338 ? -31.130 20.880 16.725 1.00 86.75 338 ASP A O 1
ATOM 2759 N N . GLU A 1 339 ? -31.661 22.642 17.990 1.00 85.88 339 GLU A N 1
ATOM 2760 C CA . GLU A 1 339 ? -31.015 22.093 19.198 1.00 85.88 339 GLU A CA 1
ATOM 2761 C C . GLU A 1 339 ? -31.676 20.792 19.688 1.00 85.88 339 GLU A C 1
ATOM 2763 O O . GLU A 1 339 ? -30.991 19.906 20.202 1.00 85.88 339 GLU A O 1
ATOM 2768 N N . ASN A 1 340 ? -32.990 20.642 19.489 1.00 88.12 340 ASN A N 1
ATOM 2769 C CA . ASN A 1 340 ? -33.727 19.447 19.897 1.00 88.12 340 ASN A CA 1
ATOM 2770 C C . ASN A 1 340 ? -33.383 18.249 19.005 1.00 88.12 340 ASN A C 1
ATOM 2772 O O . ASN A 1 340 ? -33.304 17.121 19.485 1.00 88.12 340 ASN A O 1
ATOM 2776 N N . GLU A 1 341 ? -33.182 18.469 17.710 1.00 85.56 341 GLU A N 1
ATOM 2777 C CA . GLU A 1 341 ? -32.735 17.472 16.746 1.00 85.56 341 GLU A CA 1
ATOM 2778 C C . GLU A 1 341 ? -31.309 17.008 17.048 1.00 85.56 341 GLU A C 1
ATOM 2780 O O . GLU A 1 341 ? -31.066 15.802 17.051 1.00 85.56 341 GLU A O 1
ATOM 2785 N N . ILE A 1 342 ? -30.393 17.916 17.414 1.00 84.44 342 ILE A N 1
ATOM 2786 C CA . ILE A 1 342 ? -29.042 17.533 17.867 1.00 84.44 342 ILE A CA 1
ATOM 2787 C C . ILE A 1 342 ? -29.120 16.665 19.128 1.00 84.44 342 ILE A C 1
ATOM 2789 O O . ILE A 1 342 ? -28.432 15.648 19.221 1.00 84.44 342 ILE A O 1
ATOM 2793 N N . GLN A 1 343 ? -29.965 17.027 20.099 1.00 88.81 343 GLN A N 1
ATOM 2794 C CA . GLN A 1 343 ? -30.109 16.217 21.308 1.00 88.81 343 GLN A CA 1
ATOM 2795 C C . GLN A 1 343 ? -30.715 14.840 21.001 1.00 88.81 343 GLN A C 1
ATOM 2797 O O . GLN A 1 343 ? -30.228 13.838 21.517 1.00 88.81 343 GLN A O 1
ATOM 2802 N N . LYS A 1 344 ? -31.701 14.758 20.096 1.00 87.56 344 LYS A N 1
ATOM 2803 C CA . LYS A 1 344 ? -32.242 13.474 19.618 1.00 87.56 344 LYS A CA 1
ATOM 2804 C C . LYS A 1 344 ? -31.167 12.606 18.958 1.00 87.56 344 LYS A C 1
ATOM 2806 O O . LYS A 1 344 ? -31.147 11.401 19.198 1.00 87.56 344 LYS A O 1
ATOM 2811 N N . GLU A 1 345 ? -30.276 13.190 18.151 1.00 86.19 345 GLU A N 1
ATOM 2812 C CA . GLU A 1 345 ? -29.127 12.475 17.573 1.00 86.19 345 GLU A CA 1
ATOM 2813 C C . GLU A 1 345 ? -28.227 11.894 18.673 1.00 86.19 345 GLU A C 1
ATOM 2815 O O . GLU A 1 345 ? -27.873 10.715 18.624 1.00 86.19 345 GLU A O 1
ATOM 2820 N N . ILE A 1 346 ? -27.890 12.691 19.693 1.00 87.81 346 ILE A N 1
ATOM 2821 C CA . ILE A 1 346 ? -27.071 12.245 20.831 1.00 87.81 346 ILE A CA 1
ATOM 2822 C C . ILE A 1 346 ? -27.763 11.110 21.593 1.00 87.81 346 ILE A C 1
ATOM 2824 O O . ILE A 1 346 ? -27.142 10.080 21.853 1.00 87.81 346 ILE A O 1
ATOM 2828 N N . ASP A 1 347 ? -29.047 11.259 21.909 1.00 87.81 347 ASP A N 1
ATOM 2829 C CA . ASP A 1 347 ? -29.809 10.268 22.671 1.00 87.81 347 ASP A CA 1
ATOM 2830 C C . ASP A 1 347 ? -29.915 8.928 21.924 1.00 87.81 347 ASP A C 1
ATOM 2832 O O . ASP A 1 347 ? -29.804 7.862 22.537 1.00 87.81 347 ASP A O 1
ATOM 2836 N N . LEU A 1 348 ? -30.059 8.966 20.593 1.00 86.94 348 LEU A N 1
ATOM 2837 C CA . LEU A 1 348 ? -30.016 7.777 19.736 1.00 86.94 348 LEU A CA 1
ATOM 2838 C C . LEU A 1 348 ? -28.650 7.084 19.786 1.00 86.94 348 LEU A C 1
ATOM 2840 O O . LEU A 1 348 ? -28.585 5.857 19.889 1.00 86.94 348 LEU A O 1
ATOM 2844 N N . ILE A 1 349 ? -27.555 7.849 19.730 1.00 87.94 349 ILE A N 1
ATOM 2845 C CA . ILE A 1 349 ? -26.194 7.307 19.843 1.00 87.94 349 ILE A CA 1
ATOM 2846 C C . ILE A 1 349 ? -26.000 6.646 21.209 1.00 87.94 349 ILE A C 1
ATOM 2848 O O . ILE A 1 349 ? -25.522 5.516 21.268 1.00 87.94 349 ILE A O 1
ATOM 2852 N N . ILE A 1 350 ? -26.414 7.305 22.292 1.00 89.00 350 ILE A N 1
AT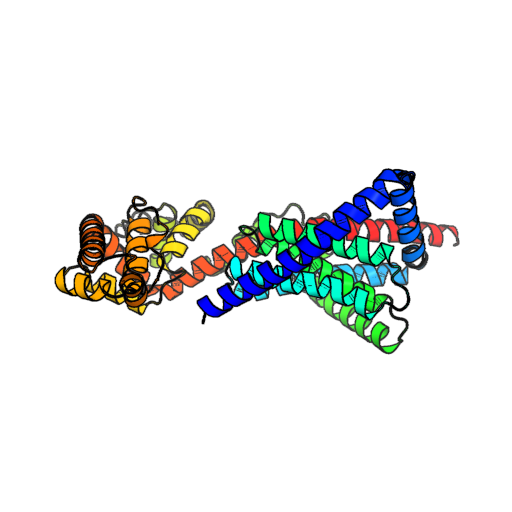OM 2853 C CA . ILE A 1 350 ? -26.338 6.764 23.654 1.00 89.00 350 ILE A CA 1
ATOM 2854 C C . ILE A 1 350 ? -27.136 5.463 23.771 1.00 89.00 350 ILE A C 1
ATOM 2856 O O . ILE A 1 350 ? -26.628 4.484 24.313 1.00 89.00 350 ILE A O 1
ATOM 2860 N N . GLY A 1 351 ? -28.363 5.426 23.242 1.00 87.06 351 GLY A N 1
ATOM 2861 C CA . GLY A 1 351 ? -29.192 4.218 23.253 1.00 87.06 351 GLY A CA 1
ATOM 2862 C C . GLY A 1 351 ? -28.540 3.050 22.509 1.00 87.06 351 GLY A C 1
ATOM 2863 O O . GLY A 1 351 ? -28.535 1.922 23.001 1.00 87.06 351 GLY A O 1
ATOM 2864 N N . ASN A 1 352 ? -27.927 3.324 21.354 1.00 86.56 352 ASN A N 1
ATOM 2865 C CA . ASN A 1 352 ? -27.191 2.313 20.599 1.00 86.56 352 ASN A CA 1
ATOM 2866 C C . ASN A 1 352 ? -25.922 1.854 21.325 1.00 86.56 352 ASN A C 1
ATOM 2868 O O . ASN A 1 352 ? -25.662 0.656 21.342 1.00 86.56 352 ASN A O 1
ATOM 2872 N N . ILE A 1 353 ? -25.164 2.768 21.943 1.00 87.50 353 ILE A N 1
ATOM 2873 C CA . ILE A 1 353 ? -23.984 2.445 22.760 1.00 87.50 353 ILE A CA 1
ATOM 2874 C C . ILE A 1 353 ? -24.365 1.541 23.932 1.00 87.50 353 ILE A C 1
ATOM 2876 O O . ILE A 1 353 ? -23.698 0.535 24.148 1.00 87.50 353 ILE A O 1
ATOM 2880 N N . ALA A 1 354 ? -25.447 1.854 24.647 1.00 87.38 354 ALA A N 1
ATOM 2881 C CA . ALA A 1 354 ? -25.905 1.060 25.785 1.00 87.38 354 ALA A CA 1
ATOM 2882 C C . ALA A 1 354 ? -26.231 -0.390 25.384 1.00 87.38 354 ALA A C 1
ATOM 2884 O O . ALA A 1 354 ? -25.938 -1.323 26.126 1.00 87.38 354 ALA A O 1
ATOM 2885 N N . ARG A 1 355 ? -26.770 -0.607 24.174 1.00 85.38 355 ARG A N 1
ATOM 2886 C CA . ARG A 1 355 ? -27.032 -1.957 23.642 1.00 85.38 355 ARG A CA 1
ATOM 2887 C C . ARG A 1 355 ? -25.754 -2.781 23.448 1.00 85.38 355 ARG A C 1
ATOM 2889 O O . ARG A 1 355 ? -25.803 -4.001 23.547 1.00 85.38 355 ARG A O 1
ATOM 2896 N N . ILE A 1 356 ? -24.638 -2.128 23.140 1.00 83.69 356 ILE A N 1
ATOM 2897 C CA . ILE A 1 356 ? -23.361 -2.771 22.794 1.00 83.69 356 ILE A CA 1
ATOM 2898 C C . ILE A 1 356 ? -22.285 -2.555 23.862 1.00 83.69 356 ILE A C 1
ATOM 2900 O O . ILE A 1 356 ? -21.112 -2.827 23.610 1.00 83.69 356 ILE A O 1
ATOM 2904 N N . GLU A 1 357 ? -22.658 -2.048 25.039 1.00 84.94 357 GLU A N 1
ATOM 2905 C CA . GLU A 1 357 ? -21.719 -1.623 26.077 1.00 84.94 357 GLU A CA 1
ATOM 2906 C C . GLU A 1 357 ? -20.759 -2.751 26.463 1.00 84.94 357 GLU A C 1
ATOM 2908 O O . GLU A 1 357 ? -19.552 -2.534 26.513 1.00 84.94 357 GLU A O 1
ATOM 2913 N N . GLU A 1 358 ? -21.269 -3.974 26.631 1.00 82.75 358 GLU A N 1
ATOM 2914 C CA . GLU A 1 358 ? -20.453 -5.147 26.961 1.00 82.75 358 GLU A CA 1
ATOM 2915 C C . GLU A 1 358 ? -19.360 -5.405 25.908 1.00 82.75 358 GLU A C 1
ATOM 2917 O O . GLU A 1 358 ? -18.201 -5.651 26.241 1.00 82.75 358 GLU A O 1
ATOM 2922 N N . VAL A 1 359 ? -19.703 -5.282 24.623 1.00 81.38 359 VAL A N 1
ATOM 2923 C CA . VAL A 1 359 ? -18.758 -5.450 23.510 1.00 81.38 359 VAL A CA 1
ATOM 2924 C C . VAL A 1 359 ? -17.713 -4.332 23.514 1.00 81.38 359 VAL A C 1
ATOM 2926 O O . VAL A 1 359 ? -16.523 -4.586 23.324 1.00 81.38 359 VAL A O 1
ATOM 2929 N N . LEU A 1 360 ? -18.133 -3.090 23.771 1.00 80.31 360 LEU A N 1
ATOM 2930 C CA . LEU A 1 360 ? -17.228 -1.941 23.835 1.00 80.31 360 LEU A CA 1
ATOM 2931 C C . LEU A 1 360 ? -16.271 -2.017 25.032 1.00 80.31 360 LEU A C 1
ATOM 2933 O O . LEU A 1 360 ? -15.098 -1.675 24.886 1.00 80.31 360 LEU A O 1
ATOM 2937 N N . GLN A 1 361 ? -16.726 -2.522 26.180 1.00 81.44 361 GLN A N 1
ATOM 2938 C CA . GLN A 1 361 ? -15.872 -2.771 27.345 1.00 81.44 361 GLN A CA 1
ATOM 2939 C C . GLN A 1 361 ? -14.776 -3.798 27.025 1.00 81.44 361 GLN A C 1
ATOM 2941 O O . GLN A 1 361 ? -13.616 -3.608 27.392 1.00 81.44 361 GLN A O 1
ATOM 2946 N N . LYS A 1 362 ? -15.093 -4.841 26.245 1.00 79.25 362 LYS A N 1
ATOM 2947 C CA . LYS A 1 362 ? -14.098 -5.831 25.787 1.00 79.25 362 LYS A CA 1
ATOM 2948 C C . LYS A 1 362 ? -13.061 -5.237 24.822 1.00 79.25 362 LYS A C 1
ATOM 2950 O O . LYS A 1 362 ? -11.943 -5.743 24.745 1.00 79.25 362 LYS A O 1
ATOM 2955 N N . LEU A 1 363 ? -13.371 -4.130 24.139 1.00 77.62 363 LEU A N 1
ATOM 2956 C CA . LEU A 1 363 ? -12.443 -3.415 23.251 1.00 77.62 363 LEU A CA 1
ATOM 2957 C C . LEU A 1 363 ? -11.469 -2.469 23.979 1.00 77.62 363 LEU A C 1
ATOM 2959 O O . LEU A 1 363 ? -10.439 -2.112 23.403 1.00 77.62 363 LEU A O 1
ATOM 2963 N N . VAL A 1 364 ? -11.736 -2.086 25.232 1.00 78.94 364 VAL A N 1
ATOM 2964 C CA . VAL A 1 364 ? -10.864 -1.209 26.044 1.00 78.94 364 VAL A CA 1
ATOM 2965 C C . VAL A 1 364 ? -9.383 -1.636 26.033 1.00 78.94 364 VAL A C 1
ATOM 2967 O O . VAL A 1 364 ? -8.544 -0.810 25.660 1.00 78.94 364 VAL A O 1
ATOM 2970 N N . PRO A 1 365 ? -9.011 -2.900 26.332 1.00 78.44 365 PRO A N 1
ATOM 2971 C CA . PRO A 1 365 ? -7.603 -3.319 26.335 1.00 78.44 365 PRO A CA 1
ATOM 2972 C C . PRO A 1 365 ? -6.921 -3.221 24.958 1.00 78.44 365 PRO A C 1
ATOM 2974 O O . PRO A 1 365 ? -5.703 -3.048 24.875 1.00 78.44 365 PRO A O 1
ATOM 2977 N N . ILE A 1 366 ? -7.683 -3.313 23.863 1.00 79.25 366 ILE A N 1
ATOM 2978 C CA . ILE A 1 366 ? -7.161 -3.121 22.500 1.00 79.25 366 ILE A CA 1
ATOM 2979 C C . ILE A 1 366 ? -6.858 -1.642 22.252 1.00 79.25 366 ILE A C 1
ATOM 2981 O O . ILE A 1 366 ? -5.819 -1.304 21.679 1.00 79.25 366 ILE A O 1
ATOM 2985 N N . VAL A 1 367 ? -7.738 -0.752 22.714 1.00 78.19 367 VAL A N 1
ATOM 2986 C CA . VAL A 1 367 ? -7.570 0.699 22.584 1.00 78.19 367 VAL A CA 1
ATOM 2987 C C . VAL A 1 367 ? -6.393 1.216 23.411 1.00 78.19 367 VAL A C 1
ATOM 2989 O O . VAL A 1 367 ? -5.613 2.040 22.927 1.00 78.19 367 VAL A O 1
ATOM 2992 N N . GLU A 1 368 ? -6.169 0.689 24.613 1.00 80.94 368 GLU A N 1
ATOM 2993 C CA . GLU A 1 368 ? -4.990 1.039 25.418 1.00 80.94 368 GLU A CA 1
ATOM 2994 C C . GLU A 1 368 ? -3.680 0.773 24.659 1.00 80.94 368 GLU A C 1
ATOM 2996 O O . GLU A 1 368 ? -2.772 1.621 24.624 1.00 80.94 368 GLU A O 1
ATOM 3001 N N . LYS A 1 369 ? -3.637 -0.375 23.973 1.00 84.19 369 LYS A N 1
ATOM 3002 C CA . LYS A 1 369 ? -2.555 -0.844 23.102 1.00 84.19 369 LYS A CA 1
ATOM 3003 C C . LYS A 1 369 ? -2.678 -0.359 21.645 1.00 84.19 369 LYS A C 1
ATOM 3005 O O . LYS A 1 369 ? -1.982 -0.894 20.783 1.00 84.19 369 LYS A O 1
ATOM 3010 N N . GLN A 1 370 ? -3.474 0.679 21.351 1.00 83.62 370 GLN A N 1
ATOM 3011 C CA . GLN A 1 370 ? -3.759 1.185 19.991 1.00 83.62 370 GLN A CA 1
ATOM 3012 C C . GLN A 1 370 ? -2.537 1.236 19.068 1.00 83.62 370 GLN A C 1
ATOM 3014 O O . GLN A 1 370 ? -2.639 0.857 17.908 1.00 83.62 370 GLN A O 1
ATOM 3019 N N . LYS A 1 371 ? -1.375 1.680 19.564 1.00 85.12 371 LYS A N 1
ATOM 3020 C CA . LYS A 1 371 ? -0.147 1.781 18.761 1.00 85.12 371 LYS A CA 1
ATOM 3021 C C . LYS A 1 371 ? 0.251 0.442 18.123 1.00 85.12 371 LYS A C 1
ATOM 3023 O O . LYS A 1 371 ? 0.606 0.416 16.953 1.00 85.12 371 LYS A O 1
ATOM 3028 N N . ILE A 1 372 ? 0.153 -0.660 18.868 1.00 87.69 372 ILE A N 1
ATOM 3029 C CA . ILE A 1 372 ? 0.494 -2.007 18.385 1.00 87.69 372 ILE A CA 1
ATOM 3030 C C . ILE A 1 372 ? -0.461 -2.418 17.261 1.00 87.69 372 ILE A C 1
ATOM 3032 O O . ILE A 1 372 ? -0.036 -2.867 16.200 1.00 87.69 372 ILE A O 1
ATOM 3036 N N . TYR A 1 373 ? -1.759 -2.221 17.471 1.00 88.88 373 TYR A N 1
ATOM 3037 C CA . TYR A 1 373 ? -2.783 -2.599 16.502 1.00 88.88 373 TYR A CA 1
ATOM 3038 C C . TYR A 1 373 ? -2.791 -1.683 15.264 1.00 88.88 373 TYR A C 1
ATOM 3040 O O . TYR A 1 373 ? -3.041 -2.150 14.153 1.00 88.88 373 TYR A O 1
ATOM 3048 N N . LEU A 1 374 ? -2.442 -0.402 15.420 1.00 87.38 374 LEU A N 1
ATOM 3049 C CA . LEU A 1 374 ? -2.264 0.540 14.314 1.00 87.38 374 LEU A CA 1
ATOM 3050 C C . LEU A 1 374 ? -1.050 0.177 13.449 1.00 87.38 374 LEU A C 1
ATOM 3052 O O . LEU A 1 374 ? -1.123 0.273 12.224 1.00 87.38 374 LEU A O 1
ATOM 3056 N N . ASP A 1 375 ? 0.040 -0.289 14.060 1.00 89.56 375 ASP A N 1
ATOM 3057 C CA . ASP A 1 375 ? 1.196 -0.825 13.338 1.00 89.56 375 ASP A CA 1
ATOM 3058 C C . ASP A 1 375 ? 0.801 -2.029 12.464 1.00 89.56 375 ASP A C 1
ATOM 3060 O O . ASP A 1 375 ? 1.249 -2.134 11.322 1.00 89.56 375 ASP A O 1
ATOM 3064 N N . ILE A 1 376 ? -0.070 -2.912 12.969 1.00 92.38 376 ILE A N 1
ATOM 3065 C CA . ILE A 1 376 ? -0.590 -4.064 12.214 1.00 92.38 376 ILE A CA 1
ATOM 3066 C C . ILE A 1 376 ? -1.506 -3.621 11.077 1.00 92.38 376 ILE A C 1
ATOM 3068 O O . ILE A 1 376 ? -1.336 -4.076 9.947 1.00 92.38 376 ILE A O 1
ATOM 3072 N N . TYR A 1 377 ? -2.426 -2.693 11.334 1.00 91.06 377 TYR A N 1
ATOM 3073 C CA . TYR A 1 377 ? -3.255 -2.097 10.285 1.00 91.06 377 TYR A CA 1
ATOM 3074 C C . TYR A 1 377 ? -2.403 -1.482 9.165 1.00 91.06 377 TYR A C 1
ATOM 3076 O O . TYR A 1 377 ? -2.635 -1.738 7.981 1.00 91.06 377 TYR A O 1
ATOM 3084 N N . SER A 1 378 ? -1.377 -0.719 9.542 1.00 89.75 378 SER A N 1
ATOM 3085 C CA . SER A 1 378 ? -0.461 -0.070 8.602 1.00 89.75 378 SER A CA 1
ATOM 3086 C C . SER A 1 378 ? 0.325 -1.099 7.789 1.00 89.75 378 SER A C 1
ATOM 3088 O O . SER A 1 378 ? 0.468 -0.935 6.581 1.00 89.75 378 SER A O 1
ATOM 3090 N N . ALA A 1 379 ? 0.757 -2.199 8.413 1.00 92.31 379 ALA A N 1
ATOM 3091 C CA . ALA A 1 379 ? 1.416 -3.305 7.723 1.00 92.31 379 ALA A CA 1
ATOM 3092 C C . ALA A 1 379 ? 0.502 -3.984 6.690 1.00 92.31 379 ALA A C 1
ATOM 3094 O O . ALA A 1 379 ? 0.926 -4.191 5.555 1.00 92.31 379 ALA A O 1
ATOM 3095 N N . ILE A 1 380 ? -0.764 -4.260 7.038 1.00 92.38 380 ILE A N 1
ATOM 3096 C CA . ILE A 1 380 ? -1.751 -4.835 6.103 1.00 92.38 380 ILE A CA 1
ATOM 3097 C C . ILE A 1 380 ? -1.945 -3.913 4.892 1.00 92.38 380 ILE A C 1
ATOM 3099 O O . ILE A 1 380 ? -1.928 -4.365 3.744 1.00 92.38 380 ILE A O 1
ATOM 3103 N N . ARG A 1 381 ? -2.116 -2.608 5.141 1.00 89.94 381 ARG A N 1
ATOM 3104 C CA . ARG A 1 381 ? -2.276 -1.592 4.092 1.00 89.94 381 ARG A CA 1
ATOM 3105 C C . ARG A 1 381 ? -1.041 -1.498 3.200 1.00 89.94 381 ARG A C 1
ATOM 3107 O O . ARG A 1 381 ? -1.187 -1.434 1.981 1.00 89.94 381 ARG A O 1
ATOM 3114 N N . LEU A 1 382 ? 0.151 -1.513 3.787 1.00 91.00 382 LEU A N 1
ATOM 3115 C CA . LEU A 1 382 ? 1.406 -1.419 3.051 1.00 91.00 382 LEU A CA 1
ATOM 3116 C C . LEU A 1 382 ? 1.644 -2.650 2.169 1.00 91.00 382 LEU A C 1
ATOM 3118 O O . LEU A 1 382 ? 1.930 -2.493 0.985 1.00 91.00 382 LEU A O 1
ATOM 3122 N N . ASP A 1 383 ? 1.428 -3.861 2.691 1.00 91.25 383 ASP A N 1
ATOM 3123 C CA . ASP A 1 383 ? 1.509 -5.100 1.905 1.00 91.25 383 ASP A CA 1
ATOM 3124 C C . ASP A 1 383 ? 0.513 -5.093 0.732 1.00 91.25 383 ASP A C 1
ATOM 3126 O O . ASP A 1 383 ? 0.848 -5.486 -0.388 1.00 91.25 383 ASP A O 1
ATOM 3130 N N . LYS A 1 384 ? -0.709 -4.587 0.949 1.00 90.00 384 LYS A N 1
ATOM 3131 C CA . LYS A 1 384 ? -1.727 -4.430 -0.102 1.00 90.00 384 LYS A CA 1
ATOM 3132 C C . LYS A 1 384 ? -1.282 -3.454 -1.193 1.00 90.00 384 LYS A C 1
ATOM 3134 O O . LYS A 1 384 ? -1.362 -3.801 -2.374 1.00 90.00 384 LYS A O 1
ATOM 3139 N N . ILE A 1 385 ? -0.792 -2.272 -0.810 1.00 89.88 385 ILE A N 1
ATOM 3140 C CA . ILE A 1 385 ? -0.268 -1.264 -1.743 1.00 89.88 385 ILE A CA 1
ATOM 3141 C C . ILE A 1 385 ? 0.894 -1.859 -2.537 1.00 89.88 385 ILE A C 1
ATOM 3143 O O . ILE A 1 385 ? 0.845 -1.864 -3.768 1.00 89.88 385 ILE A O 1
ATOM 3147 N N . ASN A 1 386 ? 1.890 -2.430 -1.859 1.00 88.56 386 ASN A N 1
ATOM 3148 C CA . ASN A 1 386 ? 3.077 -3.001 -2.488 1.00 88.56 386 ASN A CA 1
ATOM 3149 C C . ASN A 1 386 ? 2.712 -4.143 -3.441 1.00 88.56 386 ASN A C 1
ATOM 3151 O O . ASN A 1 386 ? 3.128 -4.128 -4.593 1.00 88.56 386 ASN A O 1
ATOM 3155 N N . SER A 1 387 ? 1.875 -5.095 -3.017 1.00 87.88 387 SER A N 1
ATOM 3156 C CA . SER A 1 387 ? 1.474 -6.237 -3.850 1.00 87.88 387 SER A CA 1
ATOM 3157 C C . SER A 1 387 ? 0.749 -5.800 -5.124 1.00 87.88 387 SER A C 1
ATOM 3159 O O . SER A 1 387 ? 1.060 -6.273 -6.219 1.00 87.88 387 SER A O 1
ATOM 3161 N N . GLN A 1 388 ? -0.218 -4.887 -5.013 1.00 88.12 388 GLN A N 1
ATOM 3162 C CA . GLN A 1 388 ? -1.037 -4.486 -6.159 1.00 88.12 388 GLN A CA 1
ATOM 3163 C C . GLN A 1 388 ? -0.304 -3.544 -7.118 1.00 88.12 388 GLN A C 1
ATOM 3165 O O . GLN A 1 388 ? -0.425 -3.685 -8.340 1.00 88.12 388 GLN A O 1
ATOM 3170 N N . THR A 1 389 ? 0.490 -2.612 -6.588 1.00 89.12 389 THR A N 1
ATOM 3171 C CA . THR A 1 389 ? 1.338 -1.738 -7.409 1.00 89.12 389 THR A CA 1
ATOM 3172 C C . THR A 1 389 ? 2.451 -2.527 -8.084 1.00 89.12 389 THR A C 1
ATOM 3174 O O . THR A 1 389 ? 2.682 -2.320 -9.274 1.00 89.12 389 THR A O 1
ATOM 3177 N N . TYR A 1 390 ? 3.078 -3.482 -7.388 1.00 87.38 390 TYR A N 1
ATOM 3178 C CA . TYR A 1 390 ? 4.041 -4.409 -7.973 1.00 87.38 390 TYR A CA 1
ATOM 3179 C C . TYR A 1 390 ? 3.410 -5.159 -9.145 1.00 87.38 390 TYR A C 1
ATOM 3181 O O . TYR A 1 390 ? 3.885 -5.013 -10.264 1.00 87.38 390 TYR A O 1
ATOM 3189 N N . LYS A 1 391 ? 2.281 -5.856 -8.940 1.00 85.50 391 LYS A N 1
ATOM 3190 C CA . LYS A 1 391 ? 1.581 -6.604 -10.007 1.00 85.50 391 LYS A CA 1
ATOM 3191 C C . LYS A 1 391 ? 1.304 -5.737 -11.241 1.00 85.50 391 LYS A C 1
ATOM 3193 O O . LYS A 1 391 ? 1.531 -6.173 -12.366 1.00 85.50 391 LYS A O 1
ATOM 3198 N N . SER A 1 392 ? 0.856 -4.502 -11.031 1.00 85.62 392 SER A N 1
ATOM 3199 C CA . SER A 1 392 ? 0.461 -3.603 -12.122 1.00 85.62 392 SER A CA 1
ATOM 3200 C C . SER A 1 392 ? 1.659 -3.000 -12.861 1.00 85.62 392 SER A C 1
ATOM 3202 O O . SER A 1 392 ? 1.688 -2.963 -14.089 1.00 85.62 392 SER A O 1
ATOM 3204 N N . THR A 1 393 ? 2.676 -2.549 -12.128 1.00 89.25 393 THR A N 1
ATOM 3205 C CA . THR A 1 393 ? 3.888 -1.949 -12.713 1.00 89.25 393 THR A CA 1
ATOM 3206 C C . THR A 1 393 ? 4.816 -2.997 -13.323 1.00 89.25 393 THR A C 1
ATOM 3208 O O . THR A 1 393 ? 5.497 -2.718 -14.309 1.00 89.25 393 THR A O 1
ATOM 3211 N N . TYR A 1 394 ? 4.812 -4.219 -12.785 1.00 87.56 394 TYR A N 1
ATOM 3212 C CA . TYR A 1 394 ? 5.650 -5.313 -13.257 1.00 87.56 394 TYR A CA 1
ATOM 3213 C C . TYR A 1 394 ? 5.302 -5.729 -14.683 1.00 87.56 394 TYR A C 1
ATOM 3215 O O . TYR A 1 394 ? 6.204 -5.946 -15.480 1.00 87.56 394 TYR A O 1
ATOM 3223 N N . ILE A 1 395 ? 4.017 -5.756 -15.052 1.00 85.50 395 ILE A N 1
ATOM 3224 C CA . ILE A 1 395 ? 3.594 -6.047 -16.433 1.00 85.50 395 ILE A CA 1
ATOM 3225 C C . ILE A 1 395 ? 4.265 -5.080 -17.417 1.00 85.50 395 ILE A C 1
ATOM 3227 O O . ILE A 1 395 ? 4.816 -5.500 -18.435 1.00 85.50 395 ILE A O 1
ATOM 3231 N N . LEU A 1 396 ? 4.267 -3.785 -17.093 1.00 85.00 396 LEU A N 1
ATOM 3232 C CA . LEU A 1 396 ? 4.890 -2.766 -17.929 1.00 85.00 396 LEU A CA 1
ATOM 3233 C C . LEU A 1 396 ? 6.415 -2.943 -17.989 1.00 85.00 396 LEU A C 1
ATOM 3235 O O . LEU A 1 396 ? 7.000 -2.879 -19.070 1.00 85.00 396 LEU A O 1
ATOM 3239 N N . TYR A 1 397 ? 7.046 -3.238 -16.852 1.00 88.31 397 TYR A N 1
ATOM 3240 C CA . TYR A 1 397 ? 8.469 -3.563 -16.788 1.00 88.31 397 TYR A CA 1
ATOM 3241 C C . TYR A 1 397 ? 8.835 -4.782 -17.652 1.00 88.31 397 TYR A C 1
ATOM 3243 O O . TYR A 1 397 ? 9.788 -4.720 -18.427 1.00 88.31 397 TYR A O 1
ATOM 3251 N N . VAL A 1 398 ? 8.056 -5.866 -17.583 1.00 85.50 398 VAL A N 1
ATOM 3252 C CA . VAL A 1 398 ? 8.263 -7.090 -18.372 1.00 85.50 398 VAL A CA 1
ATOM 3253 C C . VAL A 1 398 ? 8.190 -6.794 -19.867 1.00 85.50 398 VAL A C 1
ATOM 3255 O O . VAL A 1 398 ? 9.064 -7.236 -20.610 1.00 85.50 398 VAL A O 1
ATOM 3258 N N . ILE A 1 399 ? 7.207 -6.005 -20.312 1.00 84.56 399 ILE A N 1
ATOM 3259 C CA . ILE A 1 399 ? 7.094 -5.593 -21.719 1.00 84.56 399 ILE A CA 1
ATOM 3260 C C . ILE A 1 399 ? 8.368 -4.865 -22.166 1.00 84.56 399 ILE A C 1
ATOM 3262 O O . ILE A 1 399 ? 8.949 -5.220 -23.193 1.00 84.56 399 ILE A O 1
ATOM 3266 N N . VAL A 1 400 ? 8.844 -3.889 -21.384 1.00 84.44 400 VAL A N 1
ATOM 3267 C CA . VAL A 1 400 ? 10.073 -3.150 -21.714 1.00 84.44 400 VAL A CA 1
ATOM 3268 C C . VAL A 1 400 ? 11.289 -4.080 -21.739 1.00 84.44 400 VAL A C 1
ATOM 3270 O O . VAL A 1 400 ? 12.094 -4.019 -22.667 1.00 84.44 400 VAL A O 1
ATOM 3273 N N . MET A 1 401 ? 11.409 -4.989 -20.772 1.00 85.62 401 MET A N 1
ATOM 3274 C CA . MET A 1 401 ? 12.524 -5.932 -20.712 1.00 85.62 401 MET A CA 1
ATOM 3275 C C . MET A 1 401 ? 12.530 -6.925 -21.874 1.00 85.62 401 MET A C 1
ATOM 3277 O O . MET A 1 401 ? 13.593 -7.191 -22.430 1.00 85.62 401 MET A O 1
ATOM 3281 N N . ILE A 1 402 ? 11.371 -7.440 -22.294 1.00 81.69 402 ILE A N 1
ATOM 3282 C CA . ILE A 1 402 ? 11.264 -8.312 -23.473 1.00 81.69 402 ILE A CA 1
ATOM 3283 C C . ILE A 1 402 ? 11.740 -7.569 -24.727 1.00 81.69 402 ILE A C 1
ATOM 3285 O O . ILE A 1 402 ? 12.495 -8.130 -25.523 1.00 81.69 402 ILE A O 1
ATOM 3289 N N . LEU A 1 403 ? 11.371 -6.293 -24.886 1.00 81.12 403 LEU A N 1
ATOM 3290 C CA . LEU A 1 403 ? 11.843 -5.461 -25.998 1.00 81.12 403 LEU A CA 1
ATOM 3291 C C . LEU A 1 403 ? 13.367 -5.250 -25.959 1.00 81.12 403 LEU A C 1
ATOM 3293 O O . LEU A 1 403 ? 14.030 -5.331 -27.001 1.00 81.12 403 LEU A O 1
ATOM 3297 N N . CYS A 1 404 ? 13.939 -5.030 -24.771 1.00 80.50 404 CYS A N 1
ATOM 3298 C CA . CYS A 1 404 ? 15.387 -4.939 -24.571 1.00 80.50 404 CYS A CA 1
ATOM 3299 C C . CYS A 1 404 ? 16.098 -6.253 -24.928 1.00 80.50 404 CYS A C 1
ATOM 3301 O O . CYS A 1 404 ? 17.068 -6.236 -25.686 1.00 80.50 404 CYS A O 1
ATOM 3303 N N . LEU A 1 405 ? 15.594 -7.394 -24.449 1.00 79.00 405 LEU A N 1
ATOM 3304 C CA . LEU A 1 405 ? 16.159 -8.721 -24.718 1.00 79.00 405 LEU A CA 1
ATOM 3305 C C . LEU A 1 405 ? 16.085 -9.086 -26.202 1.00 79.00 405 LEU A C 1
ATOM 3307 O O . LEU A 1 405 ? 17.070 -9.553 -26.773 1.00 79.00 405 LEU A O 1
ATOM 3311 N N . TYR A 1 406 ? 14.948 -8.822 -26.850 1.00 77.88 406 TYR A N 1
ATOM 3312 C CA . TYR A 1 406 ? 14.791 -9.014 -28.290 1.00 77.88 406 TYR A CA 1
ATOM 3313 C C . TYR A 1 406 ? 15.804 -8.177 -29.081 1.00 77.88 406 TYR A C 1
ATOM 3315 O O . TYR A 1 406 ? 16.455 -8.679 -30.002 1.00 77.88 406 TYR A O 1
ATOM 3323 N N . SER A 1 407 ? 15.986 -6.913 -28.687 1.00 76.31 407 SER A N 1
ATOM 3324 C CA . SER A 1 407 ? 16.981 -6.024 -29.291 1.00 76.31 407 SER A CA 1
ATOM 3325 C C . SER A 1 407 ? 18.399 -6.564 -29.104 1.00 76.31 407 SER A C 1
ATOM 3327 O O . SER A 1 407 ? 19.149 -6.653 -30.073 1.00 76.31 407 SER A O 1
ATOM 3329 N N . LEU A 1 408 ? 18.746 -6.994 -27.887 1.00 75.19 408 LEU A N 1
ATOM 3330 C CA . LEU A 1 408 ? 20.055 -7.555 -27.556 1.00 75.19 408 LEU A CA 1
ATOM 3331 C C . LEU A 1 408 ? 20.363 -8.806 -28.395 1.00 75.19 408 LEU A C 1
ATOM 3333 O O . LEU A 1 408 ? 21.434 -8.900 -28.997 1.00 75.19 408 LEU A O 1
ATOM 3337 N N . ALA A 1 409 ? 19.405 -9.732 -28.498 1.00 74.06 409 ALA A N 1
ATOM 3338 C CA . ALA A 1 409 ? 19.538 -10.962 -29.277 1.00 74.06 409 ALA A CA 1
ATOM 3339 C C . ALA A 1 409 ? 19.720 -10.682 -30.779 1.00 74.06 409 ALA A C 1
ATOM 3341 O O . ALA A 1 409 ? 20.573 -11.286 -31.435 1.00 74.06 409 ALA A O 1
ATOM 3342 N N . LYS A 1 410 ? 18.951 -9.734 -31.329 1.00 74.06 410 LYS A N 1
ATOM 3343 C CA . LYS A 1 410 ? 19.038 -9.342 -32.742 1.00 74.06 410 LYS A CA 1
ATOM 3344 C C . LYS A 1 410 ? 20.391 -8.708 -33.078 1.00 74.06 410 LYS A C 1
ATOM 3346 O O . LYS A 1 410 ? 20.965 -9.022 -34.121 1.00 74.06 410 LYS A O 1
ATOM 3351 N N . THR A 1 411 ? 20.908 -7.835 -32.215 1.00 69.31 411 THR A N 1
ATOM 3352 C CA . THR A 1 411 ? 22.202 -7.165 -32.420 1.00 69.31 411 THR A CA 1
ATOM 3353 C C . THR A 1 411 ? 23.374 -8.123 -32.208 1.00 69.31 411 THR A C 1
ATOM 3355 O O . THR A 1 411 ? 24.320 -8.099 -32.990 1.00 69.31 411 THR A O 1
ATOM 3358 N N . SER A 1 412 ? 23.291 -9.023 -31.222 1.00 61.75 412 SER A N 1
ATOM 3359 C CA . SER A 1 412 ? 24.300 -10.066 -30.995 1.00 61.75 412 SER A CA 1
ATOM 3360 C C . SER A 1 412 ? 24.456 -10.992 -32.208 1.00 61.75 412 SER A C 1
ATOM 3362 O O . SER A 1 412 ? 25.580 -11.177 -32.667 1.00 61.75 412 SER A O 1
ATOM 3364 N N . ARG A 1 413 ? 23.351 -11.473 -32.809 1.00 61.25 413 ARG A N 1
ATOM 3365 C CA . ARG A 1 413 ? 23.403 -12.277 -34.049 1.00 61.25 413 ARG A CA 1
ATOM 3366 C C . ARG A 1 413 ? 24.027 -11.529 -35.223 1.00 61.25 413 ARG A C 1
ATOM 3368 O O . ARG A 1 413 ? 24.777 -12.116 -35.988 1.00 61.25 413 ARG A O 1
ATOM 3375 N N . LYS A 1 414 ? 23.725 -10.238 -35.392 1.00 59.50 414 LYS A N 1
ATOM 3376 C CA . LYS A 1 414 ? 24.353 -9.438 -36.456 1.00 59.50 414 LYS A CA 1
ATOM 3377 C C . LYS A 1 414 ? 25.863 -9.319 -36.262 1.00 59.50 414 LYS A C 1
ATOM 3379 O O . LYS A 1 414 ? 26.595 -9.438 -37.233 1.00 59.50 414 LYS A O 1
ATOM 3384 N N . ASN A 1 415 ? 26.316 -9.124 -35.026 1.00 58.44 415 ASN A N 1
ATOM 3385 C CA . ASN A 1 415 ? 27.739 -8.982 -34.726 1.00 58.44 415 ASN A CA 1
ATOM 3386 C C . ASN A 1 415 ? 28.499 -10.318 -34.786 1.00 58.44 415 ASN A C 1
ATOM 3388 O O . ASN A 1 415 ? 29.689 -10.297 -35.068 1.00 58.44 415 ASN A O 1
ATOM 3392 N N . SER A 1 416 ? 27.835 -11.462 -34.570 1.00 54.94 416 SER A N 1
ATOM 3393 C CA . SER A 1 416 ? 28.450 -12.795 -34.696 1.00 54.94 416 SER A CA 1
ATOM 3394 C C . SER A 1 416 ? 28.524 -13.324 -36.132 1.00 54.94 416 SER A C 1
ATOM 3396 O O . SER A 1 416 ? 29.229 -14.287 -36.380 1.00 54.94 416 SER A O 1
ATOM 3398 N N . ILE A 1 417 ? 27.753 -12.757 -37.067 1.00 50.59 417 ILE A N 1
ATOM 3399 C CA . ILE A 1 417 ? 27.785 -13.113 -38.502 1.00 50.59 417 ILE A CA 1
ATOM 3400 C C . ILE A 1 417 ? 28.871 -12.310 -39.248 1.00 50.59 417 ILE A C 1
ATOM 3402 O O . ILE A 1 417 ? 29.221 -12.634 -40.378 1.00 50.59 417 ILE A O 1
ATOM 3406 N N . VAL A 1 418 ? 29.394 -11.247 -38.626 1.00 45.03 418 VAL A N 1
ATOM 3407 C CA . VAL A 1 418 ? 30.440 -10.368 -39.182 1.00 45.03 418 VAL A CA 1
ATOM 3408 C C . VAL A 1 418 ? 31.841 -10.721 -38.641 1.00 45.03 418 VAL A C 1
ATOM 3410 O O . VAL A 1 418 ? 32.829 -10.146 -39.092 1.00 45.03 418 VAL A O 1
ATOM 3413 N N . SER A 1 419 ? 31.939 -11.678 -37.710 1.00 38.34 419 SER A N 1
ATOM 3414 C CA . SER A 1 419 ? 33.186 -12.386 -37.372 1.00 38.34 419 SER A CA 1
ATOM 3415 C C . SER A 1 419 ? 33.307 -13.650 -38.204 1.00 38.34 419 SER A C 1
ATOM 3417 O O . SER A 1 419 ? 34.431 -13.941 -38.658 1.00 38.34 419 SER A O 1
#

pLDDT: mean 73.84, std 17.38, range [27.5, 93.19]

Sequence (419 aa):
MIGSVALYGAYIIVAGFTYSIFNIKYFINLINIALFKMKLPDITKWVEALQLYLYRKTSDHHTNLNKIFHFTLLMIVSYWSCLFCINAIGEIGLNETMYFCLNLITLALLIFIPMLNSEKISDVGTLVISFLFAIFLFIIFILQNISYITFGILLYMLIFSFAYFVFNRSNNLAIILTKTLTYAGFIIVLLKSPELINPTLNIFNKENIENKILSEKLAKLDYKDLANLTRLSFGDYNIDTNITFLEGNIVNQRELIITNKATLENVLGNLFQKKEKEELNKILKNLPNKDDLNTTLKEPKNRSIALDLIFAADKVYKRGLYDMEMSDKFRLRFGLVDENEIQKEIDLIIGNIARIEEVLQKLVPIVEKQKIYLDIYSAIRLDKINSQTYKSTYILYVIVMILCLYSLAKTSRKNSIVS

Radius of gyration: 28.2 Å; chains: 1; bounding box: 67×52×78 Å